Protein 6C5D (pdb70)

Sequence (496 aa):
KVYLRKIDNQILHNKRISIKKGILEHFFDKANNQDEVDSGILSNYNDKVSILLATDPRLGGGIKRIISAEVDKIKENRLDYELKIDDILLFTYISYKKYTLEIILLADTRYNVLNGLINKVYLRKIDNQILHNKRISIKKGILEHFFDKANNQDEVDSGILSNYNDKVSILLATDPRLGGGIKRIISAEVDKIKENRLDYELKIDDILLFTYISYKKYTLEIILLADTRYNVLNGLINNSKHLLVFSEKVYLRKIDNQILHNKRISIKKGILEHFFDKANNQDEVDSGILSNYNDKVSILLATDPRLGGGIKRIISAEVDKIKENRLDYELKIDDILLFTYISYKKYTLEIILLADTRYNVLNGLINNSKHLLVFSEKVYLRKIDNQILHNKRISIKKGILEHFFDKANNQDEVDSGILSNYNDKVSILLATDPRLGGGIKRIISAEVDKIKENRLDYELKIDDILLFTYISYKKYTLEIILLADTRYNVLNGLIN

Nearest PDB structures (foldseek):
  6c5d-assembly2_D  TM=9.982E-01  e=5.721E-24  Helicobacter pylori J99
  6c5d-assembly2_C  TM=9.691E-01  e=2.220E-20  Helicobacter pylori J99
  3zi5-assembly2_D  TM=6.009E-01  e=1.550E-03  Cytobacillus firmus
  2c1l-assembly1_B  TM=6.039E-01  e=7.002E-03  Cytobacillus firmus
  4j3c-assembly1_A  TM=5.680E-01  e=2.157E+00  Sinorhizobium meliloti 1021

Organism: Helicobacter pylori (strain J99 / ATCC 700824) (NCBI:txid85963)

Secondary structure (DSSP, 8-state):
-EEEEE--HHHHHHTS-B--HHHHHHTSTTPPTT-EE--BTTT-----EEEE-SSS-EEEETHHHHHHHHHHHHHHH-TT----TT-EEEEEEEETTEEEEEEE-TTSTTHHHHHHHH-/-EEEEE--HHHHHSSSEE--HHHHHHTSTTPPTT-EE--BTTT-----EEEE-SSS-EE-TTHHHHHHHHHHHHHHHSTT----TT-EEEEEEEETTEEEEEEE-TTSTTHHHHHHHHTT-SEEEEE--/-EEEEE--HHHHHHTS-B--HHHHHHTSTTPPTT-EE--BTTT-----EEEE-SSS-EEEETHHHHHHHHHHHHHTTSTT----TT-EEEEEEEETTEEEEEEE-TTSTTHHHHHHHH-/-EEEEE--HHHHHSSSEE--HHHHHHTSTTPPTT-EE--BTTT-----EEEE-SSS-EEEETHHHHHHHHHHHHHHHSTT----TT-EEEEEEEETTEEEEEEE-TTSTTHHHHHHH-SSSSEEEEEE-

B-factor: mean 37.98, std 11.61, range [17.17, 99.53]

Foldseek 3Di:
DKDKDFDAPCCVVVVFAADDPVCCVPVQPVDDAQDWFWAEDQQRDIFIWTQHDPPTTTIDGCPVVRVVSQVVSVCVVVVPDDDDGGWMWMWDDPDHSYIYIYIHDPPHPCRVVVVVVVD/DKKKFWDDVCNVPDQKAADDPCCCVPVQVVDDAFDWFWAEPQQRDMFIWGWHCPPHTIIHGCPVVRVVSQVVSVCVVVVVDDDDGGWMWMWADDDRSYIYIYIHDPPHPCRVVVCVVPPVNGMDDDDDD/DKKKFFDDVCVVPDQKAFDAPCCCCVPQPVDDFQ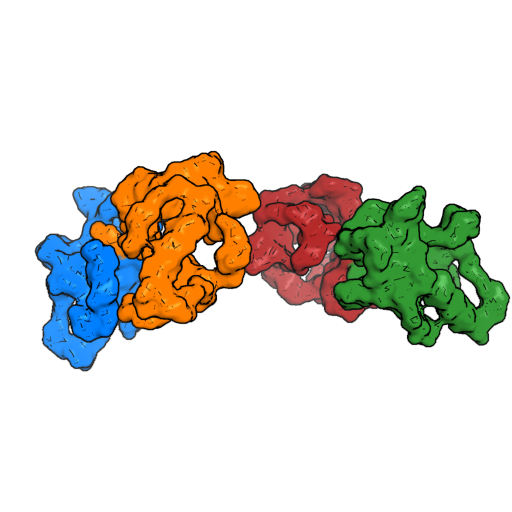DWFWAEDQQRDMFIWGWHPPPHTIIHGCPVVRVVSQQVSVCVVVVPDDDDGGWMWMWDQDDRRYIYIYTHDPPHPCRVVVVVVCPPPRMDDDDDD/DKDKDFDAVCCVVVVFAADDPVCCVPPQVVDDAQDWFWAEDQQRDIFIWTQHDPPTTGIDGCPVVRVVSQVVSVCVPVVPDDDDGGWMWMWDDPDHSYIYIYIHDPPHPCRVVVVVVVD

Radius of gyration: 31.19 Å; Cα contacts (8 Å, |Δi|>4): 958; chains: 4; bounding box: 50×73×98 Å

InterPro domains:
  IPR011704 ATPase, dynein-related, AAA domain [PF07728] (153-319)
  IPR027417 P-loop containing nucleoside triphosphate hydrolase [G3DSA:3.40.50.300] (143-332)
  IPR027417 P-loop containing nucleoside triphosphate hydrolase [SSF52540] (144-322)
  IPR052934 Methylated DNA Recognition and Restriction Enzymes [PTHR37291] (136-433)

Structure (mmCIF, N/CA/C/O backbone):
data_6C5D
#
_entry.id   6C5D
#
_cell.length_a   37.526
_cell.length_b   43.771
_cell.length_c   85.091
_cell.angle_alpha   97.87
_cell.angle_beta   93.86
_cell.angle_gamma   97.77
#
_symmetry.space_group_name_H-M   'P 1'
#
loop_
_entity.id
_entity.type
_entity.pdbx_description
1 polymer LlaJI.R1
2 water water
#
loop_
_atom_site.group_PDB
_atom_site.id
_atom_site.type_symbol
_atom_site.label_atom_id
_atom_site.label_alt_id
_atom_site.label_comp_id
_atom_site.label_asym_id
_atom_site.label_entity_id
_atom_site.label_seq_id
_atom_site.pdbx_PDB_ins_code
_atom_site.Cartn_x
_atom_site.Cartn_y
_atom_site.Cartn_z
_atom_site.occupancy
_atom_site.B_iso_or_equiv
_atom_site.auth_seq_id
_atom_site.auth_comp_id
_atom_site.auth_asym_id
_atom_site.auth_atom_id
_atom_site.pdbx_PDB_model_num
ATOM 9 N N . LYS A 1 2 ? 23.215 9.650 54.411 1.00 32.45 2 LYS A N 1
ATOM 10 C CA . LYS A 1 2 ? 22.415 8.871 53.567 1.00 31.05 2 LYS A CA 1
ATOM 11 C C . LYS A 1 2 ? 22.962 8.893 52.134 1.00 29.05 2 LYS A C 1
ATOM 12 O O . LYS A 1 2 ? 23.741 9.721 51.788 1.00 23.27 2 LYS A O 1
ATOM 18 N N . VAL A 1 3 ? 22.489 7.942 51.367 1.00 21.38 3 VAL A N 1
ATOM 19 C CA . VAL A 1 3 ? 22.868 7.684 50.020 1.00 27.84 3 VAL A CA 1
ATOM 20 C C . VAL A 1 3 ? 21.639 7.479 49.134 1.00 28.15 3 VAL A C 1
ATOM 21 O O . VAL A 1 3 ? 20.694 6.913 49.569 1.00 28.16 3 VAL A O 1
ATOM 25 N N . TYR A 1 4 ? 21.654 7.960 47.917 1.00 19.91 4 TYR A N 1
ATOM 26 C CA . TYR A 1 4 ? 20.588 7.762 46.990 1.00 21.43 4 TYR A CA 1
ATOM 27 C C . TYR A 1 4 ? 21.206 7.093 45.761 1.00 22.87 4 TYR A C 1
ATOM 28 O O . TYR A 1 4 ? 22.108 7.610 45.215 1.00 23.39 4 TYR A O 1
ATOM 37 N N . LEU A 1 5 ? 20.674 5.957 45.376 1.00 22.29 5 LEU A N 1
ATOM 38 C CA . LEU A 1 5 ? 21.155 5.170 44.257 1.00 19.38 5 LEU A CA 1
ATOM 39 C C . LEU A 1 5 ? 20.118 5.294 43.164 1.00 23.16 5 LEU A C 1
ATOM 40 O O . LEU A 1 5 ? 18.943 4.975 43.388 1.00 23.89 5 LEU A O 1
ATOM 45 N N . ARG A 1 6 ? 20.549 5.798 42.021 1.00 19.54 6 ARG A N 1
ATOM 46 C CA . ARG A 1 6 ? 19.687 6.046 40.866 1.00 24.49 6 ARG A CA 1
ATOM 47 C C . ARG A 1 6 ? 20.288 5.337 39.668 1.00 24.06 6 ARG A C 1
ATOM 48 O O . ARG A 1 6 ? 21.350 5.724 39.189 1.00 23.48 6 ARG A O 1
ATOM 56 N N . LYS A 1 7 ? 19.621 4.298 39.184 1.00 20.27 7 LYS A N 1
ATOM 57 C CA . LYS A 1 7 ? 20.095 3.581 38.006 1.00 24.58 7 LYS A CA 1
ATOM 58 C C . LYS A 1 7 ? 19.790 4.364 36.724 1.00 26.87 7 LYS A C 1
ATOM 59 O O . LYS A 1 7 ? 18.669 4.843 36.523 1.00 26.61 7 LYS A O 1
ATOM 65 N N . ILE A 1 8 ? 20.787 4.482 35.855 1.00 21.69 8 ILE A N 1
ATOM 66 C CA . ILE A 1 8 ? 20.560 5.062 34.543 1.00 20.57 8 ILE A CA 1
ATOM 67 C C . ILE A 1 8 ? 19.639 4.164 33.737 1.00 31.36 8 ILE A C 1
ATOM 68 O O . ILE A 1 8 ? 19.945 2.986 33.527 1.00 26.11 8 ILE A O 1
ATOM 73 N N . ASP A 1 9 ? 18.548 4.739 33.220 1.00 25.28 9 ASP A N 1
ATOM 74 C CA . ASP A 1 9 ? 17.597 4.023 32.386 1.00 28.16 9 ASP A CA 1
ATOM 75 C C . ASP A 1 9 ? 17.309 4.843 31.141 1.00 30.85 9 ASP A C 1
ATOM 76 O O . ASP A 1 9 ? 17.907 5.898 30.904 1.00 23.32 9 ASP A O 1
ATOM 81 N N . ASN A 1 10 ? 16.420 4.306 30.301 1.00 34.71 10 ASN A N 1
ATOM 82 C CA . ASN A 1 10 ? 16.186 4.908 28.988 1.00 31.20 10 ASN A CA 1
ATOM 83 C C . ASN A 1 10 ? 15.556 6.278 29.131 1.00 28.88 10 ASN A C 1
ATOM 84 O O . ASN A 1 10 ? 15.853 7.189 28.345 1.00 32.96 10 ASN A O 1
ATOM 89 N N . GLN A 1 11 ? 14.745 6.464 30.169 1.00 27.37 11 GLN A N 1
ATOM 90 C CA . GLN A 1 11 ? 14.152 7.770 30.426 1.00 27.96 11 GLN A CA 1
ATOM 91 C C . GLN A 1 11 ? 15.220 8.825 30.706 1.00 28.47 11 GLN A C 1
ATOM 92 O O . GLN A 1 11 ? 15.158 9.946 30.172 1.00 31.23 11 GLN A O 1
ATOM 98 N N . ILE A 1 12 ? 16.206 8.498 31.552 1.00 23.91 12 ILE A N 1
ATOM 99 C CA . ILE A 1 12 ? 17.264 9.463 31.868 1.00 28.04 12 ILE A CA 1
ATOM 100 C C . ILE A 1 12 ? 18.034 9.809 30.606 1.00 29.06 12 ILE A C 1
ATOM 101 O O . ILE A 1 12 ? 18.349 10.976 30.357 1.00 23.73 12 ILE A O 1
ATOM 106 N N . LEU A 1 13 ? 18.370 8.792 29.803 1.00 26.59 13 LEU A N 1
ATOM 107 C CA . LEU A 1 13 ? 19.129 9.025 28.580 1.00 34.01 13 LEU A CA 1
ATOM 108 C C . LEU A 1 13 ? 18.302 9.786 27.559 1.00 31.37 13 LEU A C 1
ATOM 109 O O . LEU A 1 13 ? 18.816 10.690 26.887 1.00 24.82 13 LEU A O 1
ATOM 114 N N . HIS A 1 14 ? 17.027 9.416 27.414 1.00 28.68 14 HIS A N 1
ATOM 115 C CA . HIS A 1 14 ? 16.189 10.083 26.430 1.00 32.80 14 HIS A CA 1
ATOM 116 C C . HIS A 1 14 ? 15.902 11.521 26.844 1.00 32.04 14 HIS A C 1
ATOM 117 O O . HIS A 1 14 ? 16.065 12.451 26.050 1.00 30.36 14 HIS A O 1
ATOM 124 N N . ASN A 1 15 ? 15.447 11.711 28.082 1.00 27.80 15 ASN A N 1
ATOM 125 C CA . ASN A 1 15 ? 14.998 13.008 28.566 1.00 25.01 15 ASN A CA 1
ATOM 126 C C . ASN A 1 15 ? 16.130 13.909 28.998 1.00 24.43 15 ASN A C 1
ATOM 127 O O . ASN A 1 15 ? 15.874 15.077 29.346 1.00 26.20 15 ASN A O 1
ATOM 132 N N . LYS A 1 16 ? 17.344 13.369 29.068 1.00 22.86 16 LYS A N 1
ATOM 133 C CA . LYS A 1 16 ? 18.536 14.133 29.382 1.00 24.33 16 LYS A CA 1
ATOM 134 C C . LYS A 1 16 ? 18.394 14.900 30.694 1.00 28.17 16 LYS A C 1
ATOM 135 O O . LYS A 1 16 ? 18.740 16.069 30.784 1.00 28.43 16 LYS A O 1
ATOM 141 N N . ARG A 1 17 ? 17.881 14.219 31.723 1.00 22.44 17 ARG A N 1
ATOM 142 C CA . ARG A 1 17 ? 17.664 14.806 33.035 1.00 22.16 17 ARG A CA 1
ATOM 143 C C . ARG A 1 17 ? 17.446 13.696 34.073 1.00 22.95 17 ARG A C 1
ATOM 144 O O . ARG A 1 17 ? 17.094 12.557 33.751 1.00 23.67 17 ARG A O 1
ATOM 152 N N . ILE A 1 18 ? 17.667 14.060 35.306 1.00 19.52 18 ILE A N 1
ATOM 153 C CA . ILE A 1 18 ? 17.424 13.222 36.471 1.00 22.59 18 ILE A CA 1
ATOM 154 C C . ILE A 1 18 ? 16.143 13.735 37.120 1.00 22.06 18 ILE A C 1
ATOM 155 O O . ILE A 1 18 ? 16.146 14.749 37.819 1.00 21.68 18 ILE A O 1
ATOM 160 N N . SER A 1 19 ? 15.034 13.048 36.904 1.00 19.45 19 SER A N 1
ATOM 161 C CA . SER A 1 19 ? 13.790 13.473 37.558 1.00 23.69 19 SER A CA 1
ATOM 162 C C . SER A 1 19 ? 13.875 13.300 39.081 1.00 27.28 19 SER A C 1
ATOM 163 O O . SER A 1 19 ? 14.656 12.509 39.600 1.00 23.15 19 SER A O 1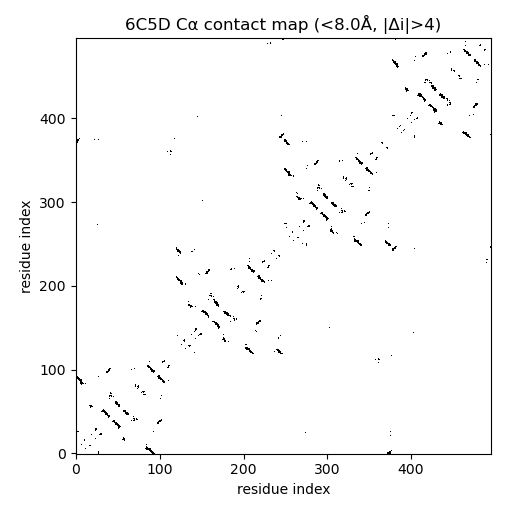
ATOM 166 N N . ILE A 1 20 ? 13.044 14.060 39.791 1.00 23.96 20 ILE A N 1
ATOM 167 C CA . ILE A 1 20 ? 12.977 14.064 41.252 1.00 27.47 20 ILE A CA 1
ATOM 168 C C . ILE A 1 20 ? 11.584 13.658 41.675 1.00 26.10 20 ILE A C 1
ATOM 169 O O . ILE A 1 20 ? 10.621 14.379 41.401 1.00 33.82 20 ILE A O 1
ATOM 174 N N . LYS A 1 21 ? 11.483 12.519 42.353 1.00 30.59 21 LYS A N 1
ATOM 175 C CA . LYS A 1 21 ? 10.226 12.068 42.929 1.00 35.80 21 LYS A CA 1
ATOM 176 C C . LYS A 1 21 ? 10.028 12.657 44.328 1.00 29.65 21 LYS A C 1
ATOM 177 O O . LYS A 1 21 ? 10.976 13.043 45.013 1.00 32.12 21 LYS A O 1
ATOM 183 N N . LYS A 1 22 ? 8.766 12.663 44.759 1.00 37.97 22 LYS A N 1
ATOM 184 C CA . LYS A 1 22 ? 8.368 13.314 46.006 1.00 34.45 22 LYS A CA 1
ATOM 185 C C . LYS A 1 22 ? 9.116 12.751 47.217 1.00 29.63 22 LYS A C 1
ATOM 186 O O . LYS A 1 22 ? 9.490 13.497 48.133 1.00 29.80 22 LYS A O 1
ATOM 192 N N . GLY A 1 23 ? 9.317 11.443 47.259 1.00 30.52 23 GLY A N 1
ATOM 193 C CA . GLY A 1 23 ? 9.962 10.843 48.425 1.00 33.32 23 GLY A CA 1
ATOM 194 C C . GLY A 1 23 ? 11.432 11.215 48.518 1.00 36.08 23 GLY A C 1
ATOM 195 O O . GLY A 1 23 ? 11.947 11.470 49.614 1.00 28.32 23 GLY A O 1
ATOM 196 N N . ILE A 1 24 ? 12.129 11.244 47.364 1.00 31.01 24 ILE A N 1
ATOM 197 C CA . ILE A 1 24 ? 13.545 11.622 47.341 1.00 26.66 24 ILE A CA 1
ATOM 198 C C . ILE A 1 24 ? 13.701 13.097 47.703 1.00 25.96 24 ILE A C 1
ATOM 199 O O . ILE A 1 24 ? 14.612 13.478 48.446 1.00 29.29 24 ILE A O 1
ATOM 204 N N . LEU A 1 25 ? 12.802 13.941 47.210 1.00 24.40 25 LEU A N 1
ATOM 205 C CA . LEU A 1 25 ? 12.838 15.364 47.548 1.00 29.08 25 LEU A CA 1
ATOM 206 C C . LEU A 1 25 ? 12.730 15.558 49.058 1.00 35.97 25 LEU A C 1
ATOM 207 O O . LEU A 1 25 ? 13.489 16.326 49.668 1.00 28.94 25 LEU A O 1
ATOM 212 N N . GLU A 1 26 ? 11.786 14.852 49.677 1.00 25.83 26 GLU A N 1
ATOM 213 C CA . GLU A 1 26 ? 11.565 14.995 51.119 1.00 35.53 26 GLU A CA 1
ATOM 214 C C . GLU A 1 26 ? 12.717 14.424 51.958 1.00 29.11 26 GLU A C 1
ATOM 215 O O . GLU A 1 26 ? 13.203 15.079 52.884 1.00 34.19 26 GLU A O 1
ATOM 221 N N . HIS A 1 27 ? 13.146 13.194 51.675 1.00 30.02 27 HIS A N 1
ATOM 222 C CA . HIS A 1 27 ? 14.006 12.470 52.613 1.00 36.33 27 HIS A CA 1
ATOM 223 C C . HIS A 1 27 ? 15.482 12.504 52.250 1.00 36.91 27 HIS A C 1
ATOM 224 O O . HIS A 1 27 ? 16.313 12.204 53.111 1.00 34.16 27 HIS A O 1
ATOM 231 N N . PHE A 1 28 ? 15.833 12.817 51.002 1.00 30.57 28 PHE A N 1
ATOM 232 C CA . PHE A 1 28 ? 17.235 12.964 50.623 1.00 29.32 28 PHE A CA 1
ATOM 233 C C . PHE A 1 28 ? 17.626 14.419 50.367 1.00 28.09 28 PHE A C 1
ATOM 234 O O . PHE A 1 28 ? 18.719 14.829 50.757 1.00 27.48 28 PHE A O 1
ATOM 242 N N . PHE A 1 29 ? 16.747 15.239 49.788 1.00 28.29 29 PHE A N 1
ATOM 243 C CA . PHE A 1 29 ? 17.066 16.635 49.527 1.00 27.18 29 PHE A CA 1
ATOM 244 C C . PHE A 1 29 ? 16.374 17.584 50.516 1.00 35.36 29 PHE A C 1
ATOM 245 O O . PHE A 1 29 ? 16.302 18.789 50.265 1.00 30.67 29 PHE A O 1
ATOM 253 N N . ASP A 1 30 ? 15.873 17.058 51.648 1.00 35.73 30 ASP A N 1
ATOM 254 C CA . ASP A 1 30 ? 15.428 17.883 52.786 1.00 31.50 30 ASP A CA 1
ATOM 255 C C . ASP A 1 30 ? 14.316 18.869 52.404 1.00 35.36 30 ASP A C 1
ATOM 256 O O . ASP A 1 30 ? 14.306 20.011 52.847 1.00 33.25 30 ASP A O 1
ATOM 261 N N . LYS A 1 31 ? 13.351 18.433 51.598 1.00 34.74 31 LYS A N 1
ATOM 262 C CA . LYS A 1 31 ? 12.182 19.260 51.303 1.00 37.07 31 LYS A CA 1
ATOM 263 C C . LYS A 1 31 ? 12.577 20.586 50.641 1.00 37.21 31 LYS A C 1
ATOM 264 O O . LYS A 1 31 ? 11.956 21.623 50.864 1.00 34.81 31 LYS A O 1
ATOM 270 N N . ALA A 1 32 ? 13.618 20.549 49.820 1.00 33.78 32 ALA A N 1
ATOM 271 C CA . ALA A 1 32 ? 14.042 21.721 49.085 1.00 34.64 32 ALA A CA 1
ATOM 272 C C . ALA A 1 32 ? 12.887 22.298 48.274 1.00 31.62 32 ALA A C 1
ATOM 273 O O . ALA A 1 32 ? 12.022 21.578 47.769 1.00 34.84 32 ALA A O 1
ATOM 275 N N . ASN A 1 33 ? 12.877 23.618 48.157 1.00 35.86 33 ASN A N 1
ATOM 276 C CA . ASN A 1 33 ? 11.899 24.317 47.342 1.00 34.14 33 ASN A CA 1
ATOM 277 C C . ASN A 1 33 ? 12.474 24.583 45.970 1.00 29.08 33 ASN A C 1
ATOM 278 O O . ASN A 1 33 ? 13.663 24.392 45.723 1.00 31.30 33 ASN A O 1
ATOM 283 N N . ASN A 1 34 ? 11.595 24.994 45.063 1.00 31.99 34 ASN A N 1
ATOM 284 C CA . ASN A 1 34 ? 12.016 25.332 43.723 1.00 30.27 34 ASN A CA 1
ATOM 285 C C . ASN A 1 34 ? 13.143 26.363 43.759 1.00 36.19 34 ASN A C 1
ATOM 286 O O . ASN A 1 34 ? 13.065 27.386 44.458 1.00 32.12 34 ASN A O 1
ATOM 291 N N . GLN A 1 35 ? 14.199 26.064 43.004 1.00 33.85 35 GLN A N 1
ATOM 292 C CA . GLN A 1 35 ? 15.406 26.864 42.775 1.00 34.97 35 GLN A CA 1
ATOM 293 C C . GLN A 1 35 ? 16.394 26.804 43.942 1.00 25.61 35 GLN A C 1
ATOM 294 O O . GLN A 1 35 ? 17.469 27.436 43.860 1.00 34.86 35 GLN A O 1
ATOM 300 N N . ASP A 1 36 ? 16.122 26.040 44.982 1.00 30.00 36 ASP A N 1
ATOM 301 C CA . ASP A 1 36 ? 17.135 25.816 46.003 1.00 26.07 36 ASP A CA 1
ATOM 302 C C . ASP A 1 36 ? 18.318 25.105 45.384 1.00 33.50 36 ASP A C 1
ATOM 303 O O . ASP A 1 36 ? 18.152 24.260 44.500 1.00 28.28 36 ASP A O 1
ATOM 308 N N . GLU A 1 37 ? 19.511 25.454 45.847 1.00 26.48 37 GLU A N 1
ATOM 309 C CA . GLU A 1 37 ? 20.746 24.868 45.350 1.00 27.56 37 GLU A CA 1
ATOM 310 C C . GLU A 1 37 ? 21.496 24.141 46.459 1.00 33.94 37 GLU A C 1
ATOM 311 O O . GLU A 1 37 ? 21.463 24.551 47.620 1.00 30.37 37 GLU A O 1
ATOM 317 N N . VAL A 1 38 ? 22.198 23.069 46.077 1.00 27.87 38 VAL A N 1
ATOM 318 C CA . VAL A 1 38 ? 23.075 22.337 46.974 1.00 27.33 38 VAL A CA 1
ATOM 319 C C . VAL A 1 38 ? 24.440 22.333 46.309 1.00 26.77 38 VAL A C 1
ATOM 320 O O . VAL A 1 38 ? 24.551 22.484 45.089 1.00 24.40 38 VAL A O 1
ATOM 324 N N . ASP A 1 39 ? 25.447 22.205 47.119 1.00 24.79 39 ASP A N 1
ATOM 325 C CA . ASP A 1 39 ? 26.797 21.979 46.610 1.00 27.40 39 ASP A CA 1
ATOM 326 C C . ASP A 1 39 ? 26.863 20.458 46.318 1.00 29.12 39 ASP A C 1
ATOM 327 O O . ASP A 1 39 ? 26.364 19.721 47.140 1.00 22.84 39 ASP A O 1
ATOM 340 N N . SER A 1 41 ? 30.004 17.568 44.511 1.00 22.92 41 SER A N 1
ATOM 341 C CA . SER A 1 41 ? 31.267 17.290 43.857 1.00 22.17 41 SER A CA 1
ATOM 342 C C . SER A 1 41 ? 31.255 15.874 43.346 1.00 23.05 41 SER A C 1
ATOM 343 O O . SER A 1 41 ? 30.662 15.025 43.893 1.00 25.69 41 SER A O 1
ATOM 346 N N . GLY A 1 42 ? 31.929 15.702 42.282 1.00 20.26 42 GLY A N 1
ATOM 347 C CA . GLY A 1 42 ? 32.163 14.396 41.699 1.00 23.10 42 GLY A CA 1
ATOM 348 C C . GLY A 1 42 ? 33.327 13.724 42.412 1.00 28.84 42 GLY A C 1
ATOM 349 O O . GLY A 1 42 ? 34.318 14.368 42.749 1.00 29.00 42 GLY A O 1
ATOM 350 N N . ILE A 1 43 ? 33.184 12.421 42.642 1.00 25.08 43 ILE A N 1
ATOM 351 C CA . ILE A 1 43 ? 34.143 11.705 43.478 1.00 24.11 43 ILE A CA 1
ATOM 352 C C . ILE A 1 43 ? 35.487 11.550 42.777 1.00 26.63 43 ILE A C 1
ATOM 353 O O . ILE A 1 43 ? 36.540 11.744 43.388 1.00 30.68 43 ILE A O 1
ATOM 358 N N . LEU A 1 44 ? 35.477 11.092 41.522 1.00 25.35 44 LEU A N 1
ATOM 359 C CA . LEU A 1 44 ? 36.728 10.839 40.812 1.00 30.54 44 LEU A CA 1
ATOM 360 C C . LEU A 1 44 ? 37.423 12.127 40.396 1.00 34.83 44 LEU A C 1
ATOM 361 O O . LEU A 1 44 ? 38.659 12.187 40.363 1.00 31.17 44 LEU A O 1
ATOM 366 N N . SER A 1 45 ? 36.649 13.155 40.079 1.00 29.42 45 SER A N 1
ATOM 367 C CA . SER A 1 45 ? 37.164 14.389 39.511 1.00 28.03 45 SER A CA 1
ATOM 368 C C . SER A 1 45 ? 37.450 15.457 40.556 1.00 31.22 45 SER A C 1
ATOM 369 O O . SER A 1 45 ? 38.273 16.341 40.299 1.00 36.14 45 SER A O 1
ATOM 372 N N . ASN A 1 46 ? 36.814 15.374 41.727 1.00 32.36 46 ASN A N 1
ATOM 373 C CA . ASN A 1 46 ? 36.752 16.472 42.710 1.00 33.02 46 ASN A CA 1
ATOM 374 C C . ASN A 1 46 ? 36.261 17.756 42.068 1.00 35.23 46 ASN A C 1
ATOM 375 O O . ASN A 1 46 ? 36.616 18.849 42.496 1.00 38.07 46 ASN A O 1
ATOM 380 N N . TYR A 1 47 ? 35.448 17.634 41.027 1.00 31.98 47 TYR A N 1
ATOM 381 C CA . TYR A 1 47 ? 34.815 18.792 40.413 1.00 26.67 47 TYR A CA 1
ATOM 382 C C . TYR A 1 47 ? 33.614 19.196 41.259 1.00 26.30 47 TYR A C 1
ATOM 383 O O . TYR A 1 47 ? 32.729 18.369 41.506 1.00 27.11 47 TYR A O 1
ATOM 392 N N . ASN A 1 48 ? 33.588 20.455 41.702 1.00 23.64 48 ASN A N 1
ATOM 393 C CA . ASN A 1 48 ? 32.530 21.006 42.549 1.00 29.50 48 ASN A CA 1
ATOM 394 C C . ASN A 1 48 ? 31.664 21.958 41.743 1.00 31.11 48 ASN A C 1
ATOM 395 O O . ASN A 1 48 ? 32.177 22.775 40.969 1.00 30.98 48 ASN A O 1
ATOM 400 N N . ASP A 1 49 ? 30.352 21.860 41.928 1.00 27.36 49 ASP A N 1
ATOM 401 C CA . ASP A 1 49 ? 29.407 22.759 41.276 1.00 24.88 49 ASP A CA 1
ATOM 402 C C . ASP A 1 49 ? 28.167 22.880 42.144 1.00 26.82 49 ASP A C 1
ATOM 403 O O . ASP A 1 49 ? 28.045 22.221 43.180 1.00 31.44 49 ASP A O 1
ATOM 408 N N . LYS A 1 50 ? 27.250 23.747 41.714 1.00 25.68 50 LYS A N 1
ATOM 409 C CA . LYS A 1 50 ? 25.943 23.912 42.336 1.00 29.95 50 LYS A CA 1
ATOM 410 C C . LYS A 1 50 ? 24.881 23.163 41.534 1.00 25.80 50 LYS A C 1
ATOM 411 O O . LYS A 1 50 ? 24.789 23.325 40.316 1.00 28.38 50 LYS A O 1
ATOM 417 N N . VAL A 1 51 ? 24.044 22.409 42.238 1.00 21.89 51 VAL A N 1
ATOM 418 C CA . VAL A 1 51 ? 22.943 21.661 41.652 1.00 24.37 51 VAL A CA 1
ATOM 419 C C . VAL A 1 51 ? 21.639 22.236 42.173 1.00 17.94 51 VAL A C 1
ATOM 420 O O . VAL A 1 51 ? 21.407 22.274 43.386 1.00 25.01 51 VAL A O 1
ATOM 424 N N . SER A 1 52 ? 20.774 22.642 41.250 1.00 24.18 52 SER A N 1
ATOM 425 C CA . SER A 1 52 ? 19.491 23.214 41.580 1.00 23.90 52 SER A CA 1
ATOM 426 C C . SER A 1 52 ? 18.440 22.124 41.659 1.00 26.53 52 SER A C 1
ATOM 427 O O . SER A 1 52 ? 18.536 21.082 40.999 1.00 22.50 52 SER A O 1
ATOM 430 N N . ILE A 1 53 ? 17.469 22.346 42.537 1.00 24.95 53 ILE A N 1
ATOM 431 C CA . ILE A 1 53 ? 16.236 21.568 42.587 1.00 24.30 53 ILE A CA 1
ATOM 432 C C . ILE A 1 53 ? 15.162 22.357 41.867 1.00 28.45 53 ILE A C 1
ATOM 433 O O . ILE A 1 53 ? 14.683 23.385 42.378 1.00 25.34 53 ILE A O 1
ATOM 438 N N . LEU A 1 54 ? 14.757 21.862 40.692 1.00 25.58 54 LEU A N 1
ATOM 439 C CA . LEU A 1 54 ? 13.819 22.587 39.833 1.00 24.45 54 LEU A CA 1
ATOM 440 C C . LEU A 1 54 ? 12.502 21.835 39.847 1.00 29.92 54 LEU A C 1
ATOM 441 O O . LEU A 1 54 ? 12.380 20.760 39.248 1.00 32.50 54 LEU A O 1
ATOM 446 N N . LEU A 1 55 ? 11.595 22.376 40.585 1.00 22.80 55 LEU A N 1
ATOM 447 C CA . LEU A 1 55 ? 10.272 21.808 40.688 1.00 29.78 55 LEU A CA 1
ATOM 448 C C . LEU A 1 55 ? 9.221 22.343 39.636 1.00 33.86 55 LEU A C 1
ATOM 449 O O . LEU A 1 55 ? 8.274 21.675 39.374 1.00 36.54 55 LEU A O 1
ATOM 454 N N . ALA A 1 56 ? 9.352 23.552 39.085 1.00 31.55 56 ALA A N 1
ATOM 455 C CA . ALA A 1 56 ? 8.382 24.061 38.069 1.00 35.22 56 ALA A CA 1
ATOM 456 C C . ALA A 1 56 ? 8.439 23.169 36.803 1.00 39.28 56 ALA A C 1
ATOM 457 O O . ALA A 1 56 ? 9.519 22.764 36.464 1.00 43.02 56 ALA A O 1
ATOM 459 N N . THR A 1 57 ? 7.287 22.825 36.181 1.00 32.85 57 THR A N 1
ATOM 460 C CA . THR A 1 57 ? 7.115 22.266 34.845 1.00 40.24 57 THR A CA 1
ATOM 461 C C . THR A 1 57 ? 7.460 20.729 34.831 1.00 34.13 57 THR A C 1
ATOM 462 O O . THR A 1 57 ? 6.668 19.929 34.383 1.00 36.03 57 THR A O 1
ATOM 466 N N . ASP A 1 58 ? 8.682 20.352 35.206 1.00 32.48 58 ASP A N 1
ATOM 467 C CA . ASP A 1 58 ? 9.092 18.900 35.352 1.00 36.84 58 ASP A CA 1
ATOM 468 C C . ASP A 1 58 ? 10.107 18.721 36.479 1.00 26.60 58 ASP A C 1
ATOM 469 O O . ASP A 1 58 ? 11.191 19.080 36.274 1.00 28.94 58 ASP A O 1
ATOM 474 N N . PRO A 1 59 ? 9.709 18.261 37.649 1.00 29.13 59 PRO A N 1
ATOM 475 C CA . PRO A 1 59 ? 10.663 18.215 38.766 1.00 27.68 59 PRO A CA 1
ATOM 476 C C . PRO A 1 59 ? 11.932 17.470 38.402 1.00 30.66 59 PRO A C 1
ATOM 477 O O . PRO A 1 59 ? 11.889 16.352 37.883 1.00 25.94 59 PRO A O 1
ATOM 481 N N . ARG A 1 60 ? 13.070 18.113 38.632 1.00 23.55 60 ARG A N 1
ATOM 482 C CA . ARG A 1 60 ? 14.326 17.560 38.136 1.00 24.46 60 ARG A CA 1
ATOM 483 C C . ARG A 1 60 ? 15.508 18.212 38.843 1.00 24.60 60 ARG A C 1
ATOM 484 O O . ARG A 1 60 ? 15.395 19.301 39.409 1.00 20.95 60 ARG A O 1
ATOM 492 N N . LEU A 1 61 ? 16.655 17.552 38.767 1.00 18.63 61 LEU A N 1
ATOM 493 C CA . LEU A 1 61 ? 17.893 18.243 39.065 1.00 21.80 61 LEU A CA 1
ATOM 494 C C . LEU A 1 61 ? 18.285 19.143 37.907 1.00 18.98 61 LEU A C 1
ATOM 495 O O . LEU A 1 61 ? 18.057 18.825 36.731 1.00 24.02 61 LEU A O 1
ATOM 500 N N . GLY A 1 62 ? 18.884 20.282 38.249 1.00 24.16 62 GLY A N 1
ATOM 501 C CA . GLY A 1 62 ? 19.334 21.216 37.228 1.00 24.79 62 GLY A CA 1
ATOM 502 C C . GLY A 1 62 ? 20.631 21.875 37.623 1.00 24.49 62 GLY A C 1
ATOM 503 O O . GLY A 1 62 ? 21.355 21.392 38.513 1.00 19.83 62 GLY A O 1
ATOM 504 N N . GLY A 1 63 ? 20.955 22.960 36.934 1.00 27.99 63 GLY A N 1
ATOM 505 C CA . GLY A 1 63 ? 22.177 23.690 37.201 1.00 30.89 63 GLY A CA 1
ATOM 506 C C . GLY A 1 63 ? 23.426 22.948 36.769 1.00 24.54 63 GLY A C 1
ATOM 507 O O . GLY A 1 63 ? 23.597 22.661 35.595 1.00 24.39 63 GLY A O 1
ATOM 508 N N . GLY A 1 64 ? 24.324 22.664 37.706 1.00 25.71 64 GLY A N 1
ATOM 509 C CA . GLY A 1 64 ? 25.577 22.025 37.385 1.00 24.07 64 GLY A CA 1
ATOM 510 C C . GLY A 1 64 ? 25.541 20.521 37.259 1.00 21.43 64 GLY A C 1
ATOM 511 O O . GLY A 1 64 ? 26.603 19.921 37.105 1.00 23.25 64 GLY A O 1
ATOM 512 N N . ILE A 1 65 ? 24.365 19.884 37.293 1.00 22.80 65 ILE A N 1
ATOM 513 C CA . ILE A 1 65 ? 24.331 18.416 37.356 1.00 22.69 65 ILE A CA 1
ATOM 514 C C . ILE A 1 65 ? 24.987 17.813 36.114 1.00 25.67 65 ILE A C 1
ATOM 515 O O . ILE A 1 65 ? 25.769 16.856 36.210 1.00 25.02 65 ILE A O 1
ATOM 520 N N . LYS A 1 66 ? 24.722 18.377 34.931 1.00 23.69 66 LYS A N 1
ATOM 521 C CA . LYS A 1 66 ? 25.330 17.820 33.738 1.00 24.84 66 LYS A CA 1
ATOM 522 C C . LYS A 1 66 ? 26.848 17.996 33.748 1.00 18.61 66 LYS A C 1
ATOM 523 O O . LYS A 1 66 ? 27.572 17.094 33.333 1.00 18.90 66 LYS A O 1
ATOM 529 N N . ARG A 1 67 ? 27.355 19.104 34.271 1.00 20.86 67 ARG A N 1
ATOM 530 C CA . ARG A 1 67 ? 28.802 19.292 34.331 1.00 19.46 67 ARG A CA 1
ATOM 531 C C . ARG A 1 67 ? 29.468 18.331 35.328 1.00 18.45 67 ARG A C 1
ATOM 532 O O . ARG A 1 67 ? 30.571 17.833 35.074 1.00 20.90 67 ARG A O 1
ATOM 540 N N . ILE A 1 68 ? 28.810 18.037 36.452 1.00 23.59 68 ILE A N 1
ATOM 541 C CA . ILE A 1 68 ? 29.362 17.051 37.388 1.00 21.62 68 ILE A CA 1
ATOM 542 C C . ILE A 1 68 ? 29.399 15.664 36.755 1.00 19.17 68 ILE A C 1
ATOM 543 O O . ILE A 1 68 ? 30.425 14.981 36.797 1.00 18.25 68 ILE A O 1
ATOM 548 N N . ILE A 1 69 ? 28.300 15.239 36.142 1.00 20.07 69 ILE A N 1
ATOM 549 C CA . ILE A 1 69 ? 28.267 13.908 35.529 1.00 21.52 69 ILE A CA 1
ATOM 550 C C . ILE A 1 69 ? 29.347 13.769 34.460 1.00 18.36 69 ILE A C 1
ATOM 551 O O . ILE A 1 69 ? 30.115 12.802 34.454 1.00 26.95 69 ILE A O 1
ATOM 556 N N . SER A 1 70 ? 29.456 14.746 33.557 1.00 21.20 70 SER A N 1
ATOM 557 C CA . SER A 1 70 ? 30.465 14.621 32.519 1.00 26.34 70 SER A CA 1
ATOM 558 C C . SER A 1 70 ? 31.881 14.697 33.086 1.00 20.82 70 SER A C 1
ATOM 559 O O . SER A 1 70 ? 32.798 14.091 32.528 1.00 23.04 70 SER A O 1
ATOM 562 N N . ALA A 1 71 ? 32.104 15.481 34.130 1.00 19.79 71 ALA A N 1
ATOM 563 C CA . ALA A 1 71 ? 33.433 15.496 34.734 1.00 22.68 71 ALA A CA 1
ATOM 564 C C . ALA A 1 71 ? 33.793 14.110 35.262 1.00 30.32 71 ALA A C 1
ATOM 565 O O . ALA A 1 71 ? 34.948 13.682 35.179 1.00 24.02 71 ALA A O 1
ATOM 567 N N . GLU A 1 72 ? 32.811 13.391 35.816 1.00 24.48 72 GLU A N 1
ATOM 568 C CA . GLU A 1 72 ? 33.100 12.026 36.242 1.00 29.11 72 GLU A CA 1
ATOM 569 C C . GLU A 1 72 ? 33.364 11.140 35.039 1.00 23.51 72 GLU A C 1
ATOM 570 O O . GLU A 1 72 ? 34.308 10.333 35.041 1.00 25.69 72 GLU A O 1
ATOM 576 N N . VAL A 1 73 ? 32.543 11.291 34.000 1.00 21.95 73 VAL A N 1
ATOM 577 C CA . VAL A 1 73 ? 32.727 10.546 32.753 1.00 33.62 73 VAL A CA 1
ATOM 578 C C . VAL A 1 73 ? 34.125 10.772 32.209 1.00 26.36 73 VAL A C 1
ATOM 579 O O . VAL A 1 73 ? 34.799 9.830 31.796 1.00 25.55 73 VAL A O 1
ATOM 583 N N . ASP A 1 74 ? 34.593 12.024 32.227 1.00 28.48 74 ASP A N 1
ATOM 584 C CA . ASP A 1 74 ? 35.930 12.332 31.720 1.00 24.54 74 ASP A CA 1
ATOM 585 C C . ASP A 1 74 ? 37.010 11.623 32.533 1.00 28.32 74 ASP A C 1
ATOM 586 O O . ASP A 1 74 ? 37.989 11.111 31.969 1.00 30.55 74 ASP A O 1
ATOM 591 N N . LYS A 1 75 ? 36.839 11.548 33.855 1.00 25.46 75 LYS A N 1
ATOM 592 C CA . LYS A 1 75 ? 37.791 10.788 34.667 1.00 27.52 75 LYS A CA 1
ATOM 593 C C . LYS A 1 75 ? 37.764 9.309 34.305 1.00 30.81 75 LYS A C 1
ATOM 594 O O . LYS A 1 75 ? 38.815 8.686 34.140 1.00 31.45 75 LYS A O 1
ATOM 600 N N . ILE A 1 76 ? 36.573 8.724 34.180 1.00 31.63 76 ILE A N 1
ATOM 601 C CA . ILE A 1 76 ? 36.483 7.332 33.756 1.00 30.49 76 ILE A CA 1
ATOM 602 C C . ILE A 1 76 ? 37.126 7.130 32.386 1.00 32.27 76 ILE A C 1
ATOM 603 O O . ILE A 1 76 ? 37.778 6.107 32.142 1.00 33.30 76 ILE A O 1
ATOM 608 N N . LYS A 1 77 ? 36.911 8.077 31.454 1.00 28.06 77 LYS A N 1
ATOM 609 C CA . LYS A 1 77 ? 37.452 7.947 30.098 1.00 33.22 77 LYS A CA 1
ATOM 610 C C . LYS A 1 77 ? 38.982 7.916 30.085 1.00 32.32 77 LYS A C 1
ATOM 611 O O . LYS A 1 77 ? 39.579 7.378 29.159 1.00 35.89 77 LYS A O 1
ATOM 617 N N . GLU A 1 78 ? 39.637 8.479 31.090 1.00 38.23 78 GLU A N 1
ATOM 618 C CA . GLU A 1 78 ? 41.092 8.374 31.141 1.00 44.58 78 GLU A CA 1
ATOM 619 C C . GLU A 1 78 ? 41.567 6.924 31.063 1.00 47.77 78 GLU A C 1
ATOM 620 O O . GLU A 1 78 ? 42.597 6.636 30.443 1.00 51.85 78 GLU A O 1
ATOM 626 N N . ASN A 1 79 ? 40.828 5.992 31.667 1.00 47.83 79 ASN A N 1
ATOM 627 C CA . ASN A 1 79 ? 41.231 4.594 31.666 1.00 46.21 79 ASN A CA 1
ATOM 628 C C . ASN A 1 79 ? 40.365 3.705 30.794 1.00 50.85 79 ASN A C 1
ATOM 629 O O . ASN A 1 79 ? 40.725 2.543 30.573 1.00 53.41 79 ASN A O 1
ATOM 634 N N . ARG A 1 80 ? 39.257 4.219 30.273 1.00 43.83 80 ARG A N 1
ATOM 635 C CA . ARG A 1 80 ? 38.443 3.495 29.295 1.00 43.21 80 ARG A CA 1
ATOM 636 C C . ARG A 1 80 ? 37.935 4.529 28.296 1.00 41.87 80 ARG A C 1
ATOM 637 O O . ARG A 1 80 ? 36.917 5.182 28.534 1.00 40.57 80 ARG A O 1
ATOM 645 N N . LEU A 1 81 ? 38.641 4.680 27.179 1.00 41.79 81 LEU A N 1
ATOM 646 C CA . LEU A 1 81 ? 38.430 5.862 26.356 1.00 42.53 81 LEU A CA 1
ATOM 647 C C . LEU A 1 81 ? 37.027 5.881 25.753 1.00 42.33 81 LEU A C 1
ATOM 648 O O . LEU A 1 81 ? 36.404 6.944 25.650 1.00 39.23 81 LEU A O 1
ATOM 653 N N . ASP A 1 82 ? 36.502 4.717 25.380 1.00 38.05 82 ASP A N 1
ATOM 654 C CA . ASP A 1 82 ? 35.185 4.624 24.765 1.00 38.80 82 ASP A CA 1
ATOM 655 C C . ASP A 1 82 ? 34.037 4.652 25.782 1.00 34.08 82 ASP A C 1
ATOM 656 O O . ASP A 1 82 ? 32.870 4.518 25.380 1.00 34.14 82 ASP A O 1
ATOM 661 N N . TYR A 1 83 ? 34.324 4.860 27.062 1.00 33.44 83 TYR A N 1
ATOM 662 C CA . TYR A 1 83 ? 33.252 4.864 28.044 1.00 34.32 83 TYR A CA 1
ATOM 663 C C . TYR A 1 83 ? 32.275 5.994 27.756 1.00 35.09 83 TYR A C 1
ATOM 664 O O . TYR A 1 83 ? 32.680 7.133 27.499 1.00 31.10 83 TYR A O 1
ATOM 673 N N . GLU A 1 84 ? 30.982 5.658 27.775 1.00 28.54 84 GLU A N 1
ATOM 674 C CA . GLU A 1 84 ? 29.899 6.629 27.863 1.00 30.49 84 GLU A CA 1
ATOM 675 C C . GLU A 1 84 ? 28.900 6.208 28.935 1.00 30.52 84 GLU A C 1
ATOM 676 O O . GLU A 1 84 ? 28.692 5.023 29.201 1.00 27.73 84 GLU A O 1
ATOM 682 N N . LEU A 1 85 ? 28.237 7.188 29.521 1.00 31.16 85 LEU A N 1
ATOM 683 C CA . LEU A 1 85 ? 27.180 6.869 30.464 1.00 32.81 85 LEU A CA 1
ATOM 684 C C . LEU A 1 85 ? 26.151 5.980 29.755 1.00 29.88 85 LEU A C 1
ATOM 685 O O . LEU A 1 85 ? 25.701 6.290 28.652 1.00 32.14 85 LEU A O 1
ATOM 690 N N . LYS A 1 86 ? 25.842 4.830 30.332 1.00 28.21 86 LYS A N 1
ATOM 691 C CA . LYS A 1 86 ? 24.970 3.875 29.666 1.00 31.15 86 LYS A CA 1
ATOM 692 C C . LYS A 1 86 ? 23.914 3.335 30.622 1.00 27.28 86 LYS A C 1
ATOM 693 O O . LYS A 1 86 ? 24.076 3.365 31.836 1.00 30.20 86 LYS A O 1
ATOM 699 N N . ILE A 1 87 ? 22.831 2.816 30.030 1.00 29.00 87 ILE A N 1
ATOM 700 C CA . ILE A 1 87 ? 21.770 2.161 30.782 1.00 26.82 87 ILE A CA 1
ATOM 701 C C . ILE A 1 87 ? 22.390 1.150 31.740 1.00 28.99 87 ILE A C 1
ATOM 702 O O . ILE A 1 87 ? 23.342 0.443 31.390 1.00 29.09 87 ILE A O 1
ATOM 707 N N . ASP A 1 88 ? 21.855 1.103 32.959 1.00 29.14 88 ASP A N 1
ATOM 708 C CA . ASP A 1 88 ? 22.213 0.216 34.064 1.00 31.11 88 ASP A CA 1
ATOM 709 C C . ASP A 1 88 ? 23.458 0.681 34.814 1.00 30.73 88 ASP A C 1
ATOM 710 O O . ASP A 1 88 ? 23.716 0.168 35.906 1.00 31.79 88 ASP A O 1
ATOM 715 N N . ASP A 1 89 ? 24.208 1.667 34.328 1.00 25.96 89 ASP A N 1
ATOM 716 C CA . ASP A 1 89 ? 25.149 2.331 35.228 1.00 29.01 89 ASP A CA 1
ATOM 717 C C . ASP A 1 89 ? 24.370 2.886 36.433 1.00 25.52 89 ASP A C 1
ATOM 718 O O . ASP A 1 89 ? 23.198 3.264 36.315 1.00 27.53 89 ASP A O 1
ATOM 723 N N . ILE A 1 90 ? 25.010 2.951 37.596 1.00 22.52 90 ILE A N 1
ATOM 724 C CA . ILE A 1 90 ? 24.352 3.421 38.826 1.00 23.92 90 ILE A CA 1
ATOM 725 C C . ILE A 1 90 ? 24.930 4.763 39.265 1.00 22.30 90 ILE A C 1
ATOM 726 O O . ILE A 1 90 ? 26.143 4.906 39.412 1.00 26.68 90 ILE A O 1
ATOM 731 N N . LEU A 1 91 ? 24.057 5.726 39.529 1.00 21.79 91 LEU A N 1
ATOM 732 C CA . LEU A 1 91 ? 24.463 7.014 40.116 1.00 21.94 91 LEU A CA 1
ATOM 733 C C . LEU A 1 91 ? 24.390 6.872 41.624 1.00 27.25 91 LEU A C 1
ATOM 734 O O . LEU A 1 91 ? 23.323 6.552 42.156 1.00 22.20 9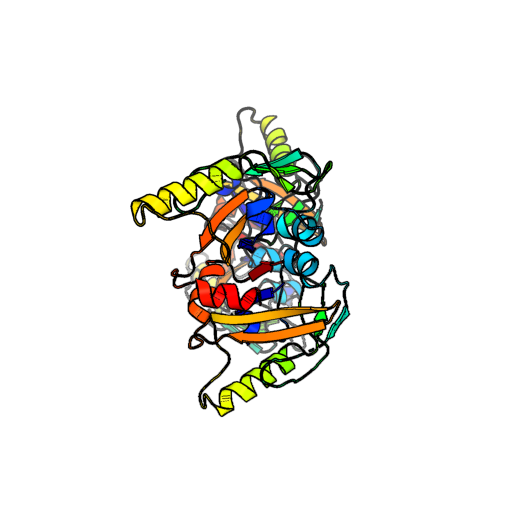1 LEU A O 1
ATOM 739 N N . LEU A 1 92 ? 25.525 7.074 42.293 1.00 23.49 92 LEU A N 1
ATOM 740 C CA . LEU A 1 92 ? 25.626 7.026 43.742 1.00 27.54 92 LEU A CA 1
ATOM 741 C C . LEU A 1 92 ? 25.785 8.450 44.267 1.00 22.33 92 LEU A C 1
ATOM 742 O O . LEU A 1 92 ? 26.887 9.000 44.242 1.00 22.74 92 LEU A O 1
ATOM 747 N N . PHE A 1 93 ? 24.680 9.004 44.764 1.00 22.03 93 PHE A N 1
ATOM 748 C CA . PHE A 1 93 ? 24.659 10.273 45.479 1.00 26.08 93 PHE A CA 1
ATOM 749 C C . PHE A 1 93 ? 24.843 10.019 46.978 1.00 25.04 93 PHE A C 1
ATOM 750 O O . PHE A 1 93 ? 24.131 9.198 47.579 1.00 23.00 93 PHE A O 1
ATOM 758 N N . THR A 1 94 ? 25.779 10.736 47.587 1.00 23.27 94 THR A N 1
ATOM 759 C CA . THR A 1 94 ? 25.968 10.694 49.021 1.00 23.56 94 THR A CA 1
ATOM 760 C C . THR A 1 94 ? 25.671 12.066 49.610 1.00 25.11 94 THR A C 1
ATOM 761 O O . THR A 1 94 ? 26.176 13.080 49.127 1.00 27.81 94 THR A O 1
ATOM 765 N N . TYR A 1 95 ? 24.809 12.072 50.616 1.00 25.27 95 TYR A N 1
ATOM 766 C CA . TYR A 1 95 ? 24.570 13.198 51.527 1.00 24.88 95 TYR A CA 1
ATOM 767 C C . TYR A 1 95 ? 25.741 13.287 52.499 1.00 29.27 95 TYR A C 1
ATOM 768 O O . TYR A 1 95 ? 25.916 12.412 53.354 1.00 28.95 95 TYR A O 1
ATOM 777 N N . ILE A 1 96 ? 26.528 14.347 52.389 1.00 32.01 96 ILE A N 1
ATOM 778 C CA . ILE A 1 96 ? 27.626 14.595 53.320 1.00 35.95 96 ILE A CA 1
ATOM 779 C C . ILE A 1 96 ? 27.129 15.331 54.554 1.00 37.34 96 ILE A C 1
ATOM 780 O O . ILE A 1 96 ? 27.366 14.900 55.686 1.00 33.50 96 ILE A O 1
ATOM 785 N N . SER A 1 97 ? 26.420 16.433 54.333 1.00 36.69 97 SER A N 1
ATOM 786 C CA . SER A 1 97 ? 25.804 17.240 55.379 1.00 38.43 97 SER A CA 1
ATOM 787 C C . SER A 1 97 ? 24.806 18.149 54.668 1.00 41.62 97 SER A C 1
ATOM 788 O O . SER A 1 97 ? 24.655 18.078 53.446 1.00 33.77 97 SER A O 1
ATOM 791 N N . TYR A 1 98 ? 24.155 19.039 55.424 1.00 34.26 98 TYR A N 1
ATOM 792 C CA . TYR A 1 98 ? 23.051 19.809 54.871 1.00 34.52 98 TYR A CA 1
ATOM 793 C C . TYR A 1 98 ? 23.479 20.602 53.628 1.00 31.66 98 TYR A C 1
ATOM 794 O O . TYR A 1 98 ? 24.468 21.343 53.649 1.00 29.31 98 TYR A O 1
ATOM 803 N N . LYS A 1 99 ? 22.719 20.418 52.537 1.00 33.82 99 LYS A N 1
ATOM 804 C CA . LYS A 1 99 ? 22.998 21.000 51.211 1.00 31.75 99 LYS A CA 1
ATOM 805 C C . LYS A 1 99 ? 24.397 20.672 50.676 1.00 29.03 99 LYS A C 1
ATOM 806 O O . LYS A 1 99 ? 24.985 21.450 49.912 1.00 27.86 99 LYS A O 1
ATOM 812 N N . LYS A 1 100 ? 24.940 19.516 51.017 1.00 23.75 100 LYS A N 1
ATOM 813 C CA . LYS A 1 100 ? 26.281 19.174 50.569 1.00 25.31 100 LYS A CA 1
ATOM 814 C C . LYS A 1 100 ? 26.333 17.702 50.207 1.00 23.50 100 LYS A C 1
ATOM 815 O O . LYS A 1 100 ? 26.111 16.840 51.075 1.00 24.32 100 LYS A O 1
ATOM 821 N N . TYR A 1 101 ? 26.674 17.430 48.946 1.00 24.11 101 TYR A N 1
ATOM 822 C CA . TYR A 1 101 ? 26.566 16.097 48.358 1.00 22.25 101 TYR A CA 1
ATOM 823 C C . TYR A 1 101 ? 27.800 15.767 47.537 1.00 25.21 101 TYR A C 1
ATOM 824 O O . TYR A 1 101 ? 28.568 16.640 47.129 1.00 20.53 101 TYR A O 1
ATOM 833 N N . THR A 1 102 ? 27.939 14.477 47.244 1.00 19.41 102 THR A N 1
ATOM 834 C CA . THR A 1 102 ? 28.944 13.972 46.344 1.00 18.33 102 THR A CA 1
ATOM 835 C C . THR A 1 102 ? 28.246 13.017 45.387 1.00 21.55 102 THR A C 1
ATOM 836 O O . THR A 1 102 ? 27.148 12.525 45.670 1.00 24.72 102 THR A O 1
ATOM 840 N N . LEU A 1 103 ? 28.863 12.796 44.225 1.00 22.35 103 LEU A N 1
ATOM 841 C CA . LEU A 1 103 ? 28.275 11.954 43.196 1.00 25.47 103 LEU A CA 1
ATOM 842 C C . LEU A 1 103 ? 29.356 11.107 42.570 1.00 26.72 103 LEU A C 1
ATOM 843 O O . LEU A 1 103 ? 30.456 11.590 42.291 1.00 27.26 103 LEU A O 1
ATOM 848 N N . GLU A 1 104 ? 29.021 9.840 42.332 1.00 22.38 104 GLU A N 1
ATOM 849 C CA . GLU A 1 104 ? 29.931 8.909 41.714 1.00 23.69 104 GLU A CA 1
ATOM 850 C C . GLU A 1 104 ? 29.130 8.020 40.779 1.00 23.57 104 GLU A C 1
ATOM 851 O O . GLU A 1 104 ? 27.965 7.715 41.049 1.00 24.95 104 GLU A O 1
ATOM 857 N N . ILE A 1 105 ? 29.742 7.633 39.657 1.00 21.83 105 ILE A N 1
ATOM 858 C CA . ILE A 1 105 ? 29.154 6.658 38.747 1.00 26.38 105 ILE A CA 1
ATOM 859 C C . ILE A 1 105 ? 29.687 5.276 39.097 1.00 24.17 105 ILE A C 1
ATOM 860 O O . ILE A 1 105 ? 30.904 5.070 39.143 1.00 26.35 105 ILE A O 1
ATOM 865 N N . ILE A 1 106 ? 28.786 4.320 39.276 1.00 23.83 106 ILE A N 1
ATOM 866 C CA . ILE A 1 106 ? 29.158 2.922 39.492 1.00 25.64 106 ILE A CA 1
ATOM 867 C C . ILE A 1 106 ? 28.862 2.146 38.212 1.00 25.27 106 ILE A C 1
ATOM 868 O O . ILE A 1 106 ? 27.696 1.954 37.845 1.00 25.03 106 ILE A O 1
ATOM 873 N N . LEU A 1 107 ? 29.917 1.718 37.518 1.00 25.79 107 LEU A N 1
ATOM 874 C CA . LEU A 1 107 ? 29.781 0.912 36.314 1.00 27.38 107 LEU A CA 1
ATOM 875 C C . LEU A 1 107 ? 29.490 -0.537 36.652 1.00 31.94 107 LEU A C 1
ATOM 876 O O . LEU A 1 107 ? 29.748 -1.017 37.760 1.00 30.92 107 LEU A O 1
ATOM 881 N N . LEU A 1 108 ? 29.020 -1.255 35.639 1.00 35.93 108 LEU A N 1
ATOM 882 C CA . LEU A 1 108 ? 28.755 -2.684 35.790 1.00 37.07 108 LEU A CA 1
ATOM 883 C C . LEU A 1 108 ? 29.975 -3.430 36.308 1.00 39.56 108 LEU A C 1
ATOM 884 O O . LEU A 1 108 ? 29.848 -4.335 37.142 1.00 37.38 108 LEU A O 1
ATOM 889 N N . ALA A 1 109 ? 31.172 -3.027 35.879 1.00 36.78 109 ALA A N 1
ATOM 890 C CA . ALA A 1 109 ? 32.379 -3.764 36.232 1.00 37.89 109 ALA A CA 1
ATOM 891 C C . ALA A 1 109 ? 32.958 -3.361 37.577 1.00 37.53 109 ALA A C 1
ATOM 892 O O . ALA A 1 109 ? 33.896 -4.010 38.042 1.00 39.56 109 ALA A O 1
ATOM 894 N N . ASP A 1 110 ? 32.441 -2.310 38.208 1.00 32.52 110 ASP A N 1
ATOM 895 C CA . ASP A 1 110 ? 32.887 -1.954 39.544 1.00 27.73 110 ASP A CA 1
ATOM 896 C C . ASP A 1 110 ? 32.565 -3.110 40.496 1.00 31.35 110 ASP A C 1
ATOM 897 O O . ASP A 1 110 ? 31.497 -3.720 40.415 1.00 28.15 110 ASP A O 1
ATOM 902 N N . THR A 1 111 ? 33.502 -3.435 41.391 1.00 33.55 111 THR A N 1
ATOM 903 C CA . THR A 1 111 ? 33.253 -4.523 42.341 1.00 34.36 111 THR A CA 1
ATOM 904 C C . THR A 1 111 ? 32.120 -4.208 43.306 1.00 32.06 111 THR A C 1
ATOM 905 O O . THR A 1 111 ? 31.583 -5.132 43.935 1.00 34.21 111 THR A O 1
ATOM 909 N N . ARG A 1 112 ? 31.745 -2.937 43.456 1.00 30.20 112 ARG A N 1
ATOM 910 C CA . ARG A 1 112 ? 30.600 -2.610 44.295 1.00 28.44 112 ARG A CA 1
ATOM 911 C C . ARG A 1 112 ? 29.265 -2.833 43.595 1.00 30.71 112 ARG A C 1
ATOM 912 O O . ARG A 1 112 ? 28.231 -2.875 44.276 1.00 30.19 112 ARG A O 1
ATOM 920 N N . TYR A 1 113 ? 29.261 -3.001 42.266 1.00 28.56 113 TYR A N 1
ATOM 921 C CA . TYR A 1 113 ? 28.020 -2.920 41.504 1.00 28.72 113 TYR A CA 1
ATOM 922 C C . TYR A 1 113 ? 26.986 -3.956 41.956 1.00 25.59 113 TYR A C 1
ATOM 923 O O . TYR A 1 113 ? 25.812 -3.620 42.174 1.00 28.38 113 TYR A O 1
ATOM 932 N N . ASN A 1 114 ? 27.370 -5.227 42.023 1.00 27.87 114 ASN A N 1
ATOM 933 C CA . ASN A 1 114 ? 26.346 -6.252 42.233 1.00 29.89 114 ASN A CA 1
ATOM 934 C C . ASN A 1 114 ? 25.622 -6.040 43.557 1.00 26.71 114 ASN A C 1
ATOM 935 O O . ASN A 1 114 ? 24.394 -6.155 43.621 1.00 30.77 114 ASN A O 1
ATOM 940 N N . VAL A 1 115 ? 26.357 -5.707 44.620 1.00 29.91 115 VAL A N 1
ATOM 941 C CA . VAL A 1 115 ? 25.712 -5.499 45.920 1.00 32.88 115 VAL A CA 1
ATOM 942 C C . VAL A 1 115 ? 24.779 -4.285 45.894 1.00 32.95 115 VAL A C 1
ATOM 943 O O . VAL A 1 115 ? 23.671 -4.323 46.447 1.00 29.40 115 VAL A O 1
ATOM 947 N N . LEU A 1 116 ? 25.205 -3.182 45.267 1.00 27.75 116 LEU A N 1
ATOM 948 C CA . LEU A 1 116 ? 24.345 -2.004 45.209 1.00 34.47 116 LEU A CA 1
ATOM 949 C C . LEU A 1 116 ? 23.122 -2.248 44.326 1.00 33.84 116 LEU A C 1
ATOM 950 O O . LEU A 1 116 ? 22.008 -1.825 44.665 1.00 31.21 116 LEU A O 1
ATOM 955 N N . ASN A 1 117 ? 23.308 -2.904 43.180 1.00 29.24 117 ASN A N 1
ATOM 956 C CA . ASN A 1 117 ? 22.155 -3.282 42.376 1.00 29.74 117 ASN A CA 1
ATOM 957 C C . ASN A 1 117 ? 21.216 -4.203 43.158 1.00 29.44 117 ASN A C 1
ATOM 958 O O . ASN A 1 117 ? 19.998 -4.126 42.994 1.00 31.31 117 ASN A O 1
ATOM 963 N N . GLY A 1 118 ? 21.762 -5.055 44.021 1.00 34.56 118 GLY A N 1
ATOM 964 C CA . GLY A 1 118 ? 20.915 -5.918 44.844 1.00 34.96 118 GLY A CA 1
ATOM 965 C C . GLY A 1 118 ? 19.973 -5.140 45.741 1.00 42.73 118 GLY A C 1
ATOM 966 O O . GLY A 1 118 ? 18.804 -5.508 45.898 1.00 41.18 118 GLY A O 1
ATOM 967 N N . LEU A 1 119 ? 20.464 -4.044 46.329 1.00 37.68 119 LEU A N 1
ATOM 968 C CA . LEU A 1 119 ? 19.612 -3.189 47.145 1.00 44.07 119 LEU A CA 1
ATOM 969 C C . LEU A 1 119 ? 18.505 -2.557 46.315 1.00 45.32 119 LEU A C 1
ATOM 970 O O . LEU A 1 119 ? 17.345 -2.514 46.745 1.00 51.95 119 LEU A O 1
ATOM 975 N N . ILE A 1 120 ? 18.840 -2.051 45.129 1.00 40.99 120 ILE A N 1
ATOM 976 C CA . ILE A 1 120 ? 17.830 -1.424 44.278 1.00 46.02 120 ILE A CA 1
ATOM 977 C C . ILE A 1 120 ? 16.691 -2.400 43.988 1.00 51.04 120 ILE A C 1
ATOM 978 O O . ILE A 1 120 ? 15.520 -2.003 43.928 1.00 50.52 120 ILE A O 1
ATOM 983 N N . ASN A 1 121 ? 17.014 -3.684 43.805 1.00 46.39 121 ASN A N 1
ATOM 984 C CA . ASN A 1 121 ? 16.036 -4.693 43.370 1.00 49.25 121 ASN A CA 1
ATOM 985 C C . ASN A 1 121 ? 15.515 -5.592 44.501 1.00 55.85 121 ASN A C 1
ATOM 986 O O . ASN A 1 121 ? 15.244 -5.129 45.607 1.00 57.73 121 ASN A O 1
ATOM 999 N N . LYS B 1 2 ? 26.573 22.815 96.700 1.00 27.99 2 LYS D N 1
ATOM 1000 C CA . LYS B 1 2 ? 27.478 22.307 95.714 1.00 29.81 2 LYS D CA 1
ATOM 1001 C C . LYS B 1 2 ? 27.886 23.385 94.740 1.00 30.05 2 LYS D C 1
ATOM 1002 O O . LYS B 1 2 ? 27.083 24.167 94.362 1.00 27.54 2 LYS D O 1
ATOM 1008 N N . VAL B 1 3 ? 29.152 23.358 94.392 1.00 23.58 3 VAL D N 1
ATOM 1009 C CA . VAL B 1 3 ? 29.838 24.352 93.574 1.00 24.72 3 VAL D CA 1
ATOM 1010 C C . VAL B 1 3 ? 30.578 23.576 92.505 1.00 26.30 3 VAL D C 1
ATOM 1011 O O . VAL B 1 3 ? 31.107 22.493 92.766 1.00 28.03 3 VAL D O 1
ATOM 1015 N N . TYR B 1 4 ? 30.623 24.127 91.309 1.00 26.58 4 TYR D N 1
ATOM 1016 C CA . TYR B 1 4 ? 31.464 23.601 90.256 1.00 28.44 4 TYR D CA 1
ATOM 1017 C C . TYR B 1 4 ? 32.458 24.684 89.855 1.00 30.77 4 TYR D C 1
ATOM 1018 O O . TYR B 1 4 ? 32.063 25.816 89.526 1.00 26.32 4 TYR D O 1
ATOM 1027 N N . LEU B 1 5 ? 33.739 24.344 89.920 1.00 25.85 5 LEU D N 1
ATOM 1028 C CA . LEU B 1 5 ? 34.825 25.235 89.536 1.00 24.90 5 LEU D CA 1
ATOM 1029 C C . LEU B 1 5 ? 35.347 24.793 88.179 1.00 33.26 5 LEU D C 1
ATOM 1030 O O . LEU B 1 5 ? 35.540 23.591 87.954 1.00 28.67 5 LEU D O 1
ATOM 1035 N N . ARG B 1 6 ? 35.559 25.770 87.278 1.00 31.71 6 ARG D N 1
ATOM 1036 C CA . ARG B 1 6 ? 35.966 25.506 85.895 1.00 27.48 6 ARG D CA 1
ATOM 1037 C C . ARG B 1 6 ? 37.010 26.534 85.455 1.00 30.32 6 ARG D C 1
ATOM 1038 O O . ARG B 1 6 ? 36.754 27.746 85.463 1.00 31.51 6 ARG D O 1
ATOM 1046 N N . LYS B 1 7 ? 38.189 26.041 85.096 1.00 29.07 7 LYS D N 1
ATOM 1047 C CA . LYS B 1 7 ? 39.282 26.870 84.619 1.00 37.48 7 LYS D CA 1
ATOM 1048 C C . LYS B 1 7 ? 38.994 27.300 83.186 1.00 33.13 7 LYS D C 1
ATOM 1049 O O . LYS B 1 7 ? 38.660 26.468 82.342 1.00 33.47 7 LYS D O 1
ATOM 1055 N N . ILE B 1 8 ? 39.110 28.596 82.916 1.00 35.22 8 ILE D N 1
ATOM 1056 C CA . ILE B 1 8 ? 38.994 29.072 81.541 1.00 34.11 8 ILE D CA 1
ATOM 1057 C C . ILE B 1 8 ? 40.205 28.549 80.767 1.00 39.27 8 ILE D C 1
ATOM 1058 O O . ILE B 1 8 ? 41.354 28.763 81.175 1.00 42.12 8 ILE D O 1
ATOM 1063 N N . ASP B 1 9 ? 39.955 27.848 79.661 1.00 39.45 9 ASP D N 1
ATOM 1064 C CA . ASP B 1 9 ? 41.000 27.404 78.733 1.00 37.63 9 ASP D CA 1
ATOM 1065 C C . ASP B 1 9 ? 40.697 27.984 77.347 1.00 43.87 9 ASP D C 1
ATOM 1066 O O . ASP B 1 9 ? 39.700 28.679 77.165 1.00 31.14 9 ASP D O 1
ATOM 1071 N N . ASN B 1 10 ? 41.557 27.692 76.351 1.00 44.51 10 ASN D N 1
ATOM 1072 C CA . ASN B 1 10 ? 41.379 28.317 75.034 1.00 42.38 10 ASN D CA 1
ATOM 1073 C C . ASN B 1 10 ? 40.139 27.800 74.334 1.00 41.62 10 ASN D C 1
ATOM 1074 O O . ASN B 1 10 ? 39.475 28.551 73.611 1.00 40.18 10 ASN D O 1
ATOM 1079 N N . GLN B 1 11 ? 39.791 26.539 74.566 1.00 40.43 11 GLN D N 1
ATOM 1080 C CA . GLN B 1 11 ? 38.555 26.005 74.020 1.00 36.62 11 GLN D CA 1
ATOM 1081 C C . GLN B 1 11 ? 37.349 26.834 74.465 1.00 44.11 11 GLN D C 1
ATOM 1082 O O . GLN B 1 11 ? 36.464 27.130 73.652 1.00 49.58 11 GLN D O 1
ATOM 1088 N N . ILE B 1 12 ? 37.318 27.263 75.738 1.00 37.96 12 ILE D N 1
ATOM 1089 C CA . ILE B 1 12 ? 36.200 28.080 76.217 1.00 36.34 12 ILE D CA 1
ATOM 1090 C C . ILE B 1 12 ? 36.220 29.455 75.543 1.00 40.89 12 ILE D C 1
ATOM 1091 O O . ILE B 1 12 ? 35.183 29.978 75.131 1.00 36.44 12 ILE D O 1
ATOM 1096 N N . LEU B 1 13 ? 37.394 30.069 75.432 1.00 39.10 13 LEU D N 1
ATOM 1097 C CA . LEU B 1 13 ? 37.446 31.430 74.933 1.00 42.58 13 LEU D CA 1
ATOM 1098 C C . LEU B 1 13 ? 37.082 31.491 73.453 1.00 41.84 13 LEU D C 1
ATOM 1099 O O . LEU B 1 13 ? 36.498 32.480 72.997 1.00 42.98 13 LEU D O 1
ATOM 1104 N N . HIS B 1 14 ? 37.388 30.441 72.751 1.00 33.49 14 HIS D N 1
ATOM 1105 C CA . HIS B 1 14 ? 37.165 30.360 71.350 1.00 45.51 14 HIS D CA 1
ATOM 1106 C C . HIS B 1 14 ? 35.823 29.800 70.897 1.00 51.36 14 HIS D C 1
ATOM 1107 O O . HIS B 1 14 ? 35.316 30.209 69.902 1.00 44.22 14 HIS D O 1
ATOM 1114 N N . ASN B 1 15 ? 35.252 28.877 71.647 1.00 45.62 15 ASN D N 1
ATOM 1115 C CA . ASN B 1 15 ? 34.010 28.257 71.225 1.00 48.31 15 ASN D CA 1
ATOM 1116 C C . ASN B 1 15 ? 32.807 28.907 71.816 1.00 47.79 15 ASN D C 1
ATOM 1117 O O . ASN B 1 15 ? 32.875 29.590 72.792 1.00 46.03 15 ASN D O 1
ATOM 1122 N N . LYS B 1 16 ? 31.686 28.641 71.214 1.00 44.09 16 LYS D N 1
ATOM 1123 C CA . LYS B 1 16 ? 30.464 29.254 71.655 1.00 58.86 16 LYS D CA 1
ATOM 1124 C C . LYS B 1 16 ? 29.853 28.567 72.858 1.00 48.06 16 LYS D C 1
ATOM 1125 O O . LYS B 1 16 ? 29.064 29.126 73.536 1.00 46.86 16 LYS D O 1
ATOM 1131 N N . ARG B 1 17 ? 30.279 27.359 73.121 1.00 52.66 17 ARG D N 1
ATOM 1132 C CA . ARG B 1 17 ? 29.753 26.565 74.171 1.00 49.12 17 ARG D CA 1
ATOM 1133 C C . ARG B 1 17 ? 30.825 25.936 75.023 1.00 49.14 17 ARG D C 1
ATOM 1134 O O . ARG B 1 17 ? 31.789 25.529 74.508 1.00 52.24 17 ARG D O 1
ATOM 1142 N N . ILE B 1 18 ? 30.600 25.874 76.325 1.00 34.84 18 ILE D N 1
ATOM 1143 C CA . ILE B 1 18 ? 31.465 25.263 77.286 1.00 42.28 18 ILE D CA 1
ATOM 1144 C C . ILE B 1 18 ? 31.158 23.778 77.512 1.00 44.65 18 ILE D C 1
ATOM 1145 O O . ILE B 1 18 ? 30.114 23.420 77.966 1.00 33.80 18 ILE D O 1
ATOM 1150 N N . SER B 1 19 ? 32.099 22.938 77.164 1.00 38.17 19 SER D N 1
ATOM 1151 C CA . SER B 1 19 ? 31.963 21.507 77.379 1.00 43.74 19 SER D CA 1
ATOM 1152 C C . SER B 1 19 ? 32.228 21.161 78.835 1.00 37.27 19 SER D C 1
ATOM 1153 O O . SER B 1 19 ? 33.108 21.741 79.477 1.00 38.45 19 SER D O 1
ATOM 1156 N N . ILE B 1 20 ? 31.475 20.183 79.336 1.00 39.52 20 ILE D N 1
ATOM 1157 C CA . ILE B 1 20 ? 31.633 19.655 80.684 1.00 42.63 20 ILE D CA 1
ATOM 1158 C C . ILE B 1 20 ? 31.805 18.138 80.628 1.00 44.95 20 ILE D C 1
ATOM 1159 O O . ILE B 1 20 ? 31.417 17.479 79.663 1.00 47.67 20 ILE D O 1
ATOM 1164 N N . LYS B 1 21 ? 32.354 17.580 81.703 1.00 47.25 21 LYS D N 1
ATOM 1165 C CA . LYS B 1 21 ? 32.479 16.130 81.824 1.00 45.27 21 LYS D CA 1
ATOM 1166 C C . LYS B 1 21 ? 31.159 15.485 82.260 1.00 40.97 21 LYS D C 1
ATOM 1167 O O . LYS B 1 21 ? 30.248 16.138 82.788 1.00 32.17 21 LYS D O 1
ATOM 1173 N N . LYS B 1 22 ? 31.076 14.161 82.045 1.00 40.75 22 LYS D N 1
ATOM 1174 C CA . LYS B 1 22 ? 29.863 13.410 82.369 1.00 43.34 22 LYS D CA 1
ATOM 1175 C C . LYS B 1 22 ? 29.565 13.413 83.863 1.00 40.49 22 LYS D C 1
ATOM 1176 O O . LYS B 1 22 ? 28.395 13.353 84.264 1.00 37.96 22 LYS D O 1
ATOM 1182 N N . GLY B 1 23 ? 30.599 13.443 84.702 1.00 35.77 23 GLY D N 1
ATOM 1183 C CA . GLY B 1 23 ? 30.356 13.538 86.129 1.00 37.34 23 GLY D CA 1
ATOM 1184 C C . GLY B 1 23 ? 29.706 14.853 86.511 1.00 33.54 23 GLY D C 1
ATOM 1185 O O . GLY B 1 23 ? 28.846 14.891 87.396 1.00 32.50 23 GLY D O 1
ATOM 1186 N N . ILE B 1 24 ? 30.105 15.949 85.847 1.00 35.75 24 ILE D N 1
ATOM 1187 C CA . ILE B 1 24 ? 29.475 17.243 86.090 1.00 30.17 24 ILE D CA 1
ATOM 1188 C C . ILE B 1 24 ? 28.008 17.204 85.681 1.00 32.09 24 ILE D C 1
ATOM 1189 O O . ILE B 1 24 ? 27.128 17.698 86.401 1.00 29.34 24 ILE D O 1
ATOM 1194 N N . LEU B 1 25 ? 27.719 16.648 84.504 1.00 36.23 25 LEU D N 1
ATOM 1195 C CA . LEU B 1 25 ? 26.334 16.545 84.059 1.00 37.36 25 LEU D CA 1
ATOM 1196 C C . LEU B 1 25 ? 25.500 15.777 85.084 1.00 36.68 25 LEU D C 1
ATOM 1197 O O . LEU B 1 25 ? 24.411 16.217 85.466 1.00 36.10 25 LEU D O 1
ATOM 1202 N N . GLU B 1 26 ? 26.020 14.640 85.560 1.00 37.16 26 GLU D N 1
ATOM 1203 C CA . GLU B 1 26 ? 25.269 13.783 86.477 1.00 36.45 26 GLU D CA 1
ATOM 1204 C C . GLU B 1 26 ? 25.131 14.404 87.866 1.00 36.71 26 GLU D C 1
ATOM 1205 O O . GLU B 1 26 ? 24.032 14.435 88.433 1.00 36.16 26 GLU D O 1
ATOM 1211 N N . HIS B 1 27 ? 26.233 14.891 88.442 1.00 33.35 27 HIS D N 1
ATOM 1212 C CA . HIS B 1 27 ? 26.230 15.277 89.858 1.00 38.36 27 HIS D CA 1
ATOM 1213 C C . HIS B 1 27 ? 26.006 16.751 90.132 1.00 32.89 27 HIS D C 1
ATOM 1214 O O . HIS B 1 27 ? 25.726 17.101 91.282 1.00 33.69 27 HIS D O 1
ATOM 1221 N N . PHE B 1 28 ? 26.189 17.619 89.145 1.00 31.39 28 PHE D N 1
ATOM 1222 C CA . PHE B 1 28 ? 25.964 19.053 89.299 1.00 34.12 28 PHE D CA 1
ATOM 1223 C C . PHE B 1 28 ? 24.757 19.550 88.522 1.00 35.88 28 PHE D C 1
ATOM 1224 O O . PHE B 1 28 ? 24.078 20.462 88.986 1.00 37.78 28 PHE D O 1
ATOM 1232 N N . PHE B 1 29 ? 24.464 18.964 87.361 1.00 36.03 29 PHE D N 1
ATOM 1233 C CA . PHE B 1 29 ? 23.327 19.378 86.543 1.00 38.69 29 PHE D CA 1
ATOM 1234 C C . PHE B 1 29 ? 22.210 18.334 86.526 1.00 40.69 29 PHE D C 1
ATOM 1235 O O . PHE B 1 29 ? 21.407 18.310 85.592 1.00 36.74 29 PHE D O 1
ATOM 1243 N N . ASP B 1 30 ? 22.146 17.477 87.554 1.00 36.51 30 ASP D N 1
ATOM 1244 C CA . ASP B 1 30 ? 21.019 16.561 87.785 1.00 39.09 30 ASP D CA 1
ATOM 1245 C C . ASP B 1 30 ? 20.678 15.718 86.554 1.00 43.21 30 ASP D C 1
ATOM 1246 O O . ASP B 1 30 ? 19.510 15.489 86.236 1.00 50.57 30 ASP D O 1
ATOM 1251 N N . LYS B 1 31 ? 21.696 15.236 85.858 1.00 39.11 31 LYS D N 1
ATOM 1252 C CA . LYS B 1 31 ? 21.491 14.356 84.697 1.00 46.52 31 LYS D CA 1
ATOM 1253 C C . LYS B 1 31 ? 20.465 14.913 83.701 1.00 49.06 31 LYS D C 1
ATOM 1254 O O . LYS B 1 31 ? 19.633 14.183 83.152 1.00 51.91 31 LYS D O 1
ATOM 1260 N N . ALA B 1 32 ? 20.545 16.216 83.437 1.00 47.27 32 ALA D N 1
ATOM 1261 C CA . ALA B 1 32 ? 19.714 16.839 82.406 1.00 52.52 32 ALA D CA 1
ATOM 1262 C C . ALA B 1 32 ? 19.864 16.124 81.064 1.00 47.77 32 ALA D C 1
ATOM 1263 O O . ALA B 1 32 ? 20.926 15.588 80.740 1.00 47.21 32 ALA D O 1
ATOM 1265 N N . ASN B 1 33 ? 18.796 16.136 80.265 1.00 54.98 33 ASN D N 1
ATOM 1266 C CA . ASN B 1 33 ? 18.815 15.556 78.923 1.00 53.02 33 ASN D CA 1
ATOM 1267 C C . ASN B 1 33 ? 19.095 16.617 77.869 1.00 50.23 33 ASN D C 1
ATOM 1268 O O . ASN B 1 33 ? 19.059 17.817 78.133 1.00 42.85 33 ASN D O 1
ATOM 1273 N N . ASN B 1 34 ? 19.362 16.149 76.652 1.00 51.55 34 ASN D N 1
ATOM 1274 C CA . ASN B 1 34 ? 19.596 17.056 75.546 1.00 50.51 34 ASN D CA 1
ATOM 1275 C C . ASN B 1 34 ? 18.471 18.069 75.460 1.00 45.28 34 ASN D C 1
ATOM 1276 O O . ASN B 1 34 ? 17.294 17.714 75.458 1.00 52.18 34 ASN D O 1
ATOM 1281 N N . GLN B 1 35 ? 18.841 19.338 75.450 1.00 49.62 35 GLN D N 1
ATOM 1282 C CA . GLN B 1 35 ? 17.945 20.467 75.248 1.00 53.74 35 GLN D CA 1
ATOM 1283 C C . GLN B 1 35 ? 17.188 20.855 76.508 1.00 56.14 35 GLN D C 1
ATOM 1284 O O . GLN B 1 35 ? 16.334 21.756 76.436 1.00 53.44 35 GLN D O 1
ATOM 1290 N N . ASP B 1 36 ? 17.439 20.214 77.648 1.00 56.23 36 ASP D N 1
ATOM 1291 C CA . ASP B 1 36 ? 16.976 20.786 78.899 1.00 47.95 36 ASP D CA 1
ATOM 1292 C C . ASP B 1 36 ? 17.583 22.167 79.055 1.00 40.63 36 ASP D C 1
ATOM 1293 O O . ASP B 1 36 ? 18.677 22.446 78.561 1.00 45.99 36 ASP D O 1
ATOM 1298 N N . GLU B 1 37 ? 16.887 23.024 79.777 1.00 47.51 37 GLU D N 1
ATOM 1299 C CA . GLU B 1 37 ? 17.420 24.331 80.108 1.00 49.26 37 GLU D CA 1
ATOM 1300 C C . GLU B 1 37 ? 17.464 24.483 81.621 1.00 42.84 37 GLU D C 1
ATOM 1301 O O . GLU B 1 37 ? 16.724 23.810 82.352 1.00 46.76 37 GLU D O 1
ATOM 1307 N N . VAL B 1 38 ? 18.392 25.314 82.095 1.00 36.45 38 VAL D N 1
ATOM 1308 C CA . VAL B 1 38 ? 18.422 25.712 83.500 1.00 40.27 38 VAL D CA 1
ATOM 1309 C C . VAL B 1 38 ? 18.503 27.226 83.575 1.00 36.98 38 VAL D C 1
ATOM 1310 O O . VAL B 1 38 ? 19.004 27.896 82.664 1.00 40.37 38 VAL D O 1
ATOM 1314 N N . ASP B 1 39 ? 18.028 27.737 84.665 1.00 39.96 39 ASP D N 1
ATOM 1315 C CA . ASP B 1 39 ? 18.147 29.167 84.915 1.00 42.64 39 ASP D CA 1
ATOM 1316 C C . ASP B 1 39 ? 19.562 29.394 85.551 1.00 42.58 39 ASP D C 1
ATOM 1317 O O . ASP B 1 39 ? 19.974 28.547 86.311 1.00 35.25 39 ASP D O 1
ATOM 1330 N N . SER B 1 41 ? 22.213 33.010 86.831 1.00 28.22 41 SER D N 1
ATOM 1331 C CA . SER B 1 41 ? 22.442 34.440 86.922 1.00 34.49 41 SER D CA 1
ATOM 1332 C C . SER B 1 41 ? 23.829 34.766 87.354 1.00 29.63 41 SER D C 1
ATOM 1333 O O . SER B 1 41 ? 24.390 34.146 88.143 1.00 30.46 41 SER D O 1
ATOM 1336 N N . GLY B 1 42 ? 24.339 35.770 86.747 1.00 30.78 42 GLY D N 1
ATOM 1337 C CA . GLY B 1 42 ? 25.641 36.277 87.155 1.00 31.19 42 GLY D CA 1
ATOM 1338 C C . GLY B 1 42 ? 25.574 36.948 88.521 1.00 29.49 42 GLY D C 1
ATOM 1339 O O . GLY B 1 42 ? 24.653 37.703 88.829 1.00 33.97 42 GLY D O 1
ATOM 1340 N N . ILE B 1 43 ? 26.570 36.649 89.350 1.00 29.79 43 ILE D N 1
ATOM 1341 C CA . ILE B 1 43 ? 26.604 37.182 90.707 1.00 37.33 43 ILE D CA 1
ATOM 1342 C C . ILE B 1 43 ? 26.690 38.714 90.698 1.00 33.10 43 ILE D C 1
ATOM 1343 O O . ILE B 1 43 ? 25.942 39.390 91.408 1.00 33.27 43 ILE D O 1
ATOM 1348 N N . LEU B 1 44 ? 27.618 39.285 89.930 1.00 32.16 44 LEU D N 1
ATOM 1349 C CA . LEU B 1 44 ? 27.818 40.729 90.028 1.00 39.64 44 LEU D CA 1
ATOM 1350 C C . LEU B 1 44 ? 26.742 41.509 89.292 1.00 40.76 44 LEU D C 1
ATOM 1351 O O . LEU B 1 44 ? 26.355 42.596 89.729 1.00 36.01 44 LEU D O 1
ATOM 1356 N N . SER B 1 45 ? 26.251 40.975 88.183 1.00 35.41 45 SER D N 1
ATOM 1357 C CA . SER B 1 45 ? 25.396 41.730 87.283 1.00 33.47 45 SER D CA 1
ATOM 1358 C C . SER B 1 45 ? 23.915 41.462 87.513 1.00 37.65 45 SER D C 1
ATOM 1359 O O . SER B 1 45 ? 23.078 42.209 86.999 1.00 36.46 45 SER D O 1
ATOM 1362 N N . ASN B 1 46 ? 23.582 40.397 88.237 1.00 26.97 46 ASN D N 1
ATOM 1363 C CA . ASN B 1 46 ? 22.221 39.881 88.361 1.00 34.75 46 ASN D CA 1
ATOM 1364 C C . ASN B 1 46 ? 21.575 39.584 87.010 1.00 40.61 46 ASN D C 1
ATOM 1365 O O . ASN B 1 46 ? 20.352 39.413 86.921 1.00 45.96 46 ASN D O 1
ATOM 1370 N N . TYR B 1 47 ? 22.385 39.460 85.960 1.00 38.56 47 TYR D N 1
ATOM 1371 C CA . TYR B 1 47 ? 21.878 39.106 84.649 1.00 36.55 47 TYR D CA 1
ATOM 1372 C C . TYR B 1 47 ? 21.454 37.645 84.658 1.00 37.60 47 TYR D C 1
ATOM 1373 O O . TYR B 1 47 ? 22.266 36.761 84.950 1.00 33.31 47 TYR D O 1
ATOM 1382 N N . ASN B 1 48 ? 20.188 37.391 84.344 1.00 33.93 48 ASN D N 1
ATOM 1383 C CA . ASN B 1 48 ? 19.627 36.050 84.371 1.00 33.27 48 ASN D CA 1
ATOM 1384 C C . ASN B 1 48 ? 19.286 35.567 82.966 1.00 40.21 48 ASN D C 1
ATOM 1385 O O . ASN B 1 48 ? 18.754 36.329 82.147 1.00 40.79 48 ASN D O 1
ATOM 1390 N N . ASP B 1 49 ? 19.594 34.302 82.678 1.00 42.63 49 ASP D N 1
ATOM 1391 C CA . ASP B 1 49 ? 19.386 33.778 81.331 1.00 37.88 49 ASP D CA 1
ATOM 1392 C C . ASP B 1 49 ? 19.370 32.256 81.372 1.00 44.37 49 ASP D C 1
ATOM 1393 O O . ASP B 1 49 ? 19.809 31.628 82.344 1.00 37.45 49 ASP D O 1
ATOM 1398 N N . LYS B 1 50 ? 18.839 31.673 80.300 1.00 42.10 50 LYS D N 1
ATOM 1399 C CA . LYS B 1 50 ? 18.668 30.232 80.192 1.00 34.46 50 LYS D CA 1
ATOM 1400 C C . LYS B 1 50 ? 19.896 29.625 79.547 1.00 37.30 50 LYS D C 1
ATOM 1401 O O . LYS B 1 50 ? 20.373 30.100 78.505 1.00 41.87 50 LYS D O 1
ATOM 1407 N N . VAL B 1 51 ? 20.431 28.613 80.207 1.00 37.59 51 VAL D N 1
ATOM 1408 C CA . VAL B 1 51 ? 21.595 27.873 79.749 1.00 41.77 51 VAL D CA 1
ATOM 1409 C C . VAL B 1 51 ? 21.113 26.496 79.332 1.00 45.24 51 VAL D C 1
ATOM 1410 O O . VAL B 1 51 ? 20.412 25.813 80.096 1.00 37.38 51 VAL D O 1
ATOM 1414 N N . SER B 1 52 ? 21.518 26.078 78.151 1.00 35.77 52 SER D N 1
ATOM 1415 C CA . SER B 1 52 ? 21.111 24.797 77.609 1.00 41.74 52 SER D CA 1
ATOM 1416 C C . SER B 1 52 ? 22.206 23.768 77.814 1.00 41.64 52 SER D C 1
ATOM 1417 O O . SER B 1 52 ? 23.401 24.074 77.756 1.00 47.47 52 SER D O 1
ATOM 1420 N N . ILE B 1 53 ? 21.770 22.536 78.026 1.00 45.13 53 ILE D N 1
ATOM 1421 C CA . ILE B 1 53 ? 22.630 21.365 78.041 1.00 51.59 53 ILE D CA 1
ATOM 1422 C C . ILE B 1 53 ? 22.526 20.722 76.662 1.00 48.99 53 ILE D C 1
ATOM 1423 O O . ILE B 1 53 ? 21.421 20.392 76.208 1.00 49.57 53 ILE D O 1
ATOM 1428 N N . LEU B 1 54 ? 23.659 20.535 75.991 1.00 38.22 54 LEU D N 1
ATOM 1429 C CA . LEU B 1 54 ? 23.667 19.946 74.660 1.00 48.93 54 LEU D CA 1
ATOM 1430 C C . LEU B 1 54 ? 24.499 18.678 74.729 1.00 47.93 54 LEU D C 1
ATOM 1431 O O . LEU B 1 54 ? 25.673 18.734 75.097 1.00 50.75 54 LEU D O 1
ATOM 1436 N N . LEU B 1 55 ? 23.900 17.542 74.353 1.00 50.41 55 LEU D N 1
ATOM 1437 C CA . LEU B 1 55 ? 24.535 16.242 74.549 1.00 55.35 55 LEU D CA 1
ATOM 1438 C C . LEU B 1 55 ? 25.176 15.650 73.297 1.00 62.04 55 LEU D C 1
ATOM 1439 O O . LEU B 1 55 ? 26.073 14.806 73.425 1.00 64.98 55 LEU D O 1
ATOM 1444 N N . ALA B 1 56 ? 24.754 16.054 72.103 1.00 63.16 56 ALA D N 1
ATOM 1445 C CA . ALA B 1 56 ? 25.393 15.558 70.894 1.00 66.00 56 ALA D CA 1
ATOM 1446 C C . ALA B 1 56 ? 26.897 15.805 70.955 1.00 69.47 56 ALA D C 1
ATOM 1447 O O . ALA B 1 56 ? 27.366 16.656 71.719 1.00 68.25 56 ALA D O 1
ATOM 1449 N N . THR B 1 57 ? 27.664 15.073 70.151 1.00 71.70 57 THR D N 1
ATOM 1450 C CA . THR B 1 57 ? 29.121 15.135 70.215 1.00 76.54 57 THR D CA 1
ATOM 1451 C C . THR B 1 57 ? 29.566 14.824 71.644 1.00 76.24 57 THR D C 1
ATOM 1452 O O . THR B 1 57 ? 30.073 13.729 71.914 1.00 78.37 57 THR D O 1
ATOM 1456 N N . ASP B 1 58 ? 29.355 15.764 72.565 1.00 74.72 58 ASP D N 1
ATOM 1457 C CA . ASP B 1 58 ? 29.687 15.580 73.972 1.00 70.12 58 ASP D CA 1
ATOM 1458 C C . ASP B 1 58 ? 28.925 16.620 74.781 1.00 62.94 58 ASP D C 1
ATOM 1459 O O . ASP B 1 58 ? 28.449 17.617 74.223 1.00 57.04 58 ASP D O 1
ATOM 1464 N N . PRO B 1 59 ? 28.796 16.424 76.092 1.00 59.26 59 PRO D N 1
ATOM 1465 C CA . PRO B 1 59 ? 27.995 17.356 76.901 1.00 52.90 59 PRO D CA 1
ATOM 1466 C C . PRO B 1 59 ? 28.574 18.765 76.912 1.00 41.50 59 PRO D C 1
ATOM 1467 O O . PRO B 1 59 ? 29.745 18.980 77.246 1.00 40.71 59 PRO D O 1
ATOM 1471 N N . ARG B 1 60 ? 27.710 19.729 76.603 1.00 36.99 60 ARG D N 1
ATOM 1472 C CA . ARG B 1 60 ? 28.076 21.131 76.449 1.00 45.07 60 ARG D CA 1
ATOM 1473 C C . ARG B 1 60 ? 26.998 22.012 77.067 1.00 32.08 60 ARG D C 1
ATOM 1474 O O . ARG B 1 60 ? 25.813 21.674 77.054 1.00 34.25 60 ARG D O 1
ATOM 1482 N N . LEU B 1 61 ? 27.425 23.163 77.579 1.00 35.83 61 LEU D N 1
ATOM 1483 C CA . LEU B 1 61 ? 26.517 24.213 78.022 1.00 38.03 61 LEU D CA 1
ATOM 1484 C C . LEU B 1 61 ? 26.380 25.229 76.899 1.00 40.00 61 LEU D C 1
ATOM 1485 O O . LEU B 1 61 ? 27.383 25.803 76.452 1.00 35.89 61 LEU D O 1
ATOM 1490 N N . GLY B 1 62 ? 25.146 25.450 76.456 1.00 39.37 62 GLY D N 1
ATOM 1491 C CA . GLY B 1 62 ? 24.882 26.428 75.418 1.00 44.58 62 GLY D CA 1
ATOM 1492 C C . GLY B 1 62 ? 23.944 27.539 75.854 1.00 43.56 62 GLY D C 1
ATOM 1493 O O . GLY B 1 62 ? 23.910 27.911 77.036 1.00 44.06 62 GLY D O 1
ATOM 1494 N N . GLY B 1 63 ? 23.174 28.072 74.900 1.00 41.08 63 GLY D N 1
ATOM 1495 C CA . GLY B 1 63 ? 22.228 29.127 75.192 1.00 40.60 63 GLY D CA 1
ATOM 1496 C C . GLY B 1 63 ? 22.939 30.386 75.634 1.00 33.68 63 GLY D C 1
ATOM 1497 O O . GLY B 1 63 ? 23.945 30.797 75.052 1.00 39.94 63 GLY D O 1
ATOM 1498 N N . GLY B 1 64 ? 22.439 30.978 76.715 1.00 35.41 64 GLY D N 1
ATOM 1499 C CA . GLY B 1 64 ? 22.926 32.231 77.259 1.00 46.21 64 GLY D CA 1
ATOM 1500 C C . GLY B 1 64 ? 24.176 32.177 78.114 1.00 36.38 64 GLY D C 1
ATOM 1501 O O . GLY B 1 64 ? 24.524 33.178 78.751 1.00 35.49 64 GLY D O 1
ATOM 1502 N N . ILE B 1 65 ? 24.895 31.055 78.136 1.00 38.19 65 ILE D N 1
ATOM 1503 C CA . ILE B 1 65 ? 26.040 30.953 79.038 1.00 36.59 65 ILE D CA 1
ATOM 1504 C C . ILE B 1 65 ? 27.081 32.032 78.725 1.00 37.30 65 ILE D C 1
ATOM 1505 O O . ILE B 1 65 ? 27.598 32.680 79.641 1.00 34.53 65 ILE D O 1
ATOM 1510 N N . LYS B 1 66 ? 27.393 32.275 77.432 1.00 36.38 66 LYS D N 1
ATOM 1511 C CA . LYS B 1 66 ? 28.407 33.290 77.130 1.00 35.86 66 LYS D CA 1
ATOM 1512 C C . LYS B 1 66 ? 27.903 34.707 77.383 1.00 29.01 66 LYS D C 1
ATOM 1513 O O . LYS B 1 66 ? 28.713 35.597 77.634 1.00 31.66 66 LYS D O 1
ATOM 1519 N N . ARG B 1 67 ? 26.592 34.929 77.359 1.00 32.84 67 ARG D N 1
ATOM 1520 C CA . ARG B 1 67 ? 26.051 36.246 77.692 1.00 39.38 67 ARG D CA 1
ATOM 1521 C C . ARG B 1 67 ? 26.051 36.501 79.201 1.00 32.26 67 ARG D C 1
ATOM 1522 O O . ARG B 1 67 ? 26.275 37.637 79.640 1.00 31.75 67 ARG D O 1
ATOM 1530 N N . ILE B 1 68 ? 25.786 35.475 80.011 1.00 33.23 68 ILE D N 1
ATOM 1531 C CA . ILE B 1 68 ? 25.981 35.626 81.454 1.00 29.62 68 ILE D CA 1
ATOM 1532 C C . ILE B 1 68 ? 27.426 35.974 81.730 1.00 27.73 68 ILE D C 1
ATOM 1533 O O . ILE B 1 68 ? 27.727 36.944 82.441 1.00 29.58 68 ILE D O 1
ATOM 1538 N N . ILE B 1 69 ? 28.353 35.215 81.125 1.00 26.37 69 ILE D N 1
ATOM 1539 C CA . ILE B 1 69 ? 29.771 35.467 81.358 1.00 25.17 69 ILE D CA 1
ATOM 1540 C C . ILE B 1 69 ? 30.157 36.883 80.941 1.00 32.00 69 ILE D C 1
ATOM 1541 O O . ILE B 1 69 ? 30.934 37.555 81.639 1.00 28.93 69 ILE D O 1
ATOM 1546 N N . SER B 1 70 ? 29.650 37.362 79.794 1.00 31.52 70 SER D N 1
ATOM 1547 C CA . SER B 1 70 ? 30.063 38.701 79.370 1.00 40.67 70 SER D CA 1
ATOM 1548 C C . SER B 1 70 ? 29.388 39.773 80.223 1.00 31.09 70 SER D C 1
ATOM 1549 O O . SER B 1 70 ? 29.991 40.820 80.490 1.00 35.76 70 SER D O 1
ATOM 1552 N N . ALA B 1 71 ? 28.173 39.510 80.707 1.00 35.11 71 ALA D N 1
ATOM 1553 C CA . ALA B 1 71 ? 27.575 40.413 81.690 1.00 36.48 71 ALA D CA 1
ATOM 1554 C C . ALA B 1 71 ? 28.453 40.535 82.926 1.00 39.64 71 ALA D C 1
ATOM 1555 O O . ALA B 1 71 ? 28.567 41.621 83.501 1.00 37.46 71 ALA D O 1
ATOM 1557 N N . GLU B 1 72 ? 29.082 39.433 83.356 1.00 33.62 72 GLU D N 1
ATOM 1558 C CA . GLU B 1 72 ? 30.003 39.516 84.480 1.00 36.59 72 GLU D CA 1
ATOM 1559 C C . GLU B 1 72 ? 31.272 40.262 84.097 1.00 35.99 72 GLU D C 1
ATOM 1560 O O . GLU B 1 72 ? 31.784 41.064 84.888 1.00 37.95 72 GLU D O 1
ATOM 1566 N N . VAL B 1 73 ? 31.805 39.996 82.900 1.00 36.75 73 VAL D N 1
ATOM 1567 C CA . VAL B 1 73 ? 33.006 40.701 82.434 1.00 43.81 73 VAL D CA 1
ATOM 1568 C C . VAL B 1 73 ? 32.739 42.201 82.342 1.00 42.44 73 VAL D C 1
ATOM 1569 O O . VAL B 1 73 ? 33.561 43.020 82.770 1.00 41.43 73 VAL D O 1
ATOM 1573 N N . ASP B 1 74 ? 31.593 42.580 81.767 1.00 38.42 74 ASP D N 1
ATOM 1574 C CA . ASP B 1 74 ? 31.234 43.997 81.673 1.00 49.24 74 ASP D CA 1
ATOM 1575 C C . ASP B 1 74 ? 31.170 44.663 83.047 1.00 51.06 74 ASP D C 1
ATOM 1576 O O . ASP B 1 74 ? 31.538 45.837 83.172 1.00 43.57 74 ASP D O 1
ATOM 1581 N N . LYS B 1 75 ? 30.702 43.945 84.089 1.00 52.85 75 LYS D N 1
ATOM 1582 C CA . LYS B 1 75 ? 30.744 44.494 85.451 1.00 45.23 75 LYS D CA 1
ATOM 1583 C C . LYS B 1 75 ? 32.174 44.615 85.939 1.00 46.59 75 LYS D C 1
ATOM 1584 O O . LYS B 1 75 ? 32.514 45.535 86.697 1.00 51.00 75 LYS D O 1
ATOM 1590 N N . ILE B 1 76 ? 33.021 43.664 85.560 1.00 50.20 76 ILE D N 1
ATOM 1591 C CA . ILE B 1 76 ? 34.405 43.726 86.001 1.00 51.23 76 ILE D CA 1
ATOM 1592 C C . ILE B 1 76 ? 35.125 44.858 85.294 1.00 54.95 76 ILE D C 1
ATOM 1593 O O . ILE B 1 76 ? 36.058 45.444 85.851 1.00 55.35 76 ILE D O 1
ATOM 1598 N N . LYS B 1 77 ? 34.698 45.184 84.062 1.00 60.01 77 LYS D N 1
ATOM 1599 C CA . LYS B 1 77 ? 35.364 46.209 83.266 1.00 57.14 77 LYS D CA 1
ATOM 1600 C C . LYS B 1 77 ? 35.088 47.606 83.804 1.00 65.12 77 LYS D C 1
ATOM 1601 O O . LYS B 1 77 ? 35.907 48.516 83.617 1.00 61.21 77 LYS D O 1
ATOM 1607 N N . GLU B 1 78 ? 33.935 47.807 84.442 1.00 65.43 78 GLU D N 1
ATOM 1608 C CA . GLU B 1 78 ? 33.683 49.066 85.130 1.00 62.67 78 GLU D CA 1
ATOM 1609 C C . GLU B 1 78 ? 34.892 49.406 85.997 1.00 65.10 78 GLU D C 1
ATOM 1610 O O . GLU B 1 78 ? 35.611 50.363 85.701 1.00 69.57 78 GLU D O 1
ATOM 1616 N N . ASN B 1 79 ? 35.136 48.620 87.050 1.00 65.57 79 ASN D N 1
ATOM 1617 C CA . ASN B 1 79 ? 36.380 48.723 87.808 1.00 57.48 79 ASN D CA 1
ATOM 1618 C C . ASN B 1 79 ? 37.602 48.692 86.881 1.00 72.04 79 ASN D C 1
ATOM 1619 O O . ASN B 1 79 ? 38.435 49.607 86.900 1.00 69.44 79 ASN D O 1
ATOM 1624 N N . ARG B 1 80 ? 37.734 47.640 86.069 1.00 72.19 80 ARG D N 1
ATOM 1625 C CA . ARG B 1 80 ? 38.986 47.323 85.368 1.00 71.27 80 ARG D CA 1
ATOM 1626 C C . ARG B 1 80 ? 38.740 47.296 83.859 1.00 72.39 80 ARG D C 1
ATOM 1627 O O . ARG B 1 80 ? 38.495 46.232 83.285 1.00 61.26 80 ARG D O 1
ATOM 1635 N N . LEU B 1 81 ? 38.886 48.467 83.216 1.00 74.60 81 LEU D N 1
ATOM 1636 C CA . LEU B 1 81 ? 38.268 48.717 81.911 1.00 74.13 81 LEU D CA 1
ATOM 1637 C C . LEU B 1 81 ? 38.945 47.987 80.758 1.00 68.79 81 LEU D C 1
ATOM 1638 O O . LEU B 1 81 ? 38.311 47.794 79.716 1.00 65.91 81 LEU D O 1
ATOM 1643 N N . ASP B 1 82 ? 40.202 47.576 80.906 1.00 72.05 82 ASP D N 1
ATOM 1644 C CA . ASP B 1 82 ? 40.855 46.832 79.837 1.00 75.23 82 ASP D CA 1
ATOM 1645 C C . ASP B 1 82 ? 40.435 45.366 79.799 1.00 69.29 82 ASP D C 1
ATOM 1646 O O . ASP B 1 82 ? 40.603 44.707 78.764 1.00 63.90 82 ASP D O 1
ATOM 1651 N N . TYR B 1 83 ? 39.895 44.852 80.900 1.00 65.64 83 TYR D N 1
ATOM 1652 C CA . TYR B 1 83 ? 39.929 43.421 81.159 1.00 59.31 83 TYR D CA 1
ATOM 1653 C C . TYR B 1 83 ? 39.098 42.643 80.137 1.00 48.89 83 TYR D C 1
ATOM 1654 O O . TYR B 1 83 ? 38.014 43.060 79.719 1.00 47.43 83 TYR D O 1
ATOM 1663 N N . GLU B 1 84 ? 39.641 41.511 79.721 1.00 48.82 84 GLU D N 1
ATOM 1664 C CA . GLU B 1 84 ? 38.931 40.522 78.932 1.00 54.21 84 GLU D CA 1
ATOM 1665 C C . GLU B 1 84 ? 39.053 39.204 79.676 1.00 43.77 84 GLU D C 1
ATOM 1666 O O . GLU B 1 84 ? 40.046 38.978 80.370 1.00 42.94 84 GLU D O 1
ATOM 1672 N N . LEU B 1 85 ? 38.040 38.349 79.551 1.00 40.90 85 LEU D N 1
ATOM 1673 C CA . LEU B 1 85 ? 38.160 36.995 80.073 1.00 43.11 85 LEU D CA 1
ATOM 1674 C C . LEU B 1 85 ? 39.417 36.376 79.484 1.00 43.47 85 LEU D C 1
ATOM 1675 O O . LEU B 1 85 ? 39.643 36.475 78.278 1.00 46.07 85 LEU D O 1
ATOM 1680 N N . LYS B 1 86 ? 40.249 35.764 80.337 1.00 41.37 86 LYS D N 1
ATOM 1681 C CA . LYS B 1 86 ? 41.512 35.178 79.891 1.00 41.11 86 LYS D CA 1
ATOM 1682 C C . LYS B 1 86 ? 41.779 33.822 80.532 1.00 43.02 86 LYS D C 1
ATOM 1683 O O . LYS B 1 86 ? 41.215 33.469 81.563 1.00 37.50 86 LYS D O 1
ATOM 1689 N N . ILE B 1 87 ? 42.707 33.090 79.914 1.00 42.65 87 ILE D N 1
ATOM 1690 C CA . ILE B 1 87 ? 43.125 31.784 80.405 1.00 46.09 87 ILE D CA 1
ATOM 1691 C C . ILE B 1 87 ? 43.450 31.839 81.899 1.00 42.85 87 ILE D C 1
ATOM 1692 O O . ILE B 1 87 ? 44.041 32.804 82.398 1.00 37.88 87 ILE D O 1
ATOM 1697 N N . ASP B 1 88 ? 43.038 30.786 82.611 1.00 41.47 88 ASP D N 1
ATOM 1698 C CA . ASP B 1 88 ? 43.327 30.493 84.024 1.00 46.13 88 ASP D CA 1
ATOM 1699 C C . ASP B 1 88 ? 42.480 31.321 84.995 1.00 46.31 88 ASP D C 1
ATOM 1700 O O . ASP B 1 88 ? 42.593 31.132 86.228 1.00 38.96 88 ASP D O 1
ATOM 1705 N N . ASP B 1 89 ? 41.624 32.205 84.513 1.00 34.03 89 ASP D N 1
ATOM 1706 C CA . ASP B 1 89 ? 40.552 32.641 85.389 1.00 38.63 89 ASP D CA 1
ATOM 1707 C C . ASP B 1 89 ? 39.605 31.469 85.638 1.00 37.05 89 ASP D C 1
ATOM 1708 O O . ASP B 1 89 ? 39.573 30.494 84.877 1.00 35.66 89 ASP D O 1
ATOM 1713 N N . ILE B 1 90 ? 38.849 31.555 86.731 1.00 30.51 90 ILE D N 1
ATOM 1714 C CA . ILE B 1 90 ? 38.069 30.437 87.237 1.00 25.45 90 ILE D CA 1
ATOM 1715 C C . ILE B 1 90 ? 36.604 30.822 87.218 1.00 31.66 90 ILE D C 1
ATOM 1716 O O . ILE B 1 90 ? 36.223 31.875 87.746 1.00 33.78 90 ILE D O 1
ATOM 1721 N N . LEU B 1 91 ? 35.776 29.968 86.629 1.00 26.54 91 LEU D N 1
ATOM 1722 C CA . LEU B 1 91 ? 34.339 30.154 86.723 1.00 24.85 91 LEU D CA 1
ATOM 1723 C C . LEU B 1 91 ? 33.851 29.386 87.941 1.00 32.84 91 LEU D C 1
ATOM 1724 O O . LEU B 1 91 ? 34.125 28.188 88.059 1.00 23.96 91 LEU D O 1
ATOM 1729 N N . LEU B 1 92 ? 33.143 30.090 88.828 1.00 27.60 92 LEU D N 1
ATOM 1730 C CA . LEU B 1 92 ? 32.533 29.543 90.038 1.00 24.20 92 LEU D CA 1
ATOM 1731 C C . LEU B 1 92 ? 31.007 29.462 89.835 1.00 22.71 92 LEU D C 1
ATOM 1732 O O . LEU B 1 92 ? 30.287 30.453 90.001 1.00 24.49 92 LEU D O 1
ATOM 1737 N N . PHE B 1 93 ? 30.514 28.259 89.530 1.00 23.86 93 PHE D N 1
ATOM 1738 C CA . PHE B 1 93 ? 29.083 27.978 89.473 1.00 23.09 93 PHE D CA 1
ATOM 1739 C C . PHE B 1 93 ? 28.591 27.494 90.837 1.00 26.11 93 PHE D C 1
ATOM 1740 O O . PHE B 1 93 ? 29.215 26.610 91.422 1.00 23.96 93 PHE D O 1
ATOM 1748 N N . THR B 1 94 ? 27.458 28.041 91.312 1.00 25.63 94 THR D N 1
ATOM 1749 C CA . THR B 1 94 ? 26.791 27.584 92.532 1.00 24.70 94 THR D CA 1
ATOM 1750 C C . THR B 1 94 ? 25.404 27.015 92.203 1.00 28.95 94 THR D C 1
ATOM 1751 O O . THR B 1 94 ? 24.600 27.653 91.515 1.00 28.45 94 THR D O 1
ATOM 1755 N N . TYR B 1 95 ? 25.140 25.806 92.680 1.00 26.60 95 TYR D N 1
ATOM 1756 C CA . TYR B 1 95 ? 23.804 25.224 92.668 1.00 33.49 95 TYR D CA 1
ATOM 1757 C C . TYR B 1 95 ? 22.924 25.918 93.701 1.00 41.04 95 TYR D C 1
ATOM 1758 O O . TYR B 1 95 ? 23.174 25.842 94.910 1.00 33.56 95 TYR D O 1
ATOM 1767 N N . ILE B 1 96 ? 21.883 26.587 93.233 1.00 38.33 96 ILE D N 1
ATOM 1768 C CA . ILE B 1 96 ? 20.935 27.233 94.139 1.00 38.32 96 ILE D CA 1
ATOM 1769 C C . ILE B 1 96 ? 19.753 26.326 94.423 1.00 38.92 96 ILE D C 1
ATOM 1770 O O . ILE B 1 96 ? 19.436 26.049 95.577 1.00 40.77 96 ILE D O 1
ATOM 1775 N N . SER B 1 97 ? 19.094 25.857 93.375 1.00 43.46 97 SER D N 1
ATOM 1776 C CA . SER B 1 97 ? 18.043 24.865 93.501 1.00 53.16 97 SER D CA 1
ATOM 1777 C C . SER B 1 97 ? 17.935 24.139 92.172 1.00 47.09 97 SER D C 1
ATOM 1778 O O . SER B 1 97 ? 18.718 24.392 91.242 1.00 42.21 97 SER D O 1
ATOM 1781 N N . TYR B 1 98 ? 16.952 23.239 92.080 1.00 45.80 98 TYR D N 1
ATOM 1782 C CA . TYR B 1 98 ? 16.808 22.420 90.885 1.00 44.19 98 TYR D CA 1
ATOM 1783 C C . TYR B 1 98 ? 16.722 23.320 89.654 1.00 42.74 98 TYR D C 1
ATOM 1784 O O . TYR B 1 98 ? 15.919 24.258 89.602 1.00 45.57 98 TYR D O 1
ATOM 1793 N N . LYS B 1 99 ? 17.592 23.070 88.677 1.00 40.92 99 LYS D N 1
ATOM 1794 C CA . LYS B 1 99 ? 17.651 23.902 87.470 1.00 43.24 99 LYS D CA 1
ATOM 1795 C C . LYS B 1 99 ? 17.807 25.398 87.790 1.00 39.90 99 LYS D C 1
ATOM 1796 O O . LYS B 1 99 ? 17.293 26.248 87.060 1.00 38.52 99 LYS D O 1
ATOM 1802 N N . LYS B 1 100 ? 18.537 25.739 88.854 1.00 36.20 100 LYS D N 1
ATOM 1803 C CA . LYS B 1 100 ? 18.776 27.132 89.231 1.00 36.34 100 LYS D CA 1
ATOM 1804 C C . LYS B 1 100 ? 20.209 27.284 89.732 1.00 33.79 100 LYS D C 1
ATOM 1805 O O . LYS B 1 100 ? 20.589 26.645 90.722 1.00 35.18 100 LYS D O 1
ATOM 1811 N N . TYR B 1 101 ? 21.000 28.133 89.063 1.00 34.79 101 TYR D N 1
ATOM 1812 C CA . TYR B 1 101 ? 22.423 28.291 89.355 1.00 31.65 101 TYR D CA 1
ATOM 1813 C C . TYR B 1 101 ? 22.802 29.763 89.404 1.00 31.22 101 TYR D C 1
ATOM 1814 O O . TYR B 1 101 ? 22.100 30.624 88.860 1.00 32.70 101 TYR D O 1
ATOM 1823 N N . THR B 1 102 ? 23.955 30.043 90.015 1.00 26.28 102 THR D N 1
ATOM 1824 C CA . THR B 1 102 ? 24.615 31.333 89.866 1.00 25.61 102 THR D CA 1
ATOM 1825 C C . THR B 1 102 ? 26.004 31.114 89.288 1.00 25.36 102 THR D C 1
ATOM 1826 O O . THR B 1 102 ? 26.572 30.022 89.360 1.00 24.35 102 THR D O 1
ATOM 1830 N N . LEU B 1 103 ? 26.558 32.179 88.720 1.00 28.14 103 LEU D N 1
ATOM 1831 C CA . LEU B 1 103 ? 27.871 32.118 88.108 1.00 27.90 103 LEU D CA 1
ATOM 1832 C C . LEU B 1 103 ? 28.638 33.363 88.485 1.00 28.45 103 LEU D C 1
ATOM 1833 O O . LEU B 1 103 ? 28.087 34.469 88.475 1.00 30.80 103 LEU D O 1
ATOM 1838 N N . GLU B 1 104 ? 29.916 33.168 88.801 1.00 25.71 104 GLU D N 1
ATOM 1839 C CA . GLU B 1 104 ? 30.816 34.238 89.195 1.00 30.71 104 GLU D CA 1
ATOM 1840 C C . GLU B 1 104 ? 32.181 33.928 88.606 1.00 29.88 104 GLU D C 1
ATOM 1841 O O . GLU B 1 104 ? 32.563 32.772 88.473 1.00 30.19 104 GLU D O 1
ATOM 1847 N N . ILE B 1 105 ? 32.913 34.968 88.271 1.00 26.47 105 ILE D N 1
ATOM 1848 C CA . ILE B 1 105 ? 34.261 34.843 87.737 1.00 34.31 105 ILE D CA 1
ATOM 1849 C C . ILE B 1 105 ? 35.270 35.172 88.824 1.00 31.04 105 ILE D C 1
ATOM 1850 O O . ILE B 1 105 ? 35.223 36.248 89.445 1.00 30.69 105 ILE D O 1
ATOM 1855 N N . ILE B 1 106 ? 36.221 34.277 89.009 1.00 29.24 106 ILE D N 1
ATOM 1856 C CA . ILE B 1 106 ? 37.258 34.441 90.015 1.00 34.29 106 ILE D CA 1
ATOM 1857 C C . ILE B 1 106 ? 38.535 34.820 89.293 1.00 26.96 106 ILE D C 1
ATOM 1858 O O . ILE B 1 106 ? 39.194 33.965 88.687 1.00 32.07 106 ILE D O 1
ATOM 1863 N N . LEU B 1 107 ? 38.919 36.087 89.403 1.00 33.00 107 LEU D N 1
ATOM 1864 C CA . LEU B 1 107 ? 40.116 36.549 88.714 1.00 39.23 107 LEU D CA 1
ATOM 1865 C C . LEU B 1 107 ? 41.370 36.173 89.493 1.00 38.62 107 LEU D C 1
ATOM 1866 O O . LEU B 1 107 ? 41.353 36.007 90.714 1.00 37.68 107 LEU D O 1
ATOM 1871 N N . LEU B 1 108 ? 42.478 36.047 88.763 1.00 42.95 108 LEU D N 1
ATOM 1872 C CA . LEU B 1 108 ? 43.773 35.811 89.399 1.00 44.55 108 LEU D CA 1
ATOM 1873 C C . LEU B 1 108 ? 43.996 36.749 90.583 1.00 46.77 108 LEU D C 1
ATOM 1874 O O . LEU B 1 108 ? 44.590 36.367 91.601 1.00 46.51 108 LEU D O 1
ATOM 1879 N N . ALA B 1 109 ? 43.514 37.984 90.469 1.00 45.44 109 ALA D N 1
ATOM 1880 C CA . ALA B 1 109 ? 43.709 38.992 91.500 1.00 42.95 109 ALA D CA 1
ATOM 1881 C C . ALA B 1 109 ? 42.800 38.796 92.708 1.00 42.15 109 ALA D C 1
ATOM 1882 O O . ALA B 1 109 ? 43.083 39.349 93.776 1.00 46.66 109 ALA D O 1
ATOM 1884 N N . ASP B 1 110 ? 41.724 38.023 92.566 1.00 41.83 110 ASP D N 1
ATOM 1885 C CA . ASP B 1 110 ? 40.789 37.789 93.665 1.00 43.80 110 ASP D CA 1
ATOM 1886 C C . ASP B 1 110 ? 41.532 37.149 94.834 1.00 33.62 110 ASP D C 1
ATOM 1887 O O . ASP B 1 110 ? 42.447 36.348 94.630 1.00 38.10 110 ASP D O 1
ATOM 1892 N N . THR B 1 111 ? 41.160 37.551 96.064 1.00 37.55 111 THR D N 1
ATOM 1893 C CA . THR B 1 111 ? 41.708 36.968 97.284 1.00 39.35 111 THR D CA 1
ATOM 1894 C C . THR B 1 111 ? 41.366 35.488 97.422 1.00 35.70 111 THR D C 1
ATOM 1895 O O . THR B 1 111 ? 42.064 34.772 98.145 1.00 38.54 111 THR D O 1
ATOM 1899 N N . ARG B 1 112 ? 40.307 35.026 96.753 1.00 31.30 112 ARG D N 1
ATOM 1900 C CA . ARG B 1 112 ? 39.917 33.631 96.775 1.00 28.85 112 ARG D CA 1
ATOM 1901 C C . ARG B 1 112 ? 40.690 32.789 95.777 1.00 36.13 112 ARG D C 1
ATOM 1902 O O . ARG B 1 112 ? 40.663 31.569 95.878 1.00 28.45 112 ARG D O 1
ATOM 1910 N N . TYR B 1 113 ? 41.415 33.407 94.845 1.00 33.77 113 TYR D N 1
ATOM 1911 C CA . TYR B 1 113 ? 41.901 32.680 93.682 1.00 33.16 113 TYR D CA 1
ATOM 1912 C C . TYR B 1 113 ? 42.900 31.587 94.047 1.00 30.68 113 TYR D C 1
ATOM 1913 O O . TYR B 1 113 ? 42.786 30.451 93.572 1.00 32.67 113 TYR D O 1
ATOM 1922 N N . ASN B 1 114 ? 43.913 31.905 94.857 1.00 36.69 114 ASN D N 1
ATOM 1923 C CA . ASN B 1 114 ? 44.970 30.924 95.123 1.00 34.78 114 ASN D CA 1
ATOM 1924 C C . ASN B 1 114 ? 44.430 29.656 95.787 1.00 38.85 114 ASN D C 1
ATOM 1925 O O . ASN B 1 114 ? 44.863 28.539 95.477 1.00 34.67 114 ASN D O 1
ATOM 1930 N N . VAL B 1 115 ? 43.490 29.798 96.708 1.00 33.72 115 VAL D N 1
ATOM 1931 C CA . VAL B 1 115 ? 42.995 28.606 97.374 1.00 35.63 115 VAL D CA 1
ATOM 1932 C C . VAL B 1 115 ? 42.088 27.805 96.442 1.00 32.05 115 VAL D C 1
ATOM 1933 O O . VAL B 1 115 ? 42.192 26.570 96.370 1.00 30.65 115 VAL D O 1
ATOM 1937 N N . LEU B 1 116 ? 41.194 28.476 95.697 1.00 34.11 116 LEU D N 1
ATOM 1938 C CA . LEU B 1 116 ? 40.366 27.723 94.767 1.00 25.07 116 LEU D CA 1
ATOM 1939 C C . LEU B 1 116 ? 41.227 27.070 93.695 1.00 35.23 116 LEU D C 1
ATOM 1940 O O . LEU B 1 116 ? 41.032 25.894 93.357 1.00 32.21 116 LEU D O 1
ATOM 1945 N N . ASN B 1 117 ? 42.191 27.817 93.148 1.00 39.01 117 ASN D N 1
ATOM 1946 C CA . ASN B 1 117 ? 43.130 27.210 92.213 1.00 36.34 117 ASN D CA 1
ATOM 1947 C C . ASN B 1 117 ? 43.837 26.021 92.861 1.00 37.73 117 ASN D C 1
ATOM 1948 O O . ASN B 1 117 ? 44.008 24.971 92.231 1.00 38.43 117 ASN D O 1
ATOM 1953 N N . GLY B 1 118 ? 44.235 26.165 94.130 1.00 38.38 118 GLY D N 1
ATOM 1954 C CA . GLY B 1 118 ? 44.835 25.049 94.858 1.00 41.57 118 GLY D CA 1
ATOM 1955 C C . GLY B 1 118 ? 43.977 23.797 94.856 1.00 37.48 118 GLY D C 1
ATOM 1956 O O . GLY B 1 118 ? 44.466 22.694 94.594 1.00 42.72 118 GLY D O 1
ATOM 1957 N N . LEU B 1 119 ? 42.677 23.954 95.115 1.00 41.96 119 LEU D N 1
ATOM 1958 C CA . LEU B 1 119 ? 41.765 22.809 95.076 1.00 39.87 119 LEU D CA 1
ATOM 1959 C C . LEU B 1 119 ? 41.700 22.181 93.697 1.00 40.28 119 LEU D C 1
ATOM 1960 O O . LEU B 1 119 ? 41.620 20.961 93.579 1.00 46.39 119 LEU D O 1
ATOM 1965 N N . ILE B 1 120 ? 41.651 22.955 92.645 1.00 40.00 120 ILE D N 1
ATOM 1966 C CA . ILE B 1 120 ? 41.633 22.363 91.337 1.00 47.99 120 ILE D CA 1
ATOM 1967 C C . ILE B 1 120 ? 43.021 21.760 91.174 1.00 50.72 120 ILE D C 1
ATOM 1968 O O . ILE B 1 120 ? 43.991 22.454 91.242 1.00 57.83 120 ILE D O 1
ATOM 1973 N N . ASN B 1 121 ? 43.066 20.428 91.177 1.00 62.21 121 ASN D N 1
ATOM 1974 C CA . ASN B 1 121 ? 44.312 19.665 91.092 1.00 71.49 121 ASN D CA 1
ATOM 1975 C C . ASN B 1 121 ? 44.505 19.065 89.712 1.00 75.03 121 ASN D C 1
ATOM 1976 O O . ASN B 1 121 ? 45.629 18.806 89.283 1.00 76.01 121 ASN D O 1
ATOM 1981 N N . ASN B 1 122 ? 43.392 18.849 89.017 1.00 77.97 122 ASN D N 1
ATOM 1982 C CA . ASN B 1 122 ? 43.414 18.340 87.646 1.00 76.68 122 ASN D CA 1
ATOM 1983 C C . ASN B 1 122 ? 43.401 19.489 86.616 1.00 73.39 122 ASN D C 1
ATOM 1984 O O . ASN B 1 122 ? 43.253 19.254 85.417 1.00 74.59 122 ASN D O 1
ATOM 1989 N N . SER B 1 123 ? 43.548 20.722 87.104 1.00 70.65 123 SER D N 1
ATOM 1990 C CA . SER B 1 123 ? 43.575 21.924 86.300 1.00 69.11 123 SER D CA 1
ATOM 1991 C C . SER B 1 123 ? 42.398 22.023 85.353 1.00 67.39 123 SER D C 1
ATOM 1992 O O . SER B 1 123 ? 42.527 22.622 84.285 1.00 74.06 123 SER D O 1
ATOM 1995 N N . LYS B 1 124 ? 41.246 21.454 85.705 1.00 59.59 124 LYS D N 1
ATOM 1996 C CA . LYS B 1 124 ? 40.184 21.605 84.766 1.00 61.62 124 LYS D CA 1
ATOM 1997 C C . LYS B 1 124 ? 38.844 21.751 85.363 1.00 56.62 124 LYS D C 1
ATOM 1998 O O . LYS B 1 124 ? 38.271 22.801 85.301 1.00 42.77 124 LYS D O 1
ATOM 2004 N N . HIS B 1 125 ? 38.406 20.664 85.961 1.00 47.14 125 HIS D N 1
ATOM 2005 C CA . HIS B 1 125 ? 37.048 20.511 86.469 1.00 42.40 125 HIS D CA 1
ATOM 2006 C C . HIS B 1 125 ? 37.103 20.143 87.948 1.00 42.28 125 HIS D C 1
ATOM 2007 O O . HIS B 1 125 ? 37.910 19.301 88.356 1.00 39.61 125 HIS D O 1
ATOM 2014 N N . LEU B 1 126 ? 36.239 20.748 88.756 1.00 38.31 126 LEU D N 1
ATOM 2015 C CA . LEU B 1 126 ? 36.168 20.329 90.145 1.00 39.71 126 LEU D CA 1
ATOM 2016 C C . LEU B 1 126 ? 34.799 20.614 90.759 1.00 35.46 126 LEU D C 1
ATOM 2017 O O . LEU B 1 126 ? 34.345 21.758 90.812 1.00 31.99 126 LEU D O 1
ATOM 2022 N N . LEU B 1 127 ? 34.151 19.555 91.241 1.00 35.81 127 LEU D N 1
ATOM 2023 C CA . LEU B 1 127 ? 32.984 19.656 92.095 1.00 31.87 127 LEU D CA 1
ATOM 2024 C C . LEU B 1 127 ? 33.371 19.831 93.574 1.00 31.65 127 LEU D C 1
ATOM 2025 O O . LEU B 1 127 ? 34.251 19.148 94.115 1.00 27.13 127 LEU D O 1
ATOM 2030 N N . VAL B 1 128 ? 32.703 20.751 94.241 1.00 32.96 128 VAL D N 1
ATOM 2031 C CA . VAL B 1 128 ? 32.893 20.956 95.672 1.00 29.92 128 VAL D CA 1
ATOM 2032 C C . VAL B 1 128 ? 31.529 20.808 96.373 1.00 30.59 128 VAL D C 1
ATOM 2033 O O . VAL B 1 128 ? 30.577 21.554 96.084 1.00 28.91 128 VAL D O 1
ATOM 2037 N N . PHE B 1 129 ? 31.419 19.827 97.266 1.00 39.64 129 PHE D N 1
ATOM 2038 C CA . PHE B 1 129 ? 30.242 19.659 98.115 1.00 30.09 129 PHE D CA 1
ATOM 2039 C C . PHE B 1 129 ? 30.553 20.152 99.531 1.00 30.42 129 PHE D C 1
ATOM 2040 O O . PHE B 1 129 ? 31.638 19.911 100.066 1.00 36.77 129 PHE D O 1
ATOM 2048 N N . SER B 1 130 ? 29.603 20.815 100.159 1.00 38.83 130 SER D N 1
ATOM 2049 C CA . SER B 1 130 ? 29.923 21.450 101.430 1.00 45.27 130 SER D CA 1
ATOM 2050 C C . SER B 1 130 ? 28.806 21.290 102.446 1.00 40.91 130 SER D C 1
ATOM 2051 O O . SER B 1 130 ? 27.633 21.144 102.090 1.00 44.62 130 SER D O 1
ATOM 2054 N N . GLU B 1 131 ? 29.190 21.314 103.728 1.00 55.96 131 GLU D N 1
ATOM 2055 C CA . GLU B 1 131 ? 28.211 21.408 104.811 1.00 45.29 131 GLU D CA 1
ATOM 2056 C C . GLU B 1 131 ? 28.763 21.513 106.256 1.00 49.65 131 GLU D C 1
ATOM 2057 O O . GLU B 1 131 ? 29.948 21.288 106.539 1.00 45.35 131 GLU D O 1
ATOM 2071 N N . LYS C 1 2 ? 13.463 1.924 50.601 1.00 32.79 2 LYS B N 1
ATOM 2072 C CA . LYS C 1 2 ? 14.432 2.513 51.512 1.00 29.65 2 LYS B CA 1
ATOM 2073 C C . LYS C 1 2 ? 14.912 1.442 52.489 1.00 32.25 2 LYS B C 1
ATOM 2074 O O . LYS C 1 2 ? 14.156 0.537 52.866 1.00 28.39 2 LYS B O 1
ATOM 2080 N N . VAL C 1 3 ? 16.198 1.537 52.845 1.00 27.57 3 VAL B N 1
ATOM 2081 C CA . VAL C 1 3 ? 16.898 0.585 53.710 1.00 27.37 3 VAL B CA 1
ATOM 2082 C C . VAL C 1 3 ? 17.628 1.382 54.777 1.00 25.21 3 VAL B C 1
ATOM 2083 O O . VAL C 1 3 ? 18.096 2.500 54.538 1.00 28.57 3 VAL B O 1
ATOM 2087 N N . TYR C 1 4 ? 17.751 0.797 55.948 1.00 26.43 4 TYR B N 1
ATOM 2088 C CA . TYR C 1 4 ? 18.468 1.408 57.050 1.00 25.11 4 TYR B CA 1
ATOM 2089 C C . TYR C 1 4 ? 19.531 0.430 57.487 1.00 26.49 4 TYR B C 1
ATOM 2090 O O . TYR C 1 4 ? 19.220 -0.716 57.822 1.00 24.44 4 TYR B O 1
ATOM 2099 N N . LEU C 1 5 ? 20.759 0.879 57.489 1.00 23.70 5 LEU B N 1
ATOM 2100 C CA . LEU C 1 5 ? 21.863 0.078 57.900 1.00 25.72 5 LEU B CA 1
ATOM 2101 C C . LEU C 1 5 ? 22.376 0.517 59.274 1.00 33.56 5 LEU B C 1
ATOM 2102 O O . LEU C 1 5 ? 22.627 1.673 59.476 1.00 26.45 5 LEU B O 1
ATOM 2107 N N . ARG C 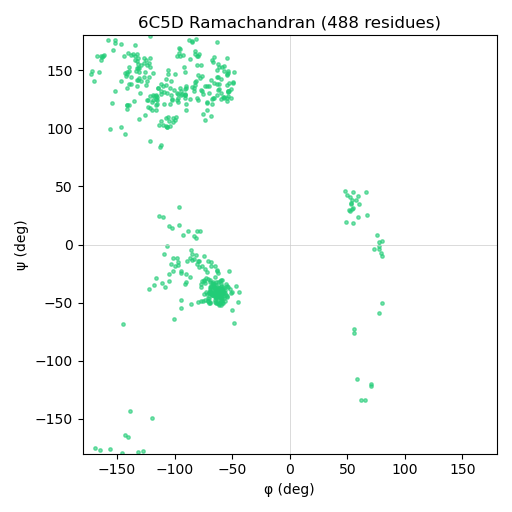1 6 ? 22.547 -0.429 60.183 1.00 27.51 6 ARG B N 1
ATOM 2108 C CA . ARG C 1 6 ? 23.031 -0.171 61.523 1.00 30.73 6 ARG B CA 1
ATOM 2109 C C . ARG C 1 6 ? 24.085 -1.166 61.961 1.00 28.12 6 ARG B C 1
ATOM 2110 O O . ARG C 1 6 ? 23.865 -2.305 61.939 1.00 27.26 6 ARG B O 1
ATOM 2118 N N . LYS C 1 7 ? 25.241 -0.685 62.335 1.00 26.91 7 LYS B N 1
ATOM 2119 C CA . LYS C 1 7 ? 26.318 -1.517 62.777 1.00 31.86 7 LYS B CA 1
ATOM 2120 C C . LYS C 1 7 ? 26.129 -1.860 64.230 1.00 35.27 7 LYS B C 1
ATOM 2121 O O . LYS C 1 7 ? 25.782 -1.047 64.991 1.00 37.42 7 LYS B O 1
ATOM 2127 N N . ILE C 1 8 ? 26.362 -3.086 64.579 1.00 31.47 8 ILE B N 1
ATOM 2128 C CA . ILE C 1 8 ? 26.249 -3.536 65.922 1.00 31.89 8 ILE B CA 1
ATOM 2129 C C . ILE C 1 8 ? 27.405 -3.019 66.760 1.00 38.75 8 ILE B C 1
ATOM 2130 O O . ILE C 1 8 ? 28.512 -3.000 66.343 1.00 36.67 8 ILE B O 1
ATOM 2135 N N . ASP C 1 9 ? 27.073 -2.559 67.941 1.00 39.85 9 ASP B N 1
ATOM 2136 C CA . ASP C 1 9 ? 28.008 -2.097 68.929 1.00 43.67 9 ASP B CA 1
ATOM 2137 C C . ASP C 1 9 ? 27.665 -2.672 70.317 1.00 39.60 9 ASP B C 1
ATOM 2138 O O . ASP C 1 9 ? 26.658 -3.273 70.499 1.00 36.33 9 ASP B O 1
ATOM 2143 N N . ASN C 1 10 ? 28.519 -2.480 71.287 1.00 43.25 10 ASN B N 1
ATOM 2144 C CA . ASN C 1 10 ? 28.304 -3.082 72.606 1.00 43.78 10 ASN B CA 1
ATOM 2145 C C . ASN C 1 10 ? 27.002 -2.625 73.253 1.00 44.30 10 ASN B C 1
ATOM 2146 O O . ASN C 1 10 ? 26.380 -3.397 74.001 1.00 36.43 10 ASN B O 1
ATOM 2151 N N . GLN C 1 11 ? 26.565 -1.397 72.959 1.00 44.67 11 GLN B N 1
ATOM 2152 C CA . GLN C 1 11 ? 25.305 -0.889 73.498 1.00 33.81 11 GLN B CA 1
ATOM 2153 C C . GLN C 1 11 ? 24.121 -1.706 73.001 1.00 41.43 11 GLN B C 1
ATOM 2154 O O . GLN C 1 11 ? 23.206 -2.035 73.771 1.00 47.13 11 GLN B O 1
ATOM 2160 N N . ILE C 1 12 ? 24.117 -2.054 71.718 1.00 44.09 12 ILE B N 1
ATOM 2161 C CA . ILE C 1 12 ? 23.078 -2.937 71.200 1.00 40.30 12 ILE B CA 1
ATOM 2162 C C . ILE C 1 12 ? 23.195 -4.312 71.836 1.00 41.77 12 ILE B C 1
ATOM 2163 O O . ILE C 1 12 ? 22.192 -4.937 72.207 1.00 41.09 12 ILE B O 1
ATOM 2168 N N . LEU C 1 13 ? 24.417 -4.830 71.928 1.00 39.75 13 LEU B N 1
ATOM 2169 C CA . LEU C 1 13 ? 24.594 -6.193 72.403 1.00 36.00 13 LEU B CA 1
ATOM 2170 C C . LEU C 1 13 ? 24.165 -6.327 73.852 1.00 43.36 13 LEU B C 1
ATOM 2171 O O . LEU C 1 13 ? 23.709 -7.398 74.269 1.00 35.94 13 LEU B O 1
ATOM 2176 N N . HIS C 1 14 ? 24.260 -5.233 74.606 1.00 39.47 14 HIS B N 1
ATOM 2177 C CA . HIS C 1 14 ? 23.979 -5.186 76.026 1.00 48.09 14 HIS B CA 1
ATOM 2178 C C . HIS C 1 14 ? 22.542 -4.753 76.334 1.00 48.44 14 HIS B C 1
ATOM 2179 O O . HIS C 1 14 ? 21.854 -5.420 77.116 1.00 45.47 14 HIS B O 1
ATOM 2186 N N . ASN C 1 15 ? 22.052 -3.678 75.705 1.00 46.00 15 ASN B N 1
ATOM 2187 C CA . ASN C 1 15 ? 20.776 -3.071 76.084 1.00 44.32 15 ASN B CA 1
ATOM 2188 C C . ASN C 1 15 ? 19.605 -3.845 75.481 1.00 44.64 15 ASN B C 1
ATOM 2189 O O . ASN C 1 15 ? 19.753 -4.623 74.536 1.00 40.88 15 ASN B O 1
ATOM 2194 N N . LYS C 1 16 ? 18.420 -3.629 76.038 1.00 48.44 16 LYS B N 1
ATOM 2195 C CA . LYS C 1 16 ? 17.239 -4.328 75.539 1.00 58.14 16 LYS B CA 1
ATOM 2196 C C . LYS C 1 16 ? 16.601 -3.604 74.365 1.00 58.37 16 LYS B C 1
ATOM 2197 O O . LYS C 1 16 ? 15.639 -4.118 73.778 1.00 62.31 16 LYS B O 1
ATOM 2203 N N . ARG C 1 17 ? 17.118 -2.433 74.014 1.00 51.05 17 ARG B N 1
ATOM 2204 C CA . ARG C 1 17 ? 16.506 -1.592 73.007 1.00 50.21 17 ARG B CA 1
ATOM 2205 C C . ARG C 1 17 ? 17.611 -0.851 72.262 1.00 50.45 17 ARG B C 1
ATOM 2206 O O . ARG C 1 17 ? 18.615 -0.454 72.867 1.00 56.67 17 ARG B O 1
ATOM 2214 N N . ILE C 1 18 ? 17.434 -0.718 70.938 1.00 47.56 18 ILE B N 1
ATOM 2215 C CA . ILE C 1 18 ? 18.412 -0.102 70.042 1.00 41.95 18 ILE B CA 1
ATOM 2216 C C . ILE C 1 18 ? 18.088 1.376 69.878 1.00 43.14 18 ILE B C 1
ATOM 2217 O O . ILE C 1 18 ? 16.964 1.730 69.506 1.00 37.45 18 ILE B O 1
ATOM 2222 N N . SER C 1 19 ? 19.084 2.233 70.069 1.00 40.63 19 SER B N 1
ATOM 2223 C CA . SER C 1 19 ? 18.883 3.653 69.846 1.00 45.16 19 SER B CA 1
ATOM 2224 C C . SER C 1 19 ? 18.964 3.992 68.358 1.00 45.12 19 SER B C 1
ATOM 2225 O O . SER C 1 19 ? 19.742 3.411 67.603 1.00 37.90 19 SER B O 1
ATOM 2228 N N . ILE C 1 20 ? 18.171 4.967 67.949 1.00 43.17 20 ILE B N 1
ATOM 2229 C CA . ILE C 1 20 ? 18.207 5.455 66.577 1.00 40.45 20 ILE B CA 1
ATOM 2230 C C . ILE C 1 20 ? 18.258 6.973 66.619 1.00 46.27 20 ILE B C 1
ATOM 2231 O O . ILE C 1 20 ? 17.769 7.607 67.562 1.00 52.26 20 ILE B O 1
ATOM 2236 N N . LYS C 1 21 ? 18.849 7.565 65.586 1.00 44.79 21 LYS B N 1
ATOM 2237 C CA . LYS C 1 21 ? 18.934 9.008 65.577 1.00 39.47 21 LYS B CA 1
ATOM 2238 C C . LYS C 1 21 ? 17.623 9.587 65.059 1.00 38.07 21 LYS B C 1
ATOM 2239 O O . LYS C 1 21 ? 16.762 8.874 64.534 1.00 35.68 21 LYS B O 1
ATOM 2245 N N . LYS C 1 22 ? 17.456 10.898 65.256 1.00 44.09 22 LYS B N 1
ATOM 2246 C CA . LYS C 1 22 ? 16.193 11.543 64.895 1.00 45.65 22 LYS B CA 1
ATOM 2247 C C . LYS C 1 22 ? 15.944 11.493 63.396 1.00 36.91 22 LYS B C 1
ATOM 2248 O O . LYS C 1 22 ? 14.807 11.273 62.957 1.00 38.08 22 LYS B O 1
ATOM 2254 N N . GLY C 1 23 ? 16.990 11.706 62.597 1.00 38.90 23 GLY B N 1
ATOM 2255 C CA . GLY C 1 23 ? 16.846 11.563 61.159 1.00 40.38 23 GLY B CA 1
ATOM 2256 C C . GLY C 1 23 ? 16.232 10.239 60.766 1.00 34.97 23 GLY B C 1
ATOM 2257 O O . GLY C 1 23 ? 15.402 10.170 59.858 1.00 40.01 23 GLY B O 1
ATOM 2258 N N . ILE C 1 24 ? 16.606 9.171 61.464 1.00 36.64 24 ILE B N 1
ATOM 2259 C CA . ILE C 1 24 ? 16.079 7.854 61.133 1.00 29.75 24 ILE B CA 1
ATOM 2260 C C . ILE C 1 24 ? 14.609 7.771 61.512 1.00 34.19 24 ILE B C 1
ATOM 2261 O O . ILE C 1 24 ? 13.787 7.163 60.806 1.00 32.78 24 ILE B O 1
ATOM 2266 N N . LEU C 1 25 ? 14.265 8.321 62.671 1.00 41.30 25 LEU B N 1
ATOM 2267 C CA . LEU C 1 25 ? 12.881 8.291 63.119 1.00 36.73 25 LEU B CA 1
ATOM 2268 C C . LEU C 1 25 ? 11.981 8.956 62.084 1.00 36.33 25 LEU B C 1
ATOM 2269 O O . LEU C 1 25 ? 10.920 8.425 61.726 1.00 37.49 25 LEU B O 1
ATOM 2274 N N . GLU C 1 26 ? 12.412 10.104 61.562 1.00 37.91 26 GLU B N 1
ATOM 2275 C CA . GLU C 1 26 ? 11.613 10.831 60.585 1.00 39.51 26 GLU B CA 1
ATOM 2276 C C . GLU C 1 26 ? 11.662 10.178 59.203 1.00 42.87 26 GLU B C 1
ATOM 2277 O O . GLU C 1 26 ? 10.621 9.967 58.563 1.00 43.55 26 GLU B O 1
ATOM 2283 N N . HIS C 1 27 ? 12.854 9.849 58.721 1.00 36.73 27 HIS B N 1
ATOM 2284 C CA . HIS C 1 27 ? 12.996 9.515 57.313 1.00 37.60 27 HIS B CA 1
ATOM 2285 C C . HIS C 1 27 ? 12.794 8.043 57.014 1.00 41.81 27 HIS B C 1
ATOM 2286 O O . HIS C 1 27 ? 12.637 7.693 55.840 1.00 35.90 27 HIS B O 1
ATOM 2293 N N . PHE C 1 28 ? 12.803 7.176 58.034 1.00 34.59 28 PHE B N 1
ATOM 2294 C CA . PHE C 1 28 ? 12.669 5.738 57.858 1.00 29.45 28 PHE B CA 1
ATOM 2295 C C . PHE C 1 28 ? 11.484 5.146 58.609 1.00 32.80 28 PHE B C 1
ATOM 2296 O O . PHE C 1 28 ? 10.810 4.271 58.067 1.00 35.60 28 PHE B O 1
ATOM 2304 N N . PHE C 1 29 ? 11.194 5.621 59.828 1.00 39.07 29 PHE B N 1
ATOM 2305 C CA . PHE C 1 29 ? 10.046 5.147 60.607 1.00 41.23 29 PHE B CA 1
ATOM 2306 C C . PHE C 1 29 ? 8.863 6.114 60.577 1.00 44.43 29 PHE B C 1
ATOM 2307 O O . PHE C 1 29 ? 7.956 5.984 61.396 1.00 39.15 29 PHE B O 1
ATOM 2315 N N . ASP C 1 30 ? 8.857 7.086 59.660 1.00 39.12 30 ASP B N 1
ATOM 2316 C CA . ASP C 1 30 ? 7.664 7.885 59.360 1.00 41.43 30 ASP B CA 1
ATOM 2317 C C . ASP C 1 30 ? 7.213 8.767 60.522 1.00 42.41 30 ASP B C 1
ATOM 2318 O O . ASP C 1 30 ? 6.017 8.900 60.773 1.00 48.42 30 ASP B O 1
ATOM 2323 N N . LYS C 1 31 ? 8.142 9.436 61.146 1.00 43.09 31 LYS B N 1
ATOM 2324 C CA . LYS C 1 31 ? 7.844 10.347 62.202 1.00 47.24 31 LYS B CA 1
ATOM 2325 C C . LYS C 1 31 ? 7.020 9.788 63.336 1.00 51.15 31 LYS B C 1
ATOM 2326 O O . LYS C 1 31 ? 6.291 10.508 63.952 1.00 47.61 31 LYS B O 1
ATOM 2332 N N . ALA C 1 32 ? 7.161 8.512 63.615 1.00 46.22 32 ALA B N 1
ATOM 2333 C CA . ALA C 1 32 ? 6.393 7.850 64.668 1.00 57.24 32 ALA B CA 1
ATOM 2334 C C . ALA C 1 32 ? 6.332 8.516 66.035 1.00 50.11 32 ALA B C 1
ATOM 2335 O O . ALA C 1 32 ? 7.249 9.155 66.469 1.00 48.83 32 ALA B O 1
ATOM 2337 N N . ASN C 1 33 ? 5.224 8.325 66.724 1.00 55.13 33 ASN B N 1
ATOM 2338 C CA . ASN C 1 33 ? 5.094 8.900 68.052 1.00 57.59 33 ASN B CA 1
ATOM 2339 C C . ASN C 1 33 ? 5.406 7.902 69.133 1.00 54.23 33 ASN B C 1
ATOM 2340 O O . ASN C 1 33 ? 5.335 6.732 68.898 1.00 51.93 33 ASN B O 1
ATOM 2345 N N . ASN C 1 34 ? 5.677 8.381 70.339 1.00 56.87 34 ASN B N 1
ATOM 2346 C CA . ASN C 1 34 ? 5.978 7.503 71.448 1.00 53.78 34 ASN B CA 1
ATOM 2347 C C . ASN C 1 34 ? 4.958 6.461 71.669 1.00 48.74 34 ASN B C 1
ATOM 2348 O O . ASN C 1 34 ? 3.789 6.697 71.602 1.00 54.29 34 ASN B O 1
ATOM 2353 N N . GLN C 1 35 ? 5.458 5.269 71.809 1.00 56.45 35 GLN B N 1
ATOM 2354 C CA . GLN C 1 35 ? 4.722 4.062 72.036 1.00 54.79 35 GLN B CA 1
ATOM 2355 C C . GLN C 1 35 ? 4.015 3.517 70.779 1.00 54.40 35 GLN B C 1
ATOM 2356 O O . GLN C 1 35 ? 3.283 2.573 70.826 1.00 45.26 35 GLN B O 1
ATOM 2362 N N . ASP C 1 36 ? 4.312 4.128 69.641 1.00 53.69 36 ASP B N 1
ATOM 2363 C CA . ASP C 1 36 ? 3.803 3.608 68.397 1.00 47.10 36 ASP B CA 1
ATOM 2364 C C . ASP C 1 36 ? 4.412 2.251 68.136 1.00 42.33 36 ASP B C 1
ATOM 2365 O O . ASP C 1 36 ? 5.411 1.906 68.673 1.00 47.56 36 ASP B O 1
ATOM 2370 N N . GLU C 1 37 ? 3.804 1.482 67.273 1.00 46.58 37 GLU B N 1
ATOM 2371 C CA . GLU C 1 37 ? 4.329 0.191 66.933 1.00 44.94 37 GLU B CA 1
ATOM 2372 C C . GLU C 1 37 ? 4.333 -0.045 65.443 1.00 48.67 37 GLU B C 1
ATOM 2373 O O . GLU C 1 37 ? 3.555 0.509 64.735 1.00 49.68 37 GLU B O 1
ATOM 2379 N N . VAL C 1 38 ? 5.292 -0.826 64.984 1.00 46.95 38 VAL B N 1
ATOM 2380 C CA . VAL C 1 38 ? 5.371 -1.279 63.604 1.00 43.42 38 VAL B CA 1
ATOM 2381 C C . VAL C 1 38 ? 5.611 -2.752 63.566 1.00 41.27 38 VAL B C 1
ATOM 2382 O O . VAL C 1 38 ? 6.127 -3.307 64.473 1.00 44.16 38 VAL B O 1
ATOM 2386 N N . ASP C 1 39 ? 5.223 -3.384 62.490 1.00 43.04 39 ASP B N 1
ATOM 2387 C CA . ASP C 1 39 ? 5.442 -4.776 62.315 1.00 41.25 39 ASP B CA 1
ATOM 2388 C C . ASP C 1 39 ? 6.794 -4.986 61.705 1.00 45.59 39 ASP B C 1
ATOM 2389 O O . ASP C 1 39 ? 7.150 -4.295 60.818 1.00 36.87 39 ASP B O 1
ATOM 2402 N N . SER C 1 41 ? 9.611 -8.216 60.510 1.00 32.45 41 SER B N 1
ATOM 2403 C CA . SER C 1 41 ? 9.917 -9.602 60.424 1.00 37.89 41 SER B CA 1
ATOM 2404 C C . SER C 1 41 ? 11.316 -9.920 59.973 1.00 41.04 41 SER B C 1
ATOM 2405 O O . SER C 1 41 ? 11.883 -9.224 59.208 1.00 35.29 41 SER B O 1
ATOM 2408 N N . GLY C 1 42 ? 11.866 -10.990 60.477 1.00 32.63 42 GLY B N 1
ATOM 2409 C CA . GLY C 1 42 ? 13.172 -11.417 60.087 1.00 34.13 42 GLY B CA 1
ATOM 2410 C C . GLY C 1 42 ? 13.206 -12.227 58.811 1.00 40.11 42 GLY B C 1
ATOM 2411 O O . GLY C 1 42 ? 12.479 -13.126 58.620 1.00 32.78 42 GLY B O 1
ATOM 2412 N N . ILE C 1 43 ? 14.108 -11.870 57.941 1.00 38.24 43 ILE B N 1
ATOM 2413 C CA . ILE C 1 43 ? 14.265 -12.516 56.690 1.00 38.39 43 ILE B CA 1
ATOM 2414 C C . ILE C 1 43 ? 14.562 -14.000 56.696 1.00 40.07 43 ILE B C 1
ATOM 2415 O O . ILE C 1 43 ? 13.948 -14.707 55.986 1.00 37.83 43 ILE B O 1
ATOM 2420 N N . LEU C 1 44 ? 15.531 -14.461 57.454 1.00 32.20 44 LEU B N 1
ATOM 2421 C CA . LEU C 1 44 ? 15.859 -15.883 57.444 1.00 36.54 44 LEU B CA 1
ATOM 2422 C C . LEU C 1 44 ? 14.810 -16.716 58.193 1.00 36.84 44 LEU B C 1
ATOM 2423 O O . LEU C 1 44 ? 14.545 -17.866 57.816 1.00 35.55 44 LEU B O 1
ATOM 2428 N N . SER C 1 45 ? 14.181 -16.134 59.213 1.00 37.14 45 SER B N 1
ATOM 2429 C CA . SER C 1 45 ? 13.350 -16.855 60.177 1.00 42.60 45 SER B CA 1
ATOM 2430 C C . SER C 1 45 ? 11.856 -16.681 59.955 1.00 43.94 45 SER B C 1
ATOM 2431 O O . SER C 1 45 ? 11.068 -17.434 60.539 1.00 47.77 45 SER B O 1
ATOM 2434 N N . ASN C 1 46 ? 11.453 -15.672 59.175 1.00 40.38 46 ASN B N 1
ATOM 2435 C CA . ASN C 1 46 ? 10.061 -15.212 59.078 1.00 48.45 46 ASN B CA 1
ATOM 2436 C C . ASN C 1 46 ? 9.412 -14.997 60.445 1.00 45.00 46 ASN B C 1
ATOM 2437 O O . ASN C 1 46 ? 8.187 -14.888 60.546 1.00 50.96 46 ASN B O 1
ATOM 2442 N N . TYR C 1 47 ? 10.218 -14.859 61.491 1.00 43.01 47 TYR B N 1
ATOM 2443 C CA . TYR C 1 47 ? 9.699 -14.495 62.802 1.00 41.44 47 TYR B CA 1
ATOM 2444 C C . TYR C 1 47 ? 9.186 -13.068 62.730 1.00 42.38 47 TYR B C 1
ATOM 2445 O O . TYR C 1 47 ? 9.924 -12.153 62.340 1.00 39.88 47 TYR B O 1
ATOM 2454 N N . ASN C 1 48 ? 7.903 -12.891 63.023 1.00 34.17 48 ASN B N 1
ATOM 2455 C CA . ASN C 1 48 ? 7.255 -11.597 62.963 1.00 34.02 48 ASN B CA 1
ATOM 2456 C C . ASN C 1 48 ? 6.837 -11.160 64.353 1.00 48.04 48 ASN B C 1
ATOM 2457 O O . ASN C 1 48 ? 6.254 -11.940 65.115 1.00 42.09 48 ASN B O 1
ATOM 2462 N N . ASP C 1 49 ? 7.114 -9.903 64.668 1.00 40.24 49 ASP B N 1
ATOM 2463 C CA . ASP C 1 49 ? 6.745 -9.367 65.957 1.00 43.52 49 ASP B CA 1
ATOM 2464 C C . ASP C 1 49 ? 6.528 -7.875 65.834 1.00 44.02 49 ASP B C 1
ATOM 2465 O O . ASP C 1 49 ? 6.847 -7.253 64.813 1.00 49.02 49 ASP B O 1
ATOM 2470 N N . LYS C 1 50 ? 6.063 -7.317 66.914 1.00 40.27 50 LYS B N 1
ATOM 2471 C CA . LYS C 1 50 ? 5.728 -5.922 66.971 1.00 37.55 50 LYS B CA 1
ATOM 2472 C C . LYS C 1 50 ? 6.938 -5.200 67.598 1.00 42.91 50 LYS B C 1
ATOM 2473 O O . LYS C 1 50 ? 7.319 -5.646 68.616 1.00 42.45 50 LYS B O 1
ATOM 2479 N N . VAL C 1 51 ? 7.475 -4.116 67.009 1.00 39.09 51 VAL B N 1
ATOM 2480 C CA . VAL C 1 51 ? 8.631 -3.331 67.497 1.00 41.53 51 VAL B CA 1
ATOM 2481 C C . VAL C 1 51 ? 8.114 -1.930 67.869 1.00 41.90 51 VAL B C 1
ATOM 2482 O O . VAL C 1 51 ? 7.414 -1.393 67.037 1.00 47.61 51 VAL B O 1
ATOM 2486 N N . SER C 1 52 ? 8.492 -1.338 69.027 1.00 44.55 52 SER B N 1
ATOM 2487 C CA . SER C 1 52 ? 7.907 -0.122 69.596 1.00 44.52 52 SER B CA 1
ATOM 2488 C C . SER C 1 52 ? 8.899 1.052 69.382 1.00 42.40 52 SER B C 1
ATOM 2489 O O . SER C 1 52 ? 10.064 0.783 69.373 1.00 43.72 52 SER B O 1
ATOM 2492 N N . ILE C 1 53 ? 8.428 2.298 69.235 1.00 37.51 53 ILE B N 1
ATOM 2493 C CA . ILE C 1 53 ? 9.255 3.513 69.118 1.00 49.94 53 ILE B CA 1
ATOM 2494 C C . ILE C 1 53 ? 9.135 4.151 70.483 1.00 54.29 53 ILE B C 1
ATOM 2495 O O . ILE C 1 53 ? 8.057 4.438 70.902 1.00 54.22 53 ILE B O 1
ATOM 2500 N N . LEU C 1 54 ? 10.236 4.334 71.145 1.00 47.19 54 LEU B N 1
ATOM 2501 C CA . LEU C 1 54 ? 10.291 4.893 72.489 1.00 53.69 54 LEU B CA 1
ATOM 2502 C C . LEU C 1 54 ? 11.052 6.203 72.431 1.00 50.09 54 LEU B C 1
ATOM 2503 O O . LEU C 1 54 ? 12.252 6.213 72.136 1.00 51.52 54 LEU B O 1
ATOM 2508 N N . LEU C 1 55 ? 10.364 7.304 72.732 1.00 56.58 55 LEU B N 1
ATOM 2509 C CA . LEU C 1 55 ? 10.912 8.634 72.504 1.00 62.97 55 LEU B CA 1
ATOM 2510 C C . LEU C 1 55 ? 11.337 9.347 73.779 1.00 67.34 55 LEU B C 1
ATOM 2511 O O . LEU C 1 55 ? 11.832 10.476 73.702 1.00 69.30 55 LEU B O 1
ATOM 2516 N N . ALA C 1 56 ? 11.163 8.730 74.944 1.00 68.15 56 ALA B N 1
ATOM 2517 C CA . ALA C 1 56 ? 11.775 9.260 76.151 1.00 67.36 56 ALA B CA 1
ATOM 2518 C C . ALA C 1 56 ? 13.293 9.263 75.991 1.00 73.55 56 ALA B C 1
ATOM 2519 O O . ALA C 1 56 ? 13.861 8.464 75.237 1.00 72.41 56 ALA B O 1
ATOM 2521 N N . THR C 1 57 ? 13.951 10.183 76.704 1.00 69.52 57 THR B N 1
ATOM 2522 C CA . THR C 1 57 ? 15.401 10.342 76.607 1.00 68.24 57 THR B CA 1
ATOM 2523 C C . THR C 1 57 ? 15.799 10.593 75.153 1.00 74.99 57 THR B C 1
ATOM 2524 O O . THR C 1 57 ? 16.092 11.732 74.770 1.00 83.50 57 THR B O 1
ATOM 2528 N N . ASP C 1 58 ? 15.797 9.542 74.336 1.00 74.96 58 ASP B N 1
ATOM 2529 C CA . ASP C 1 58 ? 16.120 9.648 72.922 1.00 70.52 58 ASP B CA 1
ATOM 2530 C C . ASP C 1 58 ? 15.413 8.512 72.197 1.00 60.03 58 ASP B C 1
ATOM 2531 O O . ASP C 1 58 ? 14.904 7.578 72.831 1.00 58.26 58 ASP B O 1
ATOM 2536 N N . PRO C 1 59 ? 15.355 8.565 70.869 1.00 56.42 59 PRO B N 1
ATOM 2537 C CA . PRO C 1 59 ? 14.532 7.598 70.122 1.00 53.48 59 PRO B CA 1
ATOM 2538 C C . PRO C 1 59 ? 15.116 6.189 70.176 1.00 48.17 59 PRO B C 1
ATOM 2539 O O . PRO C 1 59 ? 16.303 5.989 69.907 1.00 48.25 59 PRO B O 1
ATOM 2543 N N . ARG C 1 60 ? 14.268 5.207 70.515 1.00 40.16 60 ARG B N 1
ATOM 2544 C CA . ARG C 1 60 ? 14.718 3.834 70.669 1.00 43.21 60 ARG B CA 1
ATOM 2545 C C . ARG C 1 60 ? 13.690 2.865 70.118 1.00 43.18 60 ARG B C 1
ATOM 2546 O O . ARG C 1 60 ? 12.479 3.094 70.173 1.00 40.10 60 ARG B O 1
ATOM 2554 N N . LEU C 1 61 ? 14.203 1.762 69.606 1.00 29.61 61 LEU B N 1
ATOM 2555 C CA . LEU C 1 61 ? 13.392 0.635 69.229 1.00 32.63 61 LEU B CA 1
ATOM 2556 C C . LEU C 1 61 ? 13.272 -0.292 70.418 1.00 38.03 61 LEU B C 1
ATOM 2557 O O . LEU C 1 61 ? 14.268 -0.596 71.065 1.00 38.37 61 LEU B O 1
ATOM 2562 N N . GLY C 1 62 ? 12.065 -0.757 70.679 1.00 40.38 62 GLY B N 1
ATOM 2563 C CA . GLY C 1 62 ? 11.876 -1.742 71.721 1.00 39.80 62 GLY B CA 1
ATOM 2564 C C . GLY C 1 62 ? 10.900 -2.795 71.284 1.00 47.68 62 GLY B C 1
ATOM 2565 O O . GLY C 1 62 ? 10.859 -3.180 70.107 1.00 37.70 62 GLY B O 1
ATOM 2566 N N . GLY C 1 63 ? 10.091 -3.265 72.227 1.00 45.82 63 GLY B N 1
ATOM 2567 C CA . GLY C 1 63 ? 9.191 -4.339 71.897 1.00 32.96 63 GLY B CA 1
ATOM 2568 C C . GLY C 1 63 ? 9.986 -5.546 71.489 1.00 33.59 63 GLY B C 1
ATOM 2569 O O . GLY C 1 63 ? 10.970 -5.917 72.136 1.00 41.47 63 GLY B O 1
ATOM 2570 N N . GLY C 1 64 ? 9.564 -6.161 70.387 1.00 39.36 64 GLY B N 1
ATOM 2571 C CA . GLY C 1 64 ? 10.118 -7.388 69.855 1.00 38.04 64 GLY B CA 1
ATOM 2572 C C . GLY C 1 64 ? 11.427 -7.268 69.099 1.00 31.64 64 GLY B C 1
ATOM 2573 O O . GLY C 1 64 ? 11.855 -8.233 68.456 1.00 32.41 64 GLY B O 1
ATOM 2574 N N . ILE C 1 65 ? 12.102 -6.122 69.168 1.00 34.71 65 ILE B N 1
ATOM 2575 C CA . ILE C 1 65 ? 13.262 -5.930 68.294 1.00 32.48 65 ILE B CA 1
ATOM 2576 C C . ILE C 1 65 ? 14.325 -6.987 68.573 1.00 39.76 65 ILE B C 1
ATOM 2577 O O . ILE C 1 65 ? 14.867 -7.580 67.639 1.00 34.42 65 ILE B O 1
ATOM 2582 N N . LYS C 1 66 ? 14.600 -7.297 69.861 1.00 34.89 66 LYS B N 1
ATOM 2583 C CA . LYS C 1 66 ? 15.649 -8.281 70.175 1.00 31.40 66 LYS B CA 1
ATOM 2584 C C . LYS C 1 66 ? 15.213 -9.723 69.925 1.00 31.89 66 LYS B C 1
ATOM 2585 O O . LYS C 1 66 ? 16.037 -10.558 69.550 1.00 35.88 66 LYS B O 1
ATOM 2591 N N . ARG C 1 67 ? 13.931 -10.037 70.095 1.00 33.86 67 ARG B N 1
ATOM 2592 C CA . ARG C 1 67 ? 13.426 -11.357 69.724 1.00 35.12 67 ARG B CA 1
ATOM 2593 C C . ARG C 1 67 ? 13.560 -11.630 68.223 1.00 33.50 67 ARG B C 1
ATOM 2594 O O . ARG C 1 67 ? 13.873 -12.762 67.827 1.00 34.27 67 ARG B O 1
ATOM 2602 N N . ILE C 1 68 ? 13.282 -10.624 67.376 1.00 32.71 68 ILE B N 1
ATOM 2603 C CA . ILE C 1 68 ? 13.500 -10.774 65.933 1.00 29.33 68 ILE B CA 1
ATOM 2604 C C . ILE C 1 68 ? 14.972 -11.020 65.660 1.00 22.17 68 ILE B C 1
ATOM 2605 O O . ILE C 1 68 ? 15.341 -11.969 64.964 1.00 28.74 68 ILE B O 1
ATOM 2610 N N . ILE C 1 69 ? 15.838 -10.168 66.207 1.00 26.62 69 ILE B N 1
ATOM 2611 C CA . ILE C 1 69 ? 17.270 -10.371 66.022 1.00 25.66 69 ILE B CA 1
ATOM 2612 C C . ILE C 1 69 ? 17.677 -11.754 66.498 1.00 30.80 69 ILE B C 1
ATOM 2613 O O . ILE C 1 69 ? 18.359 -12.491 65.777 1.00 28.34 69 ILE B O 1
ATOM 2618 N N . SER C 1 70 ? 17.247 -12.149 67.713 1.00 26.58 70 SER B N 1
ATOM 2619 C CA . SER C 1 70 ? 17.659 -13.452 68.224 1.00 30.01 70 SER B CA 1
ATOM 2620 C C . SER C 1 70 ? 17.179 -14.584 67.314 1.00 27.04 70 SER B C 1
ATOM 2621 O O . SER C 1 70 ? 17.900 -15.559 67.100 1.00 34.69 70 SER B O 1
ATOM 2624 N N . ALA C 1 71 ? 15.974 -14.464 66.752 1.00 31.44 71 ALA B N 1
ATOM 2625 C CA . ALA C 1 71 ? 15.484 -15.478 65.821 1.00 32.68 71 ALA B CA 1
ATOM 2626 C C . ALA C 1 71 ? 16.347 -15.557 64.571 1.00 35.39 71 ALA B C 1
ATOM 2627 O O . ALA C 1 71 ? 16.538 -16.640 63.997 1.00 27.26 71 ALA B O 1
ATOM 2629 N N . GLU C 1 72 ? 16.846 -14.410 64.094 1.00 33.96 72 GLU B N 1
ATOM 2630 C CA . GLU C 1 72 ? 17.726 -14.460 62.931 1.00 36.16 72 GLU B CA 1
ATOM 2631 C C . GLU C 1 72 ? 19.052 -15.097 63.301 1.00 34.41 72 GLU B C 1
ATOM 2632 O O . GLU C 1 72 ? 19.597 -15.893 62.529 1.00 30.85 72 GLU B O 1
ATOM 2638 N N . VAL C 1 73 ? 19.579 -14.763 64.487 1.00 29.77 73 VAL B N 1
ATOM 2639 C CA . VAL C 1 73 ? 20.809 -15.388 64.948 1.00 29.35 73 VAL B CA 1
ATOM 2640 C C . VAL C 1 73 ? 20.625 -16.896 65.040 1.00 31.14 73 VAL B C 1
ATOM 2641 O O . VAL C 1 73 ? 21.523 -17.663 64.683 1.00 31.38 73 VAL B O 1
ATOM 2645 N N . ASP C 1 74 ? 19.458 -17.345 65.517 1.00 32.05 74 ASP B N 1
ATOM 2646 C CA . ASP C 1 74 ? 19.175 -18.783 65.596 1.00 36.86 74 ASP B CA 1
ATOM 2647 C C . ASP C 1 74 ? 19.260 -19.464 64.227 1.00 38.43 74 ASP B C 1
ATOM 2648 O O . ASP C 1 74 ? 19.785 -20.586 64.123 1.00 34.47 74 ASP B O 1
ATOM 2653 N N . LYS C 1 75 ? 18.749 -18.809 63.162 1.00 39.20 75 LYS B N 1
ATOM 2654 C CA . LYS C 1 75 ? 18.854 -19.387 61.820 1.00 37.42 75 LYS B CA 1
ATOM 2655 C C . LYS C 1 75 ? 20.298 -19.453 61.347 1.00 37.00 75 LYS B C 1
ATOM 2656 O O . LYS C 1 75 ? 20.715 -20.441 60.727 1.00 35.18 75 LYS B O 1
ATOM 2662 N N . ILE C 1 76 ? 21.072 -18.405 61.608 1.00 34.34 76 ILE B N 1
ATOM 2663 C CA . ILE C 1 76 ? 22.458 -18.398 61.164 1.00 39.63 76 ILE B CA 1
ATOM 2664 C C . ILE C 1 76 ? 23.251 -19.495 61.866 1.00 42.49 76 ILE B C 1
ATOM 2665 O O . ILE C 1 76 ? 24.107 -20.143 61.253 1.00 39.32 76 ILE B O 1
ATOM 2670 N N . LYS C 1 77 ? 22.981 -19.717 63.164 1.00 37.85 77 LYS B N 1
ATOM 2671 C CA . LYS C 1 77 ? 23.660 -20.772 63.924 1.00 44.84 77 LYS B CA 1
ATOM 2672 C C . LYS C 1 77 ? 23.447 -22.164 63.328 1.00 39.93 77 LYS B C 1
ATOM 2673 O O . LYS C 1 77 ? 24.317 -23.027 63.469 1.00 39.18 77 LYS B O 1
ATOM 2679 N N . GLU C 1 78 ? 22.300 -22.407 62.681 1.00 41.57 78 GLU B N 1
ATOM 2680 C CA . GLU C 1 78 ? 22.074 -23.676 61.990 1.00 46.80 78 GLU B CA 1
ATOM 2681 C C . GLU C 1 78 ? 23.165 -23.973 60.969 1.00 45.17 78 GLU B C 1
ATOM 2682 O O . GLU C 1 78 ? 23.511 -25.139 60.753 1.00 46.81 78 GLU B O 1
ATOM 2688 N N . ASN C 1 79 ? 23.706 -22.939 60.322 1.00 43.96 79 ASN B N 1
ATOM 2689 C CA . ASN C 1 79 ? 24.762 -23.102 59.332 1.00 49.65 79 ASN B CA 1
ATOM 2690 C C . ASN C 1 79 ? 26.120 -22.694 59.848 1.00 48.43 79 ASN B C 1
ATOM 2691 O O . ASN C 1 79 ? 27.131 -23.245 59.401 1.00 46.36 79 ASN B O 1
ATOM 2696 N N . ARG C 1 80 ? 26.154 -21.717 60.748 1.00 41.30 80 ARG B N 1
ATOM 2697 C CA . ARG C 1 80 ? 27.383 -21.215 61.353 1.00 48.06 80 ARG B CA 1
ATOM 2698 C C . ARG C 1 80 ? 27.332 -21.594 62.829 1.00 52.55 80 ARG B C 1
ATOM 2699 O O . ARG C 1 80 ? 26.933 -20.805 63.681 1.00 44.34 80 ARG B O 1
ATOM 2707 N N . LEU C 1 81 ? 27.738 -22.830 63.127 1.00 57.46 81 LEU B N 1
ATOM 2708 C CA . LEU C 1 81 ? 27.478 -23.399 64.446 1.00 64.23 81 LEU B CA 1
ATOM 2709 C C . LEU C 1 81 ? 27.930 -22.459 65.565 1.00 57.98 81 LEU B C 1
ATOM 2710 O O . LEU C 1 81 ? 27.203 -22.255 66.548 1.00 55.02 81 LEU B O 1
ATOM 2715 N N . ASP C 1 82 ? 29.096 -21.831 65.399 1.00 61.10 82 ASP B N 1
ATOM 2716 C CA . ASP C 1 82 ? 29.745 -21.054 66.452 1.00 64.16 82 ASP B CA 1
ATOM 2717 C C . ASP C 1 82 ? 29.459 -19.554 66.362 1.00 62.31 82 ASP B C 1
ATOM 2718 O O . ASP C 1 82 ? 30.314 -18.743 66.743 1.00 59.65 82 ASP B O 1
ATOM 2723 N N . TYR C 1 83 ? 28.274 -19.157 65.891 1.00 55.94 83 TYR B N 1
ATOM 2724 C CA . TYR C 1 83 ? 27.994 -17.752 65.626 1.00 49.83 83 TYR B CA 1
ATOM 2725 C C . TYR C 1 83 ? 27.234 -17.112 66.778 1.00 47.39 83 TYR B C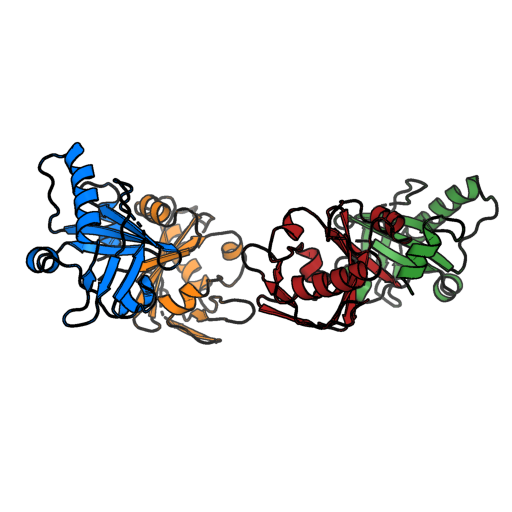 1
ATOM 2726 O O . TYR C 1 83 ? 26.209 -17.638 67.233 1.00 48.68 83 TYR B O 1
ATOM 2735 N N . GLU C 1 84 ? 27.733 -15.963 67.224 1.00 39.41 84 GLU B N 1
ATOM 2736 C CA . GLU C 1 84 ? 27.012 -15.079 68.122 1.00 43.95 84 GLU B CA 1
ATOM 2737 C C . GLU C 1 84 ? 26.988 -13.696 67.481 1.00 36.50 84 GLU B C 1
ATOM 2738 O O . GLU C 1 84 ? 27.929 -13.316 66.783 1.00 44.49 84 GLU B O 1
ATOM 2744 N N . LEU C 1 85 ? 25.887 -12.971 67.654 1.00 39.70 85 LEU B N 1
AT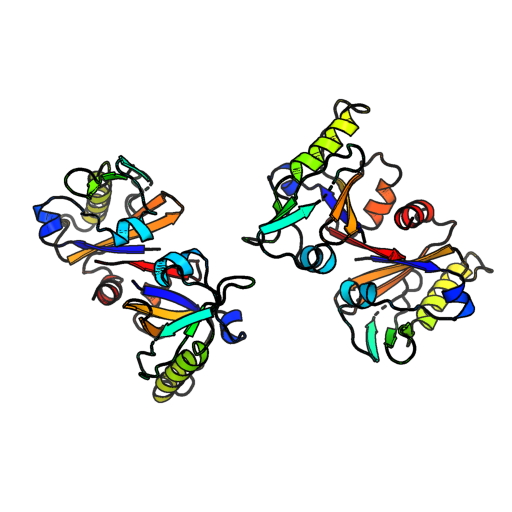OM 2745 C CA . LEU C 1 85 ? 25.850 -11.589 67.191 1.00 39.05 85 LEU B CA 1
ATOM 2746 C C . LEU C 1 85 ? 27.042 -10.858 67.793 1.00 41.76 85 LEU B C 1
ATOM 2747 O O . LEU C 1 85 ? 27.330 -11.013 68.984 1.00 43.55 85 LEU B O 1
ATOM 2752 N N . LYS C 1 86 ? 27.784 -10.119 66.961 1.00 36.78 86 LYS B N 1
ATOM 2753 C CA . LYS C 1 86 ? 29.010 -9.482 67.437 1.00 40.59 86 LYS B CA 1
ATOM 2754 C C . LYS C 1 86 ? 29.180 -8.085 66.862 1.00 36.77 86 LYS B C 1
ATOM 2755 O O . LYS C 1 86 ? 28.563 -7.712 65.857 1.00 35.64 86 LYS B O 1
ATOM 2761 N N . ILE C 1 87 ? 30.089 -7.342 67.503 1.00 29.93 87 ILE B N 1
ATOM 2762 C CA . ILE C 1 87 ? 30.406 -5.981 67.096 1.00 40.44 87 ILE B CA 1
ATOM 2763 C C . ILE C 1 87 ? 30.746 -5.965 65.614 1.00 36.85 87 ILE B C 1
ATOM 2764 O O . ILE C 1 87 ? 31.422 -6.861 65.102 1.00 32.53 87 ILE B O 1
ATOM 2769 N N . ASP C 1 88 ? 30.254 -4.941 64.924 1.00 38.24 88 ASP B N 1
ATOM 2770 C CA . ASP C 1 88 ? 30.537 -4.621 63.527 1.00 38.45 88 ASP B CA 1
ATOM 2771 C C . ASP C 1 88 ? 29.761 -5.512 62.567 1.00 37.10 88 ASP B C 1
ATOM 2772 O O . ASP C 1 88 ? 29.808 -5.261 61.355 1.00 33.96 88 ASP B O 1
ATOM 2777 N N . ASP C 1 89 ? 29.005 -6.499 63.035 1.00 30.66 89 ASP B N 1
ATOM 2778 C CA . ASP C 1 89 ? 27.986 -7.016 62.142 1.00 33.11 89 ASP B CA 1
ATOM 2779 C C . ASP C 1 89 ? 27.012 -5.872 61.834 1.00 28.81 89 ASP B C 1
ATOM 2780 O O . ASP C 1 89 ? 26.921 -4.890 62.581 1.00 30.32 89 ASP B O 1
ATOM 2785 N N . ILE C 1 90 ? 26.339 -5.964 60.687 1.00 27.19 90 ILE B N 1
ATOM 2786 C CA . ILE C 1 90 ? 25.433 -4.919 60.220 1.00 26.55 90 ILE B CA 1
ATOM 2787 C C . ILE C 1 90 ? 24.003 -5.439 60.255 1.00 23.49 90 ILE B C 1
ATOM 2788 O O . ILE C 1 90 ? 23.724 -6.543 59.775 1.00 31.89 90 ILE B O 1
ATOM 2793 N N . LEU C 1 91 ? 23.105 -4.641 60.814 1.00 25.08 91 LEU B N 1
ATOM 2794 C CA . LEU C 1 91 ? 21.668 -4.866 60.701 1.00 22.04 91 LEU B CA 1
ATOM 2795 C C . LEU C 1 91 ? 21.131 -4.125 59.487 1.00 24.67 91 LEU B C 1
ATOM 2796 O O . LEU C 1 91 ? 21.362 -2.925 59.338 1.00 25.44 91 LEU B O 1
ATOM 2801 N N . LEU C 1 92 ? 20.406 -4.834 58.642 1.00 26.76 92 LEU B N 1
ATOM 2802 C CA . LEU C 1 92 ? 19.799 -4.268 57.437 1.00 28.89 92 LEU B CA 1
ATOM 2803 C C . LEU C 1 92 ? 18.275 -4.261 57.603 1.00 23.95 92 LEU B C 1
ATOM 2804 O O . LEU C 1 92 ? 17.626 -5.301 57.460 1.00 25.91 92 LEU B O 1
ATOM 2809 N N . PHE C 1 93 ? 17.708 -3.085 57.832 1.00 23.10 93 PHE B N 1
ATOM 2810 C CA . PHE C 1 93 ? 16.264 -2.908 57.884 1.00 28.08 93 PHE B CA 1
ATOM 2811 C C . PHE C 1 93 ? 15.762 -2.471 56.505 1.00 28.54 93 PHE B C 1
ATOM 2812 O O . PHE C 1 93 ? 16.301 -1.535 55.919 1.00 23.11 93 PHE B O 1
ATOM 2820 N N . THR C 1 94 ? 14.715 -3.117 56.011 1.00 29.96 94 THR B N 1
ATOM 2821 C CA . THR C 1 94 ? 14.080 -2.728 54.752 1.00 33.67 94 THR B CA 1
ATOM 2822 C C . THR C 1 94 ? 12.660 -2.267 55.037 1.00 38.69 94 THR B C 1
ATOM 2823 O O . THR C 1 94 ? 11.902 -2.949 55.740 1.00 31.24 94 THR B O 1
ATOM 2827 N N . TYR C 1 95 ? 12.340 -1.073 54.561 1.00 30.73 95 TYR B N 1
ATOM 2828 C CA . TYR C 1 95 ? 10.978 -0.568 54.573 1.00 33.90 95 TYR B CA 1
ATOM 2829 C C . TYR C 1 95 ? 10.163 -1.323 53.534 1.00 45.22 95 TYR B C 1
ATOM 2830 O O . TYR C 1 95 ? 10.546 -1.392 52.362 1.00 40.11 95 TYR B O 1
ATOM 2839 N N . ILE C 1 96 ? 9.080 -1.952 53.970 1.00 45.21 96 ILE B N 1
ATOM 2840 C CA . ILE C 1 96 ? 8.238 -2.729 53.066 1.00 48.79 96 ILE B CA 1
ATOM 2841 C C . ILE C 1 96 ? 7.043 -1.851 52.721 1.00 44.73 96 ILE B C 1
ATOM 2842 O O . ILE C 1 96 ? 6.859 -1.445 51.572 1.00 49.56 96 ILE B O 1
ATOM 2847 N N . SER C 1 97 ? 6.245 -1.526 53.722 1.00 49.55 97 SER B N 1
ATOM 2848 C CA . SER C 1 97 ? 5.139 -0.603 53.561 1.00 48.41 97 SER B CA 1
ATOM 2849 C C . SER C 1 97 ? 5.015 0.173 54.856 1.00 49.42 97 SER B C 1
ATOM 2850 O O . SER C 1 97 ? 5.791 -0.028 55.792 1.00 49.11 97 SER B O 1
ATOM 2853 N N . TYR C 1 98 ? 4.037 1.068 54.909 1.00 45.62 98 TYR B N 1
ATOM 2854 C CA . TYR C 1 98 ? 3.841 1.885 56.095 1.00 51.72 98 TYR B CA 1
ATOM 2855 C C . TYR C 1 98 ? 3.701 0.984 57.327 1.00 50.59 98 TYR B C 1
ATOM 2856 O O . TYR C 1 98 ? 2.866 0.076 57.348 1.00 50.97 98 TYR B O 1
ATOM 2865 N N . LYS C 1 99 ? 4.567 1.211 58.323 1.00 50.07 99 LYS B N 1
ATOM 2866 C CA . LYS C 1 99 ? 4.616 0.458 59.577 1.00 49.32 99 LYS B CA 1
ATOM 2867 C C . LYS C 1 99 ? 4.874 -1.033 59.371 1.00 43.57 99 LYS B C 1
ATOM 2868 O O . LYS C 1 99 ? 4.532 -1.842 60.241 1.00 48.29 99 LYS B O 1
ATOM 2874 N N . LYS C 1 100 ? 5.487 -1.423 58.250 1.00 36.54 100 LYS B N 1
ATOM 2875 C CA . LYS C 1 100 ? 5.866 -2.808 57.993 1.00 40.21 100 LYS B CA 1
ATOM 2876 C C . LYS C 1 100 ? 7.328 -2.844 57.557 1.00 45.59 100 LYS B C 1
ATOM 2877 O O . LYS C 1 100 ? 7.722 -2.086 56.665 1.00 40.83 100 LYS B O 1
ATOM 2883 N N . TYR C 1 101 ? 8.136 -3.715 58.175 1.00 41.46 101 TYR B N 1
ATOM 2884 C CA . TYR C 1 101 ? 9.579 -3.724 57.931 1.00 36.83 101 TYR B CA 1
ATOM 2885 C C . TYR C 1 101 ? 10.115 -5.142 57.946 1.00 39.71 101 TYR B C 1
ATOM 2886 O O . TYR C 1 101 ? 9.497 -6.066 58.485 1.00 40.27 101 TYR B O 1
ATOM 2895 N N . THR C 1 102 ? 11.308 -5.303 57.387 1.00 28.13 102 THR B N 1
ATOM 2896 C CA . THR C 1 102 ? 12.049 -6.558 57.488 1.00 32.27 102 THR B CA 1
ATOM 2897 C C . THR C 1 102 ? 13.424 -6.280 58.072 1.00 31.43 102 THR B C 1
ATOM 2898 O O . THR C 1 102 ? 13.923 -5.150 58.043 1.00 28.57 102 THR B O 1
ATOM 2902 N N . LEU C 1 103 ? 14.029 -7.330 58.614 1.00 30.40 103 LEU B N 1
ATOM 2903 C CA . LEU C 1 103 ? 15.305 -7.200 59.296 1.00 32.00 103 LEU B CA 1
ATOM 2904 C C . LEU C 1 103 ? 16.172 -8.399 58.967 1.00 29.41 103 LEU B C 1
ATOM 2905 O O . LEU C 1 103 ? 15.725 -9.549 59.017 1.00 31.25 103 LEU B O 1
ATOM 2910 N N . GLU C 1 104 ? 17.431 -8.115 58.663 1.00 27.77 104 GLU B N 1
ATOM 2911 C CA . GLU C 1 104 ? 18.402 -9.127 58.275 1.00 31.33 104 GLU B CA 1
ATOM 2912 C C . GLU C 1 104 ? 19.723 -8.737 58.911 1.00 29.81 104 GLU B C 1
ATOM 2913 O O . GLU C 1 104 ? 20.002 -7.553 59.116 1.00 29.96 104 GLU B O 1
ATOM 2919 N N . ILE C 1 105 ? 20.504 -9.741 59.271 1.00 31.01 105 ILE B N 1
ATOM 2920 C CA . ILE C 1 105 ? 21.830 -9.559 59.845 1.00 30.68 105 ILE B CA 1
ATOM 2921 C C . ILE C 1 105 ? 22.850 -9.827 58.736 1.00 31.06 105 ILE B C 1
ATOM 2922 O O . ILE C 1 105 ? 22.842 -10.903 58.124 1.00 31.78 105 ILE B O 1
ATOM 2927 N N . ILE C 1 106 ? 23.730 -8.852 58.485 1.00 32.35 106 ILE B N 1
ATOM 2928 C CA . ILE C 1 106 ? 24.831 -8.986 57.531 1.00 33.57 106 ILE B CA 1
ATOM 2929 C C . ILE C 1 106 ? 26.099 -9.295 58.311 1.00 31.97 106 ILE B C 1
ATOM 2930 O O . ILE C 1 106 ? 26.707 -8.394 58.899 1.00 30.60 106 ILE B O 1
ATOM 2935 N N . LEU C 1 107 ? 26.560 -10.535 58.214 1.00 32.53 107 LEU B N 1
ATOM 2936 C CA . LEU C 1 107 ? 27.769 -10.971 58.897 1.00 33.35 107 LEU B CA 1
ATOM 2937 C C . LEU C 1 107 ? 29.003 -10.475 58.179 1.00 35.71 107 LEU B C 1
ATOM 2938 O O . LEU C 1 107 ? 29.002 -10.262 56.957 1.00 33.70 107 LEU B O 1
ATOM 2943 N N . LEU C 1 108 ? 30.079 -10.345 58.947 1.00 31.09 108 LEU B N 1
ATOM 2944 C CA . LEU C 1 108 ? 31.404 -10.077 58.399 1.00 34.16 108 LEU B CA 1
ATOM 2945 C C . LEU C 1 108 ? 31.660 -10.958 57.186 1.00 43.72 108 LEU B C 1
ATOM 2946 O O . LEU C 1 108 ? 32.204 -10.496 56.172 1.00 39.90 108 LEU B O 1
ATOM 2951 N N . ALA C 1 109 ? 31.250 -12.226 57.277 1.00 41.54 109 ALA B N 1
ATOM 2952 C CA . ALA C 1 109 ? 31.506 -13.201 56.225 1.00 40.03 109 ALA B CA 1
ATOM 2953 C C . ALA C 1 109 ? 30.561 -13.071 55.040 1.00 37.43 109 ALA B C 1
ATOM 2954 O O . ALA C 1 109 ? 30.829 -13.662 53.989 1.00 38.67 109 ALA B O 1
ATOM 2956 N N . ASP C 1 110 ? 29.467 -12.335 55.178 1.00 36.60 110 ASP B N 1
ATOM 2957 C CA . ASP C 1 110 ? 28.530 -12.184 54.073 1.00 35.00 110 ASP B CA 1
ATOM 2958 C C . ASP C 1 110 ? 29.212 -11.479 52.904 1.00 36.99 110 ASP B C 1
ATOM 2959 O O . ASP C 1 110 ? 30.099 -10.643 53.093 1.00 33.19 110 ASP B O 1
ATOM 2964 N N . THR C 1 111 ? 28.838 -11.891 51.682 1.00 34.12 111 THR B N 1
ATOM 2965 C CA . THR C 1 111 ? 29.415 -11.338 50.457 1.00 47.49 111 THR B CA 1
ATOM 2966 C C . THR C 1 111 ? 29.007 -9.883 50.236 1.00 36.41 111 THR B C 1
ATOM 2967 O O . THR C 1 111 ? 29.658 -9.183 49.466 1.00 39.44 111 THR B O 1
ATOM 2971 N N . ARG C 1 112 ? 27.947 -9.421 50.903 1.00 38.40 112 ARG B N 1
ATOM 2972 C CA . ARG C 1 112 ? 27.490 -8.047 50.820 1.00 31.46 112 ARG B CA 1
ATOM 2973 C C . ARG C 1 112 ? 28.191 -7.133 51.798 1.00 32.16 112 ARG B C 1
ATOM 2974 O O . ARG C 1 112 ? 28.089 -5.911 51.652 1.00 30.39 112 ARG B O 1
ATOM 2982 N N . TYR C 1 113 ? 28.937 -7.704 52.749 1.00 35.96 113 TYR B N 1
ATOM 2983 C CA . TYR C 1 113 ? 29.423 -6.953 53.897 1.00 33.91 113 TYR B CA 1
ATOM 2984 C C . TYR C 1 113 ? 30.390 -5.840 53.497 1.00 33.38 113 TYR B C 1
ATOM 2985 O O . TYR C 1 113 ? 30.275 -4.715 53.981 1.00 26.83 113 TYR B O 1
ATOM 2994 N N . ASN C 1 114 ? 31.401 -6.161 52.690 1.00 30.19 114 ASN B N 1
ATOM 2995 C CA . ASN C 1 114 ? 32.446 -5.182 52.363 1.00 38.71 114 ASN B CA 1
ATOM 2996 C C . ASN C 1 114 ? 31.874 -3.940 51.675 1.00 30.75 114 ASN B C 1
ATOM 2997 O O . ASN C 1 114 ? 32.237 -2.810 52.011 1.00 34.54 114 ASN B O 1
ATOM 3002 N N . VAL C 1 115 ? 30.959 -4.125 50.738 1.00 30.06 115 VAL B N 1
ATOM 3003 C CA . VAL C 1 115 ? 30.362 -2.988 50.048 1.00 29.52 115 VAL B CA 1
ATOM 3004 C C . VAL C 1 115 ? 29.453 -2.210 50.993 1.00 34.61 115 VAL B C 1
ATOM 3005 O O . VAL C 1 115 ? 29.498 -0.970 51.058 1.00 28.92 115 VAL B O 1
ATOM 3009 N N . LEU C 1 116 ? 28.609 -2.926 51.745 1.00 30.46 116 LEU B N 1
ATOM 3010 C CA . LEU C 1 116 ? 27.732 -2.251 52.693 1.00 26.38 116 LEU B CA 1
ATOM 3011 C C . LEU C 1 116 ? 28.546 -1.562 53.773 1.00 29.36 116 LEU B C 1
ATOM 3012 O O . LEU C 1 116 ? 28.255 -0.422 54.158 1.00 33.63 116 LEU B O 1
ATOM 3017 N N . ASN C 1 117 ? 29.594 -2.223 54.257 1.00 31.22 117 ASN B N 1
ATOM 3018 C CA . ASN C 1 117 ? 30.447 -1.585 55.240 1.00 35.33 117 ASN B CA 1
ATOM 3019 C C . ASN C 1 117 ? 31.148 -0.393 54.621 1.00 34.34 117 ASN B C 1
ATOM 3020 O O . ASN C 1 117 ? 31.236 0.667 55.242 1.00 33.36 117 ASN B O 1
ATOM 3025 N N . GLY C 1 118 ? 31.648 -0.562 53.399 1.00 34.99 118 GLY B N 1
ATOM 3026 C CA . GLY C 1 118 ? 32.128 0.550 52.594 1.00 39.37 118 GLY B CA 1
ATOM 3027 C C . GLY C 1 118 ? 31.212 1.759 52.594 1.00 34.83 118 GLY B C 1
ATOM 3028 O O . GLY C 1 118 ? 31.694 2.869 52.811 1.00 39.99 118 GLY B O 1
ATOM 3029 N N . LEU C 1 119 ? 29.904 1.575 52.353 1.00 37.07 119 LEU B N 1
ATOM 3030 C CA . LEU C 1 119 ? 28.967 2.706 52.369 1.00 37.99 119 LEU B CA 1
ATOM 3031 C C . LEU C 1 119 ? 28.815 3.306 53.759 1.00 41.17 119 LEU B C 1
ATOM 3032 O O . LEU C 1 119 ? 28.728 4.532 53.908 1.00 36.92 119 LEU B O 1
ATOM 3037 N N . ILE C 1 120 ? 28.724 2.466 54.793 1.00 37.72 120 ILE B N 1
ATOM 3038 C CA . ILE C 1 120 ? 28.501 3.010 56.123 1.00 39.94 120 ILE B CA 1
ATOM 3039 C C . ILE C 1 120 ? 29.669 3.898 56.516 1.00 37.94 120 ILE B C 1
ATOM 3040 O O . ILE C 1 120 ? 29.492 4.867 57.260 1.00 37.39 120 ILE B O 1
ATOM 3045 N N . ASN C 1 121 ? 30.875 3.565 56.052 1.00 40.22 121 ASN B N 1
ATOM 3046 C CA . ASN C 1 121 ? 32.072 4.396 56.213 1.00 49.74 121 ASN B CA 1
ATOM 3047 C C . ASN C 1 121 ? 32.272 4.602 57.711 1.00 50.22 121 ASN B C 1
ATOM 3048 O O . ASN C 1 121 ? 32.467 3.605 58.427 1.00 57.00 121 ASN B O 1
ATOM 3053 N N . ASN C 1 122 ? 32.184 5.823 58.240 1.00 59.41 122 ASN B N 1
ATOM 3054 C CA . ASN C 1 122 ? 32.454 6.023 59.661 1.00 57.81 122 ASN B CA 1
ATOM 3055 C C . ASN C 1 122 ? 31.218 5.915 60.538 1.00 60.18 122 ASN B C 1
ATOM 3056 O O . ASN C 1 122 ? 31.321 5.446 61.674 1.00 60.94 122 ASN B O 1
ATOM 3061 N N . SER C 1 123 ? 30.057 6.338 60.058 1.00 57.12 123 SER B N 1
ATOM 3062 C CA . SER C 1 123 ? 28.914 6.383 60.944 1.00 49.43 123 SER B CA 1
ATOM 3063 C C . SER C 1 123 ? 28.557 4.975 61.416 1.00 54.59 123 SER B C 1
ATOM 3064 O O . SER C 1 123 ? 29.151 3.967 61.014 1.00 51.52 123 SER B O 1
ATOM 3067 N N . LYS C 1 124 ? 27.596 4.925 62.328 1.00 50.63 124 LYS B N 1
ATOM 3068 C CA . LYS C 1 124 ? 26.954 3.688 62.714 1.00 52.79 124 LYS B CA 1
ATOM 3069 C C . LYS C 1 124 ? 25.592 3.539 62.048 1.00 46.11 124 LYS B C 1
ATOM 3070 O O . LYS C 1 124 ? 25.027 2.437 62.066 1.00 36.83 124 LYS B O 1
ATOM 3076 N N . HIS C 1 125 ? 25.090 4.619 61.432 1.00 38.93 125 HIS B N 1
ATOM 3077 C CA . HIS C 1 125 ? 23.777 4.705 60.812 1.00 35.38 125 HIS B CA 1
ATOM 3078 C C . HIS C 1 125 ? 23.930 5.133 59.349 1.00 42.73 125 HIS B C 1
ATOM 3079 O O . HIS C 1 125 ? 24.756 5.999 59.023 1.00 35.47 125 HIS B O 1
ATOM 3086 N N . LEU C 1 126 ? 23.128 4.533 58.471 1.00 33.95 126 LEU B N 1
ATOM 3087 C CA . LEU C 1 126 ? 23.011 5.005 57.097 1.00 33.93 126 LEU B CA 1
ATOM 3088 C C . LEU C 1 126 ? 21.637 4.672 56.536 1.00 29.65 126 LEU B C 1
ATOM 3089 O O . LEU C 1 126 ? 21.179 3.528 56.630 1.00 32.90 126 LEU B O 1
ATOM 3094 N N . LEU C 1 127 ? 20.998 5.653 55.923 1.00 32.84 127 LEU B N 1
ATOM 3095 C CA . LEU C 1 127 ? 19.846 5.394 55.076 1.00 31.06 127 LEU B CA 1
ATOM 3096 C C . LEU C 1 127 ? 20.277 5.291 53.617 1.00 29.77 127 LEU B C 1
ATOM 3097 O O . LEU C 1 127 ? 21.093 6.094 53.133 1.00 27.58 127 LEU B O 1
ATOM 3102 N N . VAL C 1 128 ? 19.774 4.300 52.952 1.00 27.59 128 VAL B N 1
ATOM 3103 C CA . VAL C 1 128 ? 19.991 4.137 51.534 1.00 27.72 128 VAL B CA 1
ATOM 3104 C C . VAL C 1 128 ? 18.607 4.258 50.811 1.00 28.13 128 VAL B C 1
ATOM 3105 O O . VAL C 1 128 ? 17.803 3.452 51.114 1.00 27.83 128 VAL B O 1
ATOM 3109 N N . PHE C 1 129 ? 18.385 5.210 49.896 1.00 33.37 129 PHE B N 1
ATOM 3110 C CA . PHE C 1 129 ? 17.160 5.423 49.108 1.00 27.43 129 PHE B CA 1
ATOM 3111 C C . PHE C 1 129 ? 17.422 4.945 47.627 1.00 31.30 129 PHE B C 1
ATOM 3112 O O . PHE C 1 129 ? 18.520 5.035 47.191 1.00 28.08 129 PHE B O 1
ATOM 3120 N N . SER C 1 130 ? 16.416 4.412 46.920 1.00 34.84 130 SER B N 1
ATOM 3121 C CA . SER C 1 130 ? 16.414 4.118 45.456 1.00 34.12 130 SER B CA 1
ATOM 3122 C C . SER C 1 130 ? 14.979 4.326 44.835 1.00 41.45 130 SER B C 1
ATOM 3123 O O . SER C 1 130 ? 14.085 4.581 45.583 1.00 45.67 130 SER B O 1
ATOM 3126 N N . GLU C 1 131 ? 14.841 4.258 43.514 1.00 30.00 131 GLU B N 1
ATOM 3127 C CA . GLU C 1 131 ? 13.606 4.456 42.717 1.00 30.00 131 GLU B CA 1
ATOM 3128 C C . GLU C 1 131 ? 13.237 5.933 42.510 1.00 30.00 131 GLU B C 1
ATOM 3129 O O . GLU C 1 131 ? 14.067 6.733 42.043 1.00 30.00 131 GLU B O 1
ATOM 3143 N N . LYS D 1 2 ? 36.465 15.467 92.883 1.00 32.00 2 LYS C N 1
ATOM 3144 C CA . LYS D 1 2 ? 35.523 16.224 93.672 1.00 32.20 2 LYS C CA 1
ATOM 3145 C C . LYS D 1 2 ? 36.022 16.218 95.110 1.00 26.04 2 LYS C C 1
ATOM 3146 O O . LYS D 1 2 ? 36.851 15.393 95.499 1.00 22.87 2 LYS C O 1
ATOM 3152 N N . VAL D 1 3 ? 35.557 17.209 95.854 1.00 23.48 3 VAL C N 1
ATOM 3153 C CA . VAL D 1 3 ? 35.984 17.501 97.204 1.00 25.53 3 VAL C CA 1
ATOM 3154 C C . VAL D 1 3 ? 34.731 17.629 98.057 1.00 25.59 3 VAL C C 1
ATOM 3155 O O . VAL D 1 3 ? 33.711 18.173 97.621 1.00 24.84 3 VAL C O 1
ATOM 3159 N N . TYR D 1 4 ? 34.802 17.108 99.266 1.00 22.23 4 TYR C N 1
ATOM 3160 C CA . TYR D 1 4 ? 33.711 17.233 100.223 1.00 20.88 4 TYR C CA 1
ATOM 3161 C C . TYR D 1 4 ? 34.283 17.936 101.451 1.00 23.57 4 TYR C C 1
ATOM 3162 O O . TYR D 1 4 ? 35.230 17.437 102.064 1.00 21.58 4 TYR C O 1
ATOM 3171 N N . LEU D 1 5 ? 33.758 19.117 101.756 1.00 24.53 5 LEU C N 1
ATOM 3172 C CA . LEU D 1 5 ? 34.132 19.908 102.925 1.00 20.06 5 LEU C CA 1
ATOM 3173 C C . LEU D 1 5 ? 33.068 19.746 103.990 1.00 24.80 5 LEU C C 1
ATOM 3174 O O . LEU D 1 5 ? 31.879 19.969 103.726 1.00 21.99 5 LEU C O 1
ATOM 3179 N N . ARG D 1 6 ? 33.511 19.338 105.177 1.00 25.40 6 ARG C N 1
ATOM 3180 C CA . ARG D 1 6 ? 32.648 19.045 106.319 1.00 22.83 6 ARG C CA 1
ATOM 3181 C C . ARG D 1 6 ? 33.234 19.776 107.504 1.00 23.61 6 ARG C C 1
ATOM 3182 O O . ARG D 1 6 ? 34.285 19.386 108.025 1.00 24.50 6 ARG C O 1
ATOM 3190 N N . LYS D 1 7 ? 32.562 20.833 107.930 1.00 22.50 7 LYS C N 1
ATOM 3191 C CA . LYS D 1 7 ? 33.011 21.592 109.079 1.00 24.19 7 LYS C CA 1
ATOM 3192 C C . LYS D 1 7 ? 32.668 20.796 110.345 1.00 31.48 7 LYS C C 1
ATOM 3193 O O . LYS D 1 7 ? 31.561 20.266 110.474 1.00 34.75 7 LYS C O 1
ATOM 3199 N N . ILE D 1 8 ? 33.635 20.666 111.246 1.00 22.62 8 ILE C N 1
ATOM 3200 C CA . ILE D 1 8 ? 33.393 20.022 112.534 1.00 27.81 8 ILE C CA 1
ATOM 3201 C C . ILE D 1 8 ? 32.430 20.878 113.344 1.00 36.04 8 ILE C C 1
ATOM 3202 O O . ILE D 1 8 ? 32.678 22.076 113.566 1.00 26.45 8 ILE C O 1
ATOM 3207 N N . ASP D 1 9 ? 31.338 20.260 113.810 1.00 28.83 9 ASP C N 1
ATOM 3208 C CA . ASP D 1 9 ? 30.336 20.941 114.614 1.00 29.55 9 ASP C CA 1
ATOM 3209 C C . ASP D 1 9 ? 30.082 20.153 115.902 1.00 38.09 9 ASP C C 1
ATOM 3210 O O . ASP D 1 9 ? 30.719 19.130 116.181 1.00 26.14 9 ASP C O 1
ATOM 3215 N N . ASN D 1 10 ? 29.142 20.654 116.704 1.00 36.78 10 ASN C N 1
ATOM 3216 C CA . ASN D 1 10 ? 28.897 20.039 118.008 1.00 39.91 10 ASN C CA 1
ATOM 3217 C C . ASN D 1 10 ? 28.389 18.613 117.839 1.00 32.75 10 ASN C C 1
ATOM 3218 O O . ASN D 1 10 ? 28.791 17.709 118.585 1.00 38.73 10 ASN C O 1
ATOM 3223 N N . GLN D 1 11 ? 27.540 18.389 116.832 1.00 29.15 11 GLN C N 1
ATOM 3224 C CA . GLN D 1 11 ? 26.991 17.060 116.576 1.00 42.76 11 GLN C CA 1
ATOM 3225 C C . GLN D 1 11 ? 28.085 16.064 116.230 1.00 36.87 11 GLN C C 1
ATOM 3226 O O . GLN D 1 11 ? 28.045 14.918 116.680 1.00 35.12 11 GLN C O 1
ATOM 3232 N N . ILE D 1 12 ? 29.087 16.467 115.453 1.00 31.79 12 ILE C N 1
ATOM 3233 C CA . ILE D 1 12 ? 30.174 15.514 115.207 1.00 30.94 12 ILE C CA 1
ATOM 3234 C C . ILE D 1 12 ? 30.929 15.219 116.500 1.00 28.90 12 ILE C C 1
ATOM 3235 O O . ILE D 1 12 ? 31.332 14.083 116.747 1.00 24.33 12 ILE C O 1
ATOM 3240 N N . LEU D 1 13 ? 31.092 16.239 117.336 1.00 27.63 13 LEU C N 1
ATOM 3241 C CA . LEU D 1 13 ? 31.835 16.042 118.605 1.00 33.59 13 LEU C CA 1
ATOM 3242 C C . LEU D 1 13 ? 30.913 15.302 119.658 1.00 31.57 13 LEU C C 1
ATOM 3243 O O . LEU D 1 13 ? 31.338 14.323 120.310 1.00 30.14 13 LEU C O 1
ATOM 3248 N N . HIS D 1 14 ? 29.662 15.765 119.854 1.00 33.29 14 HIS C N 1
ATOM 3249 C CA . HIS D 1 14 ? 28.769 15.071 120.840 1.00 39.14 14 HIS C CA 1
ATOM 3250 C C . HIS D 1 14 ? 28.568 13.578 120.348 1.00 32.00 14 HIS C C 1
ATOM 3251 O O . HIS D 1 14 ? 28.942 12.613 121.054 1.00 31.39 14 HIS C O 1
ATOM 3258 N N . ASN D 1 15 ? 28.207 13.461 119.097 1.00 27.06 15 ASN C N 1
ATOM 3259 C CA . ASN D 1 15 ? 27.900 12.137 118.505 1.00 29.42 15 ASN C CA 1
ATOM 3260 C C . ASN D 1 15 ? 29.096 11.172 118.178 1.00 26.52 15 ASN C C 1
ATOM 3261 O O . ASN D 1 15 ? 28.878 10.044 117.836 1.00 24.31 15 ASN C O 1
ATOM 3266 N N . LYS D 1 16 ?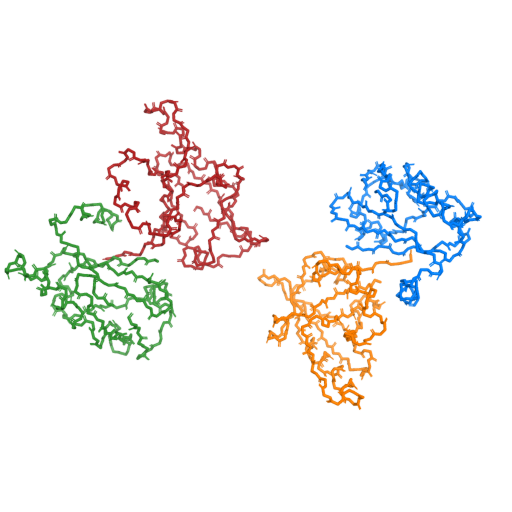 30.335 11.647 118.260 1.00 29.20 16 LYS C N 1
ATOM 3267 C CA . LYS D 1 16 ? 31.509 10.891 117.935 1.00 25.69 16 LYS C CA 1
ATOM 3268 C C . LYS D 1 16 ? 31.404 10.166 116.587 1.00 31.73 16 LYS C C 1
ATOM 3269 O O . LYS D 1 16 ? 31.785 9.031 116.535 1.00 29.34 16 LYS C O 1
ATOM 3275 N N . ARG D 1 17 ? 30.936 10.849 115.528 1.00 25.03 17 ARG C N 1
ATOM 3276 C CA . ARG D 1 17 ? 30.769 10.209 114.203 1.00 27.23 17 ARG C CA 1
ATOM 3277 C C . ARG D 1 17 ? 30.508 11.224 113.017 1.00 32.17 17 ARG C C 1
ATOM 3278 O O . ARG D 1 17 ? 30.129 12.263 113.374 1.00 26.68 17 ARG C O 1
ATOM 3286 N N . ILE D 1 18 ? 30.680 10.859 111.743 1.00 25.82 18 ILE C N 1
ATOM 3287 C CA . ILE D 1 18 ? 30.416 11.701 110.585 1.00 25.27 18 ILE C CA 1
ATOM 3288 C C . ILE D 1 18 ? 29.173 11.166 109.942 1.00 22.41 18 ILE C C 1
ATOM 3289 O O . ILE D 1 18 ? 29.229 10.161 109.328 1.00 22.60 18 ILE C O 1
ATOM 3294 N N . SER D 1 19 ? 28.067 11.842 110.179 1.00 23.26 19 SER C N 1
ATOM 3295 C CA . SER D 1 19 ? 26.798 11.440 109.529 1.00 29.55 19 SER C CA 1
ATOM 3296 C C . SER D 1 19 ? 26.899 11.583 107.988 1.00 33.99 19 SER C C 1
ATOM 3297 O O . SER D 1 19 ? 27.591 12.404 107.494 1.00 26.85 19 SER C O 1
ATOM 3300 N N . ILE D 1 20 ? 26.172 10.758 107.286 1.00 24.71 20 ILE C N 1
ATOM 3301 C CA . ILE D 1 20 ? 26.085 10.803 105.833 1.00 31.73 20 ILE C CA 1
ATOM 3302 C C . ILE D 1 20 ? 24.660 11.154 105.451 1.00 27.44 20 ILE C C 1
ATOM 3303 O O . ILE D 1 20 ? 23.726 10.421 105.799 1.00 35.99 20 ILE C O 1
ATOM 3308 N N . LYS D 1 21 ? 24.498 12.251 104.731 1.00 32.08 21 LYS C N 1
ATOM 3309 C CA . LYS D 1 21 ? 23.213 12.599 104.143 1.00 41.01 21 LYS C CA 1
ATOM 3310 C C . LYS D 1 21 ? 23.105 12.051 102.722 1.00 39.10 21 LYS C C 1
ATOM 3311 O O . LYS D 1 21 ? 24.105 11.722 102.067 1.00 30.83 21 LYS C O 1
ATOM 3317 N N . LYS D 1 22 ? 21.858 12.012 102.239 1.00 33.67 22 LYS C N 1
ATOM 3318 C CA . LYS D 1 22 ? 21.530 11.330 100.994 1.00 35.43 22 LYS C CA 1
ATOM 3319 C C . LYS D 1 22 ? 22.272 11.942 99.813 1.00 29.18 22 LYS C C 1
ATOM 3320 O O . LYS D 1 22 ? 22.711 11.223 98.909 1.00 33.64 22 LYS C O 1
ATOM 3326 N N . GLY D 1 23 ? 22.429 13.263 99.813 1.00 29.79 23 GLY C N 1
ATOM 3327 C CA . GLY D 1 23 ? 23.084 13.931 98.691 1.00 32.75 23 GLY C CA 1
ATOM 3328 C C . GLY D 1 23 ? 24.571 13.626 98.613 1.00 35.86 23 GLY C C 1
ATOM 3329 O O . GLY D 1 23 ? 25.117 13.422 97.514 1.00 32.79 23 GLY C O 1
ATOM 3330 N N . ILE D 1 24 ? 25.247 13.573 99.776 1.00 34.88 24 ILE C N 1
ATOM 3331 C CA . ILE D 1 24 ? 26.668 13.221 99.803 1.00 23.50 24 ILE C CA 1
ATOM 3332 C C . ILE D 1 24 ? 26.842 11.749 99.428 1.00 24.88 24 ILE C C 1
ATOM 3333 O O . ILE D 1 24 ? 27.782 11.366 98.708 1.00 25.66 24 ILE C O 1
ATOM 3338 N N . LEU D 1 25 ? 25.920 10.906 99.888 1.00 27.29 25 LEU C N 1
ATOM 3339 C CA . LEU D 1 25 ? 25.971 9.496 99.552 1.00 25.74 25 LEU C CA 1
ATOM 3340 C C . LEU D 1 25 ? 25.887 9.298 98.048 1.00 32.34 25 LEU C C 1
ATOM 3341 O O . LEU D 1 25 ? 26.681 8.550 97.462 1.00 29.77 25 LEU C O 1
ATOM 3346 N N . GLU D 1 26 ? 24.940 9.986 97.401 1.00 28.21 26 GLU C N 1
ATOM 3347 C CA . GLU D 1 26 ? 24.765 9.832 95.960 1.00 34.76 26 GLU C CA 1
ATOM 3348 C C . GLU D 1 26 ? 25.914 10.449 95.164 1.00 34.76 26 GLU C C 1
ATOM 3349 O O . GLU D 1 26 ? 26.463 9.810 94.259 1.00 28.70 26 GLU C O 1
ATOM 3355 N N . HIS D 1 27 ? 26.264 11.702 95.447 1.00 26.20 27 HIS C N 1
ATOM 3356 C CA . HIS D 1 27 ? 27.134 12.444 94.539 1.00 32.19 27 HIS C CA 1
ATOM 3357 C C . HIS D 1 27 ? 28.601 12.446 94.950 1.00 39.85 27 HIS C C 1
ATOM 3358 O O . HIS D 1 27 ? 29.448 12.881 94.150 1.00 33.46 27 HIS C O 1
ATOM 3365 N N . PHE D 1 28 ? 28.930 12.002 96.166 1.00 29.08 28 PHE C N 1
ATOM 3366 C CA . PHE D 1 28 ? 30.323 11.900 96.568 1.00 26.36 28 PHE C CA 1
ATOM 3367 C C . PHE D 1 28 ? 30.759 10.478 96.848 1.00 27.88 28 PHE C C 1
ATOM 3368 O O . PHE D 1 28 ? 31.906 10.151 96.596 1.00 26.38 28 PHE C O 1
ATOM 3376 N N . PHE D 1 29 ? 29.859 9.597 97.277 1.00 30.61 29 PHE C N 1
ATOM 3377 C CA . PHE D 1 29 ? 30.225 8.224 97.582 1.00 29.87 29 PHE C CA 1
ATOM 3378 C C . PHE D 1 29 ? 29.579 7.228 96.617 1.00 33.35 29 PHE C C 1
ATOM 3379 O O . PHE D 1 29 ? 29.360 6.059 96.966 1.00 32.06 29 PHE C O 1
ATOM 3387 N N . ASP D 1 30 ? 29.227 7.688 95.416 1.00 30.92 30 ASP C N 1
ATOM 3388 C CA . ASP D 1 30 ? 28.899 6.798 94.294 1.00 31.87 30 ASP C CA 1
ATOM 3389 C C . ASP D 1 30 ? 27.745 5.846 94.630 1.00 30.28 30 ASP C C 1
ATOM 3390 O O . ASP D 1 30 ? 27.734 4.689 94.213 1.00 35.28 30 ASP C O 1
ATOM 3395 N N . LYS D 1 31 ? 26.752 6.355 95.364 1.00 29.56 31 LYS C N 1
ATOM 3396 C CA . LYS D 1 31 ? 25.553 5.590 95.746 1.00 36.52 31 LYS C CA 1
ATOM 3397 C C . LYS D 1 31 ? 25.906 4.279 96.443 1.00 33.03 31 LYS C C 1
ATOM 3398 O O . LYS D 1 31 ? 25.256 3.258 96.232 1.00 31.33 31 LYS C O 1
ATOM 3404 N N . ALA D 1 32 ? 26.940 4.308 97.285 1.00 36.18 32 ALA C N 1
ATOM 3405 C CA . ALA D 1 32 ? 27.351 3.121 98.027 1.00 35.18 32 ALA C CA 1
ATOM 3406 C C . ALA D 1 32 ? 26.191 2.515 98.828 1.00 26.82 32 ALA C C 1
ATOM 3407 O O . ALA D 1 32 ? 25.320 3.208 99.341 1.00 28.75 32 ALA C O 1
ATOM 3409 N N . ASN D 1 33 ? 26.203 1.196 98.951 1.00 31.02 33 ASN C N 1
ATOM 3410 C CA . ASN D 1 33 ? 25.247 0.474 99.781 1.00 37.17 33 ASN C CA 1
ATOM 3411 C C . ASN D 1 33 ? 25.836 0.194 101.157 1.00 31.05 33 ASN C C 1
ATOM 3412 O O . ASN D 1 33 ? 27.043 0.298 101.387 1.00 27.44 33 ASN C O 1
ATOM 3417 N N . ASN D 1 34 ? 24.948 -0.166 102.078 1.00 31.94 34 ASN C N 1
ATOM 3418 C CA . ASN D 1 34 ? 25.353 -0.505 103.432 1.00 32.58 34 ASN C CA 1
ATOM 3419 C C . ASN D 1 34 ? 26.472 -1.541 103.432 1.00 29.70 34 ASN C C 1
ATOM 3420 O O . ASN D 1 34 ? 26.395 -2.556 102.748 1.00 31.42 34 ASN C O 1
ATOM 3425 N N . GLN D 1 35 ? 27.491 -1.286 104.249 1.00 26.61 35 GLN C N 1
ATOM 3426 C CA . GLN D 1 35 ? 28.704 -2.078 104.452 1.00 26.85 35 GLN C CA 1
ATOM 3427 C C . GLN D 1 35 ? 29.674 -1.989 103.279 1.00 27.41 35 GLN C C 1
ATOM 3428 O O . GLN D 1 35 ? 30.772 -2.555 103.369 1.00 29.94 35 GLN C O 1
ATOM 3434 N N . ASP D 1 36 ? 29.335 -1.298 102.191 1.00 33.63 36 ASP C N 1
ATOM 3435 C CA . ASP D 1 36 ? 30.370 -0.983 101.204 1.00 38.83 36 ASP C CA 1
ATOM 3436 C C . ASP D 1 36 ? 31.548 -0.287 101.882 1.00 33.10 36 ASP C C 1
ATOM 3437 O O . ASP D 1 36 ? 31.382 0.450 102.861 1.00 29.16 36 ASP C O 1
ATOM 3442 N N . GLU D 1 37 ? 32.749 -0.532 101.352 1.00 31.22 37 GLU C N 1
ATOM 3443 C CA . GLU D 1 37 ? 33.986 0.038 101.857 1.00 32.00 37 GLU C CA 1
ATOM 3444 C C . GLU D 1 37 ? 34.699 0.823 100.759 1.00 35.32 37 GLU C C 1
ATOM 3445 O O . GLU D 1 37 ? 34.682 0.442 99.577 1.00 35.06 37 GLU C O 1
ATOM 3451 N N . VAL D 1 38 ? 35.345 1.925 101.154 1.00 32.47 38 VAL C N 1
ATOM 3452 C CA . VAL D 1 38 ? 36.219 2.669 100.255 1.00 28.33 38 VAL C CA 1
ATOM 3453 C C . VAL D 1 38 ? 37.602 2.721 100.895 1.00 30.13 38 VAL C C 1
ATOM 3454 O O . VAL D 1 38 ? 37.750 2.633 102.113 1.00 27.55 38 VAL C O 1
ATOM 3458 N N . ASP D 1 39 ? 38.603 2.897 100.091 1.00 24.61 39 ASP C N 1
ATOM 3459 C CA . ASP D 1 39 ? 39.924 3.131 100.630 1.00 24.76 39 ASP C CA 1
ATOM 3460 C C . ASP D 1 39 ? 40.019 4.653 100.919 1.00 24.73 39 ASP C C 1
ATOM 3461 O O . ASP D 1 39 ? 39.522 5.400 100.111 1.00 23.31 39 ASP C O 1
ATOM 3474 N N . SER D 1 41 ? 42.967 7.516 102.770 1.00 23.08 41 SER C N 1
ATOM 3475 C CA . SER D 1 41 ? 44.205 7.825 103.380 1.00 23.17 41 SER C CA 1
ATOM 3476 C C . SER D 1 41 ? 44.337 9.250 103.925 1.00 26.83 41 SER C C 1
ATOM 3477 O O . SER D 1 41 ? 43.779 10.139 103.389 1.00 28.78 41 SER C O 1
ATOM 3480 N N . GLY D 1 42 ? 45.114 9.424 104.968 1.00 20.78 42 GLY C N 1
ATOM 3481 C CA . GLY D 1 42 ? 45.352 10.702 105.555 1.00 27.05 42 GLY C CA 1
ATOM 3482 C C . GLY D 1 42 ? 46.443 11.431 104.794 1.00 27.52 42 GLY C C 1
ATOM 3483 O O . GLY D 1 42 ? 47.425 10.870 104.492 1.00 26.64 42 GLY C O 1
ATOM 3484 N N . ILE D 1 43 ? 46.246 12.685 104.508 1.00 26.02 43 ILE C N 1
ATOM 3485 C CA . ILE D 1 43 ? 47.198 13.458 103.771 1.00 28.98 43 ILE C CA 1
ATOM 3486 C C . ILE D 1 43 ? 48.554 13.641 104.442 1.00 27.13 43 ILE C C 1
ATOM 3487 O O . ILE D 1 43 ? 49.544 13.420 103.859 1.00 31.07 43 ILE C O 1
ATOM 3492 N N . LEU D 1 44 ? 48.546 14.061 105.673 1.00 31.30 44 LEU C N 1
ATOM 3493 C CA . LEU D 1 44 ? 49.747 14.305 106.405 1.00 32.92 44 LEU C CA 1
ATOM 3494 C C . LEU D 1 44 ? 50.483 13.047 106.817 1.00 33.04 44 LEU C C 1
ATOM 3495 O O . LEU D 1 44 ? 51.639 12.984 106.748 1.00 27.94 44 LEU C O 1
ATOM 3500 N N . SER D 1 45 ? 49.753 12.053 107.234 1.00 29.41 45 SER C N 1
ATOM 3501 C CA . SER D 1 45 ? 50.347 10.839 107.729 1.00 31.02 45 SER C CA 1
ATOM 3502 C C . SER D 1 45 ? 50.697 9.762 106.744 1.00 34.76 45 SER C C 1
ATOM 3503 O O . SE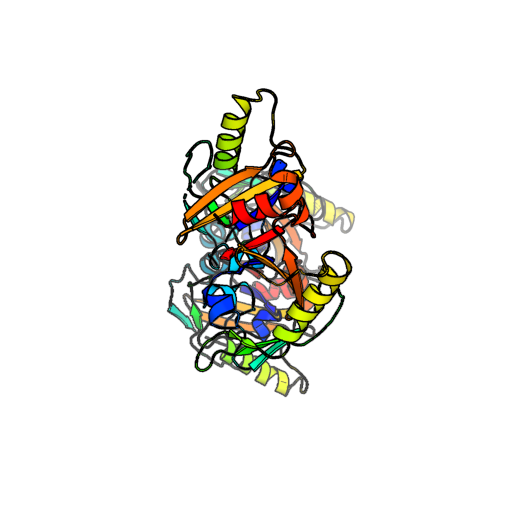R D 1 45 ? 51.463 8.925 107.054 1.00 34.53 45 SER C O 1
ATOM 3506 N N . ASN D 1 46 ? 49.957 9.733 105.644 1.00 28.48 46 ASN C N 1
ATOM 3507 C CA . ASN D 1 46 ? 49.958 8.715 104.623 1.00 30.86 46 ASN C CA 1
ATOM 3508 C C . ASN D 1 46 ? 49.393 7.393 105.211 1.00 32.26 46 ASN C C 1
ATOM 3509 O O . ASN D 1 46 ? 49.718 6.381 104.769 1.00 29.36 46 ASN C O 1
ATOM 3514 N N . TYR D 1 47 ? 48.563 7.455 106.235 1.00 29.47 47 TYR C N 1
ATOM 3515 C CA . TYR D 1 47 ? 47.996 6.288 106.854 1.00 29.53 47 TYR C CA 1
ATOM 3516 C C . TYR D 1 47 ? 46.828 5.847 105.999 1.00 29.76 47 TYR C C 1
ATOM 3517 O O . TYR D 1 47 ? 46.010 6.608 105.723 1.00 26.62 47 TYR C O 1
ATOM 3526 N N . ASN D 1 48 ? 46.801 4.618 105.573 1.00 23.64 48 ASN C N 1
ATOM 3527 C CA . ASN D 1 48 ? 45.720 4.108 104.768 1.00 27.08 48 ASN C CA 1
ATOM 3528 C C . ASN D 1 48 ? 44.820 3.161 105.542 1.00 25.23 48 ASN C C 1
ATOM 3529 O O . ASN D 1 48 ? 45.280 2.429 106.318 1.00 27.90 48 ASN C O 1
ATOM 3534 N N . ASP D 1 49 ? 43.542 3.199 105.310 1.00 23.33 49 ASP C N 1
ATOM 3535 C CA . ASP D 1 49 ? 42.576 2.314 105.955 1.00 26.28 49 ASP C CA 1
ATOM 3536 C C . ASP D 1 49 ? 41.311 2.203 105.136 1.00 24.33 49 ASP C C 1
ATOM 3537 O O . ASP D 1 49 ? 41.166 2.811 104.147 1.00 27.18 49 ASP C O 1
ATOM 3542 N N . LYS D 1 50 ? 40.394 1.384 105.563 1.00 26.84 50 LYS C N 1
ATOM 3543 C CA . LYS D 1 50 ? 39.161 1.232 104.817 1.00 22.75 50 LYS C CA 1
ATOM 3544 C C . LYS D 1 50 ? 38.029 1.847 105.625 1.00 26.12 50 LYS C C 1
ATOM 3545 O O . LYS D 1 50 ? 37.924 1.611 106.831 1.00 26.71 50 LYS C O 1
ATOM 3551 N N . VAL D 1 51 ? 37.170 2.600 104.942 1.00 24.62 51 VAL C N 1
ATOM 3552 C CA . VAL D 1 51 ? 36.079 3.327 105.576 1.00 27.37 51 VAL C CA 1
ATOM 3553 C C . VAL D 1 51 ? 34.784 2.754 105.043 1.00 23.16 51 VAL C C 1
ATOM 3554 O O . VAL D 1 51 ? 34.586 2.682 103.826 1.00 26.40 51 VAL C O 1
ATOM 3558 N N . SER D 1 52 ? 33.916 2.328 105.948 1.00 25.12 52 SER C N 1
ATOM 3559 C CA . SER D 1 52 ? 32.676 1.699 105.558 1.00 28.19 52 SER C CA 1
ATOM 3560 C C . SER D 1 52 ? 31.584 2.755 105.452 1.00 25.20 52 SER C C 1
ATOM 3561 O O . SER D 1 52 ? 31.653 3.808 106.086 1.00 24.02 52 SER C O 1
ATOM 3564 N N . ILE D 1 53 ? 30.604 2.481 104.600 1.00 23.63 53 ILE C N 1
ATOM 3565 C CA . ILE D 1 53 ? 29.383 3.275 104.480 1.00 23.17 53 ILE C CA 1
ATOM 3566 C C . ILE D 1 53 ? 28.293 2.511 105.235 1.00 28.32 53 ILE C C 1
ATOM 3567 O O . ILE D 1 53 ? 27.816 1.482 104.754 1.00 26.21 53 ILE C O 1
ATOM 3572 N N . LEU D 1 54 ? 27.902 2.982 106.428 1.00 27.16 54 LEU C N 1
ATOM 3573 C CA . LEU D 1 54 ? 26.941 2.252 107.268 1.00 24.00 54 LEU C CA 1
ATOM 3574 C C . LEU D 1 54 ? 25.618 2.995 107.241 1.00 27.75 54 LEU C C 1
ATOM 3575 O O . LEU D 1 54 ? 25.473 4.052 107.860 1.00 26.44 54 LEU C O 1
ATOM 3580 N N . LEU D 1 55 ? 24.635 2.416 106.571 1.00 28.97 55 LEU C N 1
ATOM 3581 C CA . LEU D 1 55 ? 23.348 3.085 106.451 1.00 30.11 55 LEU C CA 1
ATOM 3582 C C . LEU D 1 55 ? 22.346 2.652 107.517 1.00 39.68 55 LEU C C 1
ATOM 3583 O O . LEU D 1 55 ? 21.462 3.443 107.862 1.00 34.60 55 LEU C O 1
ATOM 3588 N N . ALA D 1 56 ? 22.488 1.460 108.093 1.00 33.25 56 ALA C N 1
ATOM 3589 C CA . ALA D 1 56 ? 21.474 0.995 109.029 1.00 35.79 56 ALA C CA 1
ATOM 3590 C C . ALA D 1 56 ? 21.547 1.772 110.334 1.00 32.32 56 ALA C C 1
ATOM 3591 O O . ALA D 1 56 ? 22.636 2.031 110.863 1.00 32.18 56 ALA C O 1
ATOM 3593 N N . THR D 1 57 ? 20.366 2.156 110.833 1.00 33.02 57 THR C N 1
ATOM 3594 C CA . THR D 1 57 ? 20.142 2.724 112.172 1.00 37.34 57 THR C CA 1
ATOM 3595 C C . THR D 1 57 ? 20.490 4.205 112.242 1.00 40.12 57 THR C C 1
ATOM 3596 O O . THR D 1 57 ? 19.691 5.007 112.748 1.00 42.36 57 THR C O 1
ATOM 3600 N N . ASP D 1 58 ? 21.686 4.579 111.767 1.00 30.56 58 ASP C N 1
ATOM 3601 C CA . ASP D 1 58 ? 22.097 5.984 111.730 1.00 33.34 58 ASP C CA 1
ATOM 3602 C C . ASP D 1 58 ? 23.170 6.160 110.658 1.00 26.58 58 ASP C C 1
ATOM 3603 O O . ASP D 1 58 ? 24.331 5.864 110.925 1.00 28.16 58 ASP C O 1
ATOM 3608 N N . PRO D 1 59 ? 22.828 6.631 109.465 1.00 26.13 59 PRO C N 1
ATOM 3609 C CA . PRO D 1 59 ? 23.796 6.607 108.352 1.00 27.99 59 PRO C CA 1
ATOM 3610 C C . PRO D 1 59 ? 25.040 7.414 108.679 1.00 32.39 59 PRO C C 1
ATOM 3611 O O . PRO D 1 59 ? 24.957 8.555 109.122 1.00 26.86 59 PRO C O 1
ATOM 3615 N N . ARG D 1 60 ? 26.201 6.802 108.468 1.00 25.46 60 ARG C N 1
ATOM 3616 C CA . ARG D 1 60 ? 27.444 7.323 109.009 1.00 22.86 60 ARG C CA 1
ATOM 3617 C C . ARG D 1 60 ? 28.609 6.662 108.297 1.00 23.97 60 ARG C C 1
ATOM 3618 O O . ARG D 1 60 ? 28.466 5.592 107.690 1.00 19.74 60 ARG C O 1
ATOM 3626 N N . LEU D 1 61 ? 29.768 7.296 108.426 1.00 19.81 61 LEU C N 1
ATOM 3627 C CA . LEU D 1 61 ? 31.033 6.657 108.112 1.00 22.45 61 LEU C CA 1
ATOM 3628 C C . LEU D 1 61 ? 31.474 5.800 109.282 1.00 19.50 61 LEU C C 1
ATOM 3629 O O . LEU D 1 61 ? 31.326 6.199 110.438 1.00 23.32 61 LEU C O 1
ATOM 3634 N N . GLY D 1 62 ? 32.028 4.627 108.962 1.00 18.29 62 GLY C N 1
ATOM 3635 C CA . GLY D 1 62 ? 32.454 3.655 109.949 1.00 23.21 62 GLY C CA 1
ATOM 3636 C C . GLY D 1 62 ? 33.759 3.001 109.559 1.00 30.78 62 GLY C C 1
ATOM 3637 O O . GLY D 1 62 ? 34.470 3.507 108.671 1.00 21.09 62 GLY C O 1
ATOM 3638 N N . GLY D 1 63 ? 34.096 1.892 110.236 1.00 25.11 63 GLY C N 1
ATOM 3639 C CA . GLY D 1 63 ? 35.311 1.163 109.949 1.00 32.32 63 GLY C CA 1
ATOM 3640 C C . GLY D 1 63 ? 36.516 1.959 110.394 1.00 32.21 63 GLY C C 1
ATOM 3641 O O . GLY D 1 63 ? 36.604 2.321 111.563 1.00 26.03 63 GLY C O 1
ATOM 3642 N N . GLY D 1 64 ? 37.432 2.270 109.476 1.00 25.69 64 GLY C N 1
ATOM 3643 C CA . GLY D 1 64 ? 38.668 2.918 109.864 1.00 24.83 64 GLY C CA 1
ATOM 3644 C C . GLY D 1 64 ? 38.623 4.435 109.910 1.00 24.82 64 GLY C C 1
ATOM 3645 O O . GLY D 1 64 ? 39.680 5.055 110.030 1.00 22.89 64 GLY C O 1
ATOM 3646 N N . ILE D 1 65 ? 37.443 5.060 109.833 1.00 24.78 65 ILE C N 1
ATOM 3647 C CA . ILE D 1 65 ? 37.382 6.524 109.773 1.00 25.92 65 ILE C CA 1
ATOM 3648 C C . ILE D 1 65 ? 38.037 7.155 111.002 1.00 23.77 65 ILE C C 1
ATOM 3649 O O . ILE D 1 65 ? 38.775 8.152 110.889 1.00 21.40 65 ILE C O 1
ATOM 3654 N N . LYS D 1 66 ? 37.827 6.565 112.185 1.00 22.74 66 LYS C N 1
ATOM 3655 C CA . LYS D 1 66 ? 38.406 7.119 113.408 1.00 24.78 66 LYS C CA 1
ATOM 3656 C C . LYS D 1 66 ? 39.920 6.955 113.429 1.00 19.77 66 LYS C C 1
ATOM 3657 O O . LYS D 1 66 ? 40.633 7.843 113.888 1.00 20.07 66 LYS C O 1
ATOM 3663 N N . ARG D 1 67 ? 40.426 5.844 112.900 1.00 20.41 67 ARG C N 1
ATOM 3664 C CA . ARG D 1 67 ? 41.869 5.660 112.794 1.00 19.57 67 ARG C CA 1
ATOM 3665 C C . ARG D 1 67 ? 42.520 6.628 111.797 1.00 17.83 67 ARG C C 1
ATOM 3666 O O . ARG D 1 67 ? 43.640 7.070 112.040 1.00 23.70 67 ARG C O 1
ATOM 3674 N N . ILE D 1 68 ? 41.844 7.005 110.716 1.00 19.90 68 ILE C N 1
ATOM 3675 C CA . ILE D 1 68 ? 42.444 7.974 109.798 1.00 20.87 68 ILE C CA 1
ATOM 3676 C C . ILE D 1 68 ? 42.478 9.363 110.433 1.00 18.83 68 ILE C C 1
ATOM 3677 O O . ILE D 1 68 ? 43.502 10.051 110.398 1.00 22.06 68 ILE C O 1
ATOM 3682 N N . ILE D 1 69 ? 41.369 9.788 111.038 1.00 22.27 69 ILE C N 1
ATOM 3683 C CA . ILE D 1 69 ? 41.343 11.090 111.698 1.00 20.15 69 ILE C CA 1
ATOM 3684 C C . ILE D 1 69 ? 42.420 11.179 112.770 1.00 22.69 69 ILE C C 1
ATOM 3685 O O . ILE D 1 69 ? 43.215 12.128 112.801 1.00 23.35 69 ILE C O 1
ATOM 3690 N N . SER D 1 70 ? 42.492 10.178 113.656 1.00 20.52 70 SER C N 1
ATOM 3691 C CA . SER D 1 70 ? 43.492 10.261 114.709 1.00 22.67 70 SER C CA 1
ATOM 3692 C C . SER D 1 70 ? 44.900 10.204 114.156 1.00 20.83 70 SER C C 1
ATOM 3693 O O . SER D 1 70 ? 45.793 10.803 114.745 1.00 24.71 70 SER C O 1
ATOM 3696 N N . ALA D 1 71 ? 45.147 9.447 113.074 1.00 19.91 71 ALA C N 1
ATOM 3697 C CA . ALA D 1 71 ? 46.476 9.491 112.476 1.00 23.63 71 ALA C CA 1
ATOM 3698 C C . ALA D 1 71 ? 46.821 10.908 111.981 1.00 26.79 71 ALA C C 1
ATOM 3699 O O . ALA D 1 71 ? 47.964 11.349 112.103 1.00 24.82 71 ALA C O 1
ATOM 3701 N N . GLU D 1 72 ? 45.862 11.623 111.388 1.00 25.65 72 GLU C N 1
ATOM 3702 C CA . GLU D 1 72 ? 46.134 13.014 110.994 1.00 29.10 72 GLU C CA 1
ATOM 3703 C C . GLU D 1 72 ? 46.378 13.904 112.214 1.00 24.59 72 GLU C C 1
ATOM 3704 O O . GLU D 1 72 ? 47.318 14.715 112.238 1.00 27.39 72 GLU C O 1
ATOM 3710 N N . VAL D 1 73 ? 45.558 13.753 113.244 1.00 24.50 73 VAL C N 1
ATOM 3711 C CA . VAL D 1 73 ? 45.767 14.443 114.519 1.00 29.54 73 VAL C CA 1
ATOM 3712 C C . VAL D 1 73 ? 47.168 14.167 115.072 1.00 32.39 73 VAL C C 1
ATOM 3713 O O . VAL D 1 73 ? 47.860 15.083 115.525 1.00 28.22 73 VAL C O 1
ATOM 3717 N N . ASP D 1 74 ? 47.617 12.914 115.038 1.00 25.12 74 ASP C N 1
ATOM 3718 C CA . ASP D 1 74 ? 48.962 12.616 115.544 1.00 25.35 74 ASP C CA 1
ATOM 3719 C C . ASP D 1 74 ? 50.033 13.387 114.775 1.00 33.35 74 ASP C C 1
ATOM 3720 O O . ASP D 1 74 ? 51.026 13.823 115.367 1.00 31.27 74 ASP C O 1
ATOM 3725 N N . LYS D 1 75 ? 49.837 13.587 113.462 1.00 30.63 75 LYS C N 1
ATOM 3726 C CA . LYS D 1 75 ? 50.811 14.333 112.664 1.00 31.61 75 LYS C CA 1
ATOM 3727 C C . LYS D 1 75 ? 50.776 15.819 112.988 1.00 31.68 75 LYS C C 1
ATOM 3728 O O . LYS D 1 75 ? 51.825 16.456 113.135 1.00 34.22 75 LYS C O 1
ATOM 3734 N N . ILE D 1 76 ? 49.584 16.382 113.133 1.00 34.46 76 ILE C N 1
ATOM 3735 C CA . ILE D 1 76 ? 49.469 17.751 113.618 1.00 33.56 76 ILE C CA 1
ATOM 3736 C C . ILE D 1 76 ? 50.119 17.892 114.986 1.00 32.94 76 ILE C C 1
ATOM 3737 O O . ILE D 1 76 ? 50.827 18.873 115.258 1.00 33.78 76 ILE C O 1
ATOM 3742 N N . LYS D 1 77 ? 49.903 16.910 115.869 1.00 30.57 77 LYS C N 1
ATOM 3743 C CA . LYS D 1 77 ? 50.437 16.988 117.218 1.00 36.27 77 LYS C CA 1
ATOM 3744 C C . LYS D 1 77 ? 51.952 17.076 117.209 1.00 37.38 77 LYS C C 1
ATOM 3745 O O . LYS D 1 77 ? 52.533 17.679 118.111 1.00 40.05 77 LYS C O 1
ATOM 3751 N N . GLU D 1 78 ? 52.609 16.470 116.225 1.00 33.49 78 GLU C N 1
ATOM 3752 C CA . GLU D 1 78 ? 54.063 16.589 116.155 1.00 45.40 78 GLU C CA 1
ATOM 3753 C C . GLU D 1 78 ? 54.540 18.041 116.194 1.00 49.85 78 GLU C C 1
ATOM 3754 O O . GLU D 1 78 ? 55.696 18.288 116.547 1.00 51.71 78 GLU C O 1
ATOM 3760 N N . ASN D 1 79 ? 53.692 19.009 115.824 1.00 53.83 79 ASN C N 1
ATOM 3761 C CA . ASN D 1 79 ? 54.065 20.420 115.841 1.00 48.20 79 ASN C CA 1
ATOM 3762 C C . ASN D 1 79 ? 53.234 21.270 116.774 1.00 46.95 79 ASN C C 1
ATOM 3763 O O . ASN D 1 79 ? 53.766 22.232 117.336 1.00 52.91 79 ASN C O 1
ATOM 3768 N N . ARG D 1 80 ? 51.945 20.974 116.922 1.00 43.04 80 ARG C N 1
ATOM 3769 C CA . ARG D 1 80 ? 51.080 21.592 117.922 1.00 37.16 80 ARG C CA 1
ATOM 3770 C C . ARG D 1 80 ? 50.737 20.500 118.931 1.00 45.44 80 ARG C C 1
ATOM 3771 O O . ARG D 1 80 ? 49.690 19.855 118.838 1.00 38.10 80 ARG C O 1
ATOM 3779 N N . LEU D 1 81 ? 51.616 20.325 119.923 1.00 46.68 81 LEU C N 1
ATOM 3780 C CA . LEU D 1 81 ? 51.515 19.188 120.832 1.00 43.54 81 LEU C CA 1
ATOM 3781 C C . LEU D 1 81 ? 50.112 19.034 121.401 1.00 44.02 81 LEU C C 1
ATOM 3782 O O . LEU D 1 81 ? 49.607 17.915 121.533 1.00 45.11 81 LEU C O 1
ATOM 3787 N N . ASP D 1 82 ? 49.463 20.132 121.760 1.00 42.81 82 ASP C N 1
ATOM 3788 C CA . ASP D 1 82 ? 48.165 20.026 122.403 1.00 40.84 82 ASP C CA 1
ATOM 3789 C C . ASP D 1 82 ? 46.984 20.180 121.426 1.00 35.99 82 ASP C C 1
ATOM 3790 O O . ASP D 1 82 ? 45.840 20.343 121.868 1.00 42.19 82 ASP C O 1
ATOM 3795 N N . TYR D 1 83 ? 47.216 20.039 120.124 1.00 36.77 83 TYR C N 1
ATOM 3796 C CA . TYR D 1 83 ? 46.100 20.028 119.181 1.00 37.57 83 TYR C CA 1
ATOM 3797 C C . TYR D 1 83 ? 45.156 18.863 119.451 1.00 42.24 83 TYR C C 1
ATOM 3798 O O . TYR D 1 83 ? 45.584 17.723 119.671 1.00 34.56 83 TYR C O 1
ATOM 3807 N N . GLU D 1 84 ? 43.864 19.174 119.451 1.00 36.26 84 GLU C N 1
ATOM 3808 C CA . GLU D 1 84 ? 42.795 18.201 119.342 1.00 35.74 84 GLU C CA 1
ATOM 3809 C C . GLU D 1 84 ? 41.830 18.680 118.274 1.00 37.70 84 GLU C C 1
ATOM 3810 O O . GLU D 1 84 ? 41.707 19.882 118.031 1.00 29.26 84 GLU C O 1
ATOM 3816 N N . LEU D 1 85 ? 41.147 17.732 117.636 1.00 35.63 85 LEU C N 1
ATOM 3817 C CA . LEU D 1 85 ? 40.101 18.084 116.686 1.00 37.46 85 LEU C CA 1
ATOM 3818 C C . LEU D 1 85 ? 39.036 18.935 117.382 1.00 33.97 85 LEU C C 1
ATOM 3819 O O . LEU D 1 85 ? 38.507 18.562 118.434 1.00 33.99 85 LEU C O 1
ATOM 3824 N N . LYS D 1 86 ? 38.739 20.095 116.802 1.00 33.04 86 LYS C N 1
ATOM 3825 C CA . LYS D 1 86 ? 37.925 21.102 117.460 1.00 30.66 86 LYS C CA 1
ATOM 3826 C C . LYS D 1 86 ? 36.821 21.625 116.550 1.00 28.94 86 LYS C C 1
ATOM 3827 O O . LYS D 1 86 ? 36.895 21.555 115.324 1.00 26.77 86 LYS C O 1
ATOM 3833 N N . ILE D 1 87 ? 35.824 22.224 117.200 1.00 27.64 87 ILE C N 1
ATOM 3834 C CA . ILE D 1 87 ? 34.733 22.886 116.509 1.00 27.51 87 ILE C CA 1
ATOM 3835 C C . ILE D 1 87 ? 35.310 23.908 115.545 1.00 27.66 87 ILE C C 1
ATOM 3836 O O . ILE D 1 87 ? 36.264 24.608 115.881 1.00 26.48 87 ILE C O 1
ATOM 3841 N N . ASP D 1 88 ? 34.749 23.964 114.329 1.00 31.95 88 ASP C N 1
ATOM 3842 C CA . ASP D 1 88 ? 35.048 24.878 113.226 1.00 32.37 88 ASP C CA 1
ATOM 3843 C C . ASP D 1 88 ? 36.304 24.473 112.444 1.00 30.52 88 ASP C C 1
ATOM 3844 O O . ASP D 1 88 ? 36.566 25.059 111.404 1.00 27.64 88 ASP C O 1
ATOM 3849 N N . ASP D 1 89 ? 37.074 23.483 112.890 1.00 27.98 89 ASP C N 1
ATOM 3850 C CA . ASP D 1 89 ? 38.018 22.832 111.983 1.00 25.74 89 ASP C CA 1
ATOM 3851 C C . ASP D 1 89 ? 37.237 22.276 110.794 1.00 29.47 89 ASP C C 1
ATOM 3852 O O . ASP D 1 89 ? 36.040 21.980 110.896 1.00 27.75 89 ASP C O 1
ATOM 3857 N N . ILE D 1 90 ? 37.904 22.140 109.651 1.00 23.61 90 ILE C N 1
ATOM 3858 C CA . ILE D 1 90 ? 37.250 21.670 108.436 1.00 24.05 90 ILE C CA 1
ATOM 3859 C C . ILE D 1 90 ? 37.899 20.360 107.987 1.00 24.53 90 ILE C C 1
ATOM 3860 O O . ILE D 1 90 ? 39.126 20.277 107.864 1.00 25.37 90 ILE C O 1
ATOM 3865 N N . LEU D 1 91 ? 37.070 19.338 107.770 1.00 23.19 91 LEU C N 1
ATOM 3866 C CA . LEU D 1 91 ? 37.506 18.087 107.150 1.00 23.21 91 LEU C CA 1
ATOM 3867 C C . LEU D 1 91 ? 37.395 18.252 105.645 1.00 23.94 91 LEU C C 1
ATOM 3868 O O . LEU D 1 91 ? 36.328 18.600 105.147 1.00 23.35 91 LEU C O 1
ATOM 3873 N N . LEU D 1 92 ? 38.494 18.005 104.936 1.00 23.45 92 LEU C N 1
ATOM 3874 C CA . LEU D 1 92 ? 38.535 18.070 103.465 1.00 22.80 92 LEU C CA 1
ATOM 3875 C C . LEU D 1 92 ? 38.772 16.670 102.929 1.00 21.20 92 LEU C C 1
ATOM 3876 O O . LEU D 1 92 ? 39.888 16.151 102.978 1.00 24.10 92 LEU C O 1
ATOM 3881 N N . PHE D 1 93 ? 37.713 16.058 102.436 1.00 20.82 93 PHE C N 1
ATOM 3882 C CA . PHE D 1 93 ? 37.776 14.782 101.749 1.00 22.99 93 PHE C CA 1
ATOM 3883 C C . PHE D 1 93 ? 37.981 15.008 100.256 1.00 21.83 93 PHE C C 1
ATOM 3884 O O . PHE D 1 93 ? 37.296 15.835 99.673 1.00 21.26 93 PHE C O 1
ATOM 3892 N N . THR D 1 94 ? 38.876 14.236 99.630 1.00 21.41 94 THR C N 1
ATOM 3893 C CA . THR D 1 94 ? 39.048 14.291 98.189 1.00 26.31 94 THR C CA 1
ATOM 3894 C C . THR D 1 94 ? 38.790 12.917 97.594 1.00 27.58 94 THR C C 1
ATOM 3895 O O . THR D 1 94 ? 39.364 11.915 98.036 1.00 23.71 94 THR C O 1
ATOM 3899 N N . TYR D 1 95 ? 37.918 12.897 96.599 1.00 23.30 95 TYR C N 1
ATOM 3900 C CA . TYR D 1 95 ? 37.699 11.774 95.688 1.00 21.19 95 TYR C CA 1
ATOM 3901 C C . TYR D 1 95 ? 38.878 11.701 94.715 1.00 27.75 95 TYR C C 1
ATOM 3902 O O . TYR D 1 95 ? 39.003 12.549 93.827 1.00 30.95 95 TYR C O 1
ATOM 3911 N N . ILE D 1 96 ? 39.742 10.708 94.896 1.00 31.45 96 ILE C N 1
ATOM 3912 C CA . ILE D 1 96 ? 40.849 10.450 93.980 1.00 28.86 96 ILE C CA 1
ATOM 3913 C C . ILE D 1 96 ? 40.362 9.704 92.754 1.00 37.94 96 ILE C C 1
ATOM 3914 O O . ILE D 1 96 ? 40.722 10.026 91.625 1.00 31.97 96 ILE C O 1
ATOM 3919 N N . SER D 1 97 ? 39.619 8.640 92.964 1.00 30.77 97 SER C N 1
ATOM 3920 C CA . SER D 1 97 ? 39.147 7.799 91.878 1.00 40.95 97 SER C CA 1
ATOM 3921 C C . SER D 1 97 ? 38.133 6.881 92.529 1.00 38.53 97 SER C C 1
ATOM 3922 O O . SER D 1 97 ? 37.827 7.044 93.712 1.00 32.56 97 SER C O 1
ATOM 3925 N N . TYR D 1 98 ? 37.608 5.921 91.766 1.00 31.39 98 TYR C N 1
ATOM 3926 C CA . TYR D 1 98 ? 36.480 5.133 92.263 1.00 34.51 98 TYR C CA 1
ATOM 3927 C C . TYR D 1 98 ? 36.875 4.399 93.552 1.00 29.33 98 TYR C C 1
ATOM 3928 O O . TYR D 1 98 ? 37.903 3.730 93.604 1.00 27.74 98 TYR C O 1
ATOM 3937 N N . LYS D 1 99 ? 36.084 4.602 94.616 1.00 28.75 99 LYS C N 1
ATOM 3938 C CA . LYS D 1 99 ? 36.320 4.027 95.953 1.00 26.88 99 LYS C CA 1
ATOM 3939 C C . LYS D 1 99 ? 37.719 4.317 96.501 1.00 25.41 99 LYS C C 1
ATOM 3940 O O . LYS D 1 99 ? 38.282 3.523 97.264 1.00 24.75 99 LYS C O 1
ATOM 3946 N N . LYS D 1 100 ? 38.246 5.506 96.198 1.00 25.56 100 LYS C N 1
ATOM 3947 C CA . LYS D 1 100 ? 39.581 5.896 96.637 1.00 23.98 100 LYS C CA 1
ATOM 3948 C C . LYS D 1 100 ? 39.583 7.374 97.021 1.00 24.57 100 LYS C C 1
ATOM 3949 O O . LYS D 1 100 ? 39.357 8.250 96.166 1.00 22.72 100 LYS C O 1
ATOM 3955 N N . TYR D 1 101 ? 39.848 7.642 98.305 1.00 24.57 101 TYR C N 1
ATOM 3956 C CA . TYR D 1 101 ? 39.744 8.982 98.863 1.00 24.44 101 TYR C CA 1
ATOM 3957 C C . TYR D 1 101 ? 40.969 9.342 99.683 1.00 21.76 101 TYR C C 1
ATOM 3958 O O . TYR D 1 101 ? 41.740 8.482 100.124 1.00 25.37 101 TYR C O 1
ATOM 3967 N N . THR D 1 102 ? 41.095 10.644 99.935 1.00 21.67 102 THR C N 1
ATOM 3968 C CA . THR D 1 102 ? 42.041 11.164 100.895 1.00 20.49 102 THR C CA 1
ATOM 3969 C C . THR D 1 102 ? 41.290 12.055 101.871 1.00 20.28 102 THR C C 1
ATOM 3970 O O . THR D 1 102 ? 40.204 12.565 101.574 1.00 22.99 102 THR C O 1
ATOM 3974 N N . LEU D 1 103 ? 41.873 12.202 103.056 1.00 23.98 103 LEU C N 1
ATOM 3975 C CA . LEU D 1 103 ? 41.340 13.088 104.085 1.00 19.46 103 LEU C CA 1
ATOM 3976 C C . LEU D 1 103 ? 42.424 13.959 104.688 1.00 24.46 103 LEU C C 1
ATOM 3977 O O . LEU D 1 103 ? 43.523 13.491 105.037 1.00 23.10 103 LEU C O 1
ATOM 3982 N N . GLU D 1 104 ? 42.079 15.235 104.853 1.00 20.37 104 GLU C N 1
ATOM 3983 C CA . GLU D 1 104 ? 42.961 16.215 105.460 1.00 24.17 104 GLU C CA 1
ATOM 3984 C C . GLU D 1 104 ? 42.134 17.091 106.401 1.00 22.72 104 GLU C C 1
ATOM 3985 O O . GLU D 1 104 ? 40.956 17.346 106.128 1.00 23.40 104 GLU C O 1
ATOM 3991 N N . ILE D 1 105 ? 42.740 17.492 107.537 1.00 20.39 105 ILE C N 1
ATOM 3992 C CA . ILE D 1 105 ? 42.144 18.448 108.476 1.00 22.03 105 ILE C CA 1
ATOM 3993 C C . ILE D 1 105 ? 42.685 19.852 108.207 1.00 26.34 105 ILE C C 1
ATOM 3994 O O . ILE D 1 105 ? 43.907 20.070 108.225 1.00 23.75 105 ILE C O 1
ATOM 3999 N N . ILE D 1 106 ? 41.772 20.806 108.001 1.00 22.77 106 ILE C N 1
ATOM 4000 C CA . ILE D 1 106 ? 42.118 22.205 107.745 1.00 28.91 106 ILE C CA 1
ATOM 4001 C C . ILE D 1 106 ? 41.909 22.997 109.038 1.00 28.00 106 ILE C C 1
ATOM 4002 O O . ILE D 1 106 ? 40.770 23.269 109.438 1.00 26.42 106 ILE C O 1
ATOM 4007 N N . LEU D 1 107 ? 42.996 23.416 109.662 1.00 29.33 107 LEU C N 1
ATOM 4008 C CA . LEU D 1 107 ? 42.882 24.147 110.906 1.00 28.37 107 LEU C CA 1
ATOM 4009 C C . LEU D 1 107 ? 42.594 25.615 110.633 1.00 33.26 107 LEU C C 1
ATOM 4010 O O . LEU D 1 107 ? 42.814 26.117 109.532 1.00 25.80 107 LEU C O 1
ATOM 4015 N N . LEU D 1 108 ? 42.144 26.299 111.685 1.00 35.79 108 LEU C N 1
ATOM 4016 C CA . LEU D 1 108 ? 41.910 27.743 111.642 1.00 33.25 108 LEU C CA 1
ATOM 4017 C C . LEU D 1 108 ? 43.157 28.503 111.232 1.00 34.81 108 LEU C C 1
ATOM 4018 O O . LEU D 1 108 ? 43.091 29.464 110.451 1.00 34.88 108 LEU C O 1
ATOM 4023 N N . ALA D 1 109 ? 44.308 28.071 111.721 1.00 36.31 109 ALA C N 1
ATOM 4024 C CA . ALA D 1 109 ? 45.545 28.729 111.358 1.00 36.05 109 ALA C CA 1
ATOM 4025 C C . ALA D 1 109 ? 45.949 28.482 109.916 1.00 37.71 109 ALA C C 1
ATOM 4026 O O . ALA D 1 109 ? 46.810 29.204 109.418 1.00 41.37 109 ALA C O 1
ATOM 4028 N N . ASP D 1 110 ? 45.353 27.503 109.230 1.00 34.11 110 ASP C N 1
ATOM 4029 C CA . ASP D 1 110 ? 45.806 27.143 107.887 1.00 31.73 110 ASP C CA 1
ATOM 4030 C C . ASP D 1 110 ? 45.478 28.280 106.924 1.00 34.08 110 ASP C C 1
ATOM 4031 O O . ASP D 1 110 ? 44.429 28.915 107.016 1.00 30.39 110 ASP C O 1
ATOM 4036 N N . THR D 1 111 ? 46.387 28.534 105.996 1.00 34.51 111 THR C N 1
ATOM 4037 C CA . THR D 1 111 ? 46.198 29.637 105.071 1.00 34.84 111 THR C CA 1
ATOM 4038 C C . THR D 1 111 ? 45.049 29.395 104.105 1.00 34.47 111 THR C C 1
ATOM 4039 O O . THR D 1 111 ? 44.612 30.339 103.438 1.00 31.09 111 THR C O 1
ATOM 4043 N N . ARG D 1 112 ? 44.570 28.151 103.995 1.00 31.31 112 ARG C N 1
ATOM 4044 C CA . ARG D 1 112 ? 43.408 27.846 103.178 1.00 28.15 112 ARG C CA 1
ATOM 4045 C C . ARG D 1 112 ? 42.105 28.076 103.916 1.00 23.44 112 ARG C C 1
ATOM 4046 O O . ARG D 1 112 ? 41.045 28.125 103.276 1.00 25.72 112 ARG C O 1
ATOM 4054 N N . TYR D 1 113 ? 42.152 28.256 105.243 1.00 28.26 113 TYR C N 1
ATOM 4055 C CA . TYR D 1 113 ? 40.935 28.173 106.031 1.00 30.52 113 TYR C CA 1
ATOM 4056 C C . TYR D 1 113 ? 39.924 29.232 105.616 1.00 32.89 113 TYR C C 1
ATOM 4057 O O . TYR D 1 113 ? 38.747 28.924 105.389 1.00 27.79 113 TYR C O 1
ATOM 4066 N N . ASN D 1 114 ? 40.343 30.500 105.569 1.00 28.65 114 ASN C N 1
ATOM 4067 C CA . ASN D 1 114 ? 39.338 31.551 105.416 1.00 33.45 114 ASN C CA 1
ATOM 4068 C C . ASN D 1 114 ? 38.622 31.437 104.071 1.00 31.40 114 ASN C C 1
ATOM 4069 O O . ASN D 1 114 ? 37.411 31.665 103.994 1.00 30.48 114 ASN C O 1
ATOM 4074 N N . VAL D 1 115 ? 39.311 31.021 103.013 1.00 27.62 115 VAL C N 1
ATOM 4075 C CA . VAL D 1 115 ? 38.610 30.893 101.732 1.00 32.58 115 VAL C CA 1
ATOM 4076 C C . VAL D 1 115 ? 37.683 29.666 101.738 1.00 27.90 115 VAL C C 1
ATOM 4077 O O . VAL D 1 115 ? 36.516 29.750 101.331 1.00 30.62 115 VAL C O 1
ATOM 4081 N N . LEU D 1 116 ? 38.180 28.508 102.183 1.00 27.90 116 LEU C N 1
ATOM 4082 C CA . LEU D 1 116 ? 37.324 27.317 102.237 1.00 29.29 116 LEU C CA 1
ATOM 4083 C C . LEU D 1 116 ? 36.101 27.559 103.128 1.00 32.53 116 LEU C C 1
ATOM 4084 O O . LEU D 1 116 ? 34.978 27.182 102.773 1.00 29.13 116 LEU C O 1
ATOM 4089 N N . ASN D 1 117 ? 36.295 28.209 104.277 1.00 34.59 117 ASN C N 1
ATOM 4090 C CA . ASN D 1 117 ? 35.170 28.497 105.169 1.00 34.07 117 ASN C CA 1
ATOM 4091 C C . ASN D 1 117 ? 34.190 29.465 104.516 1.00 30.45 117 ASN C C 1
ATOM 4092 O O . ASN D 1 117 ? 32.969 29.272 104.588 1.00 33.04 117 ASN C O 1
ATOM 4097 N N . GLY D 1 118 ? 34.731 30.397 103.786 1.00 37.88 118 GLY C N 1
ATOM 4098 C CA . GLY D 1 118 ? 33.960 31.346 103.035 1.00 40.04 118 GLY C CA 1
ATOM 4099 C C . GLY D 1 118 ? 33.089 30.658 102.027 1.00 31.04 118 GLY C C 1
ATOM 4100 O O . GLY D 1 118 ? 31.965 30.949 101.921 1.00 37.29 118 GLY C O 1
ATOM 4101 N N . LEU D 1 119 ? 33.632 29.709 101.320 1.00 28.90 119 LEU C N 1
ATOM 4102 C CA . LEU D 1 119 ? 32.890 28.974 100.339 1.00 33.08 119 LEU C CA 1
ATOM 4103 C C . LEU D 1 119 ? 31.716 28.267 100.932 1.00 38.14 119 LEU C C 1
ATOM 4104 O O . LEU D 1 119 ? 30.676 28.239 100.360 1.00 36.30 119 LEU C O 1
ATOM 4109 N N . ILE D 1 120 ? 31.926 27.640 102.065 1.00 36.89 120 ILE C N 1
ATOM 4110 C CA . ILE D 1 120 ? 30.910 26.928 102.755 1.00 43.22 120 ILE C CA 1
ATOM 4111 C C . ILE D 1 120 ? 29.744 27.807 103.232 1.00 47.74 120 ILE C C 1
ATOM 4112 O O . ILE D 1 120 ? 28.681 27.319 103.397 1.00 46.68 120 ILE C O 1
ATOM 4117 N N . ASN D 1 121 ? 29.969 29.097 103.385 1.00 44.34 121 ASN C N 1
ATOM 4118 C CA . ASN D 1 121 ? 29.005 30.019 103.992 1.00 46.62 121 ASN C CA 1
ATOM 4119 C C . ASN D 1 121 ? 28.134 30.742 102.956 1.00 53.15 121 ASN C C 1
ATOM 4120 O O . ASN D 1 121 ? 27.936 31.966 103.009 1.00 56.31 121 ASN C O 1
#

Solvent-accessible surface area: 25705 Å² total